Protein AF-A0AA35K7Q6-F1 (afdb_monomer_lite)

pLDDT: mean 77.28, std 17.1, range [33.84, 98.62]

Organism: NCBI:txid74358

Radius of gyration: 30.05 Å; chains: 1; bounding box: 65×126×71 Å

InterPro domains:
  IPR000742 EGF-like domain [PS01186] (392-403)
  IPR000742 EGF-like domain [PS50026] (371-404)
  IPR001590 Peptidase M12B, ADAM/reprolysin [PF01421] (203-366)
  IPR001590 Peptidase M12B, ADAM/reprolysin [PS50215] (201-361)
  IPR002870 Peptidase M12B, propeptide [PF01562] (48-110)
  IPR024079 Metallopeptidase, catalytic domain superfamily [G3DSA:3.40.390.10] (196-406)
  IPR034027 Reprolysin domain, adamalysin-type [cd04269] (201-361)

Foldseek 3Di:
DPPVVVVVVVVVVVVVVLLVVDDDDFAQKDQPDKDKWQWDWDDDDPDPPPAQKTWTFTQDPNDTWIKIKHQDPPQAPQFAWEWEADPVGDIDIDRPPRQDSSFWIWTAIPPQQPKIWTWGCRVPATFDWIDGFPWIWTKDFDPPDPRRMIMITTIDRDVPGLPQDALQDPVNLVVLVVVVVVVVVVDPPDDPPVQPDDAQAEFEEEEEEFQVRCVVVVVDSSSVVVLVSSLLSRLQVVCVLVSYRYHYQHYYYHNNHDPFDPDLRQVVVLQRVLVCQLPPVCVPTPGQAYEYEDQDDNPSHFKYAAACQGSPSRGRYMYGYPNDDDSVNCSVRVSVRNCRNNHDDDDDPLPDQAPGQWHQDPSDTHGVVVLVQPDGCPQLPVQFDADSVNATFGDAQADDRRRPHGDQTGTPVNDHDDPPDPPPPVVNVVVVVVVVVVVVVVVVVVVVVVVVVVVVVVVVVVVPDDD

Structure (mmCIF, N/CA/C/O backbone):
data_AF-A0AA35K7Q6-F1
#
_entry.id   AF-A0AA35K7Q6-F1
#
loop_
_atom_site.group_PDB
_atom_site.id
_atom_site.type_symbol
_atom_site.label_atom_id
_atom_site.label_alt_id
_atom_site.label_comp_id
_atom_site.label_asym_id
_atom_site.label_entity_id
_atom_site.label_seq_id
_atom_site.pdbx_PDB_ins_code
_atom_site.Cartn_x
_atom_site.Cartn_y
_atom_site.Cartn_z
_atom_site.occupancy
_atom_site.B_iso_or_equiv
_atom_site.auth_seq_id
_atom_site.auth_comp_id
_atom_site.auth_asym_id
_atom_site.auth_atom_id
_atom_site.pdbx_PDB_model_num
ATOM 1 N N . MET A 1 1 ? 33.946 16.137 41.721 1.00 45.59 1 MET A N 1
ATOM 2 C CA . MET A 1 1 ? 32.633 15.445 41.722 1.00 45.59 1 MET A CA 1
ATOM 3 C C . MET A 1 1 ? 31.564 16.170 40.876 1.00 45.59 1 MET A C 1
ATOM 5 O O . MET A 1 1 ? 30.392 16.082 41.207 1.00 45.59 1 MET A O 1
ATOM 9 N N . SER A 1 2 ? 31.905 16.847 39.766 1.00 54.72 2 SER A N 1
ATOM 10 C CA . SER A 1 2 ? 30.916 17.581 38.937 1.00 54.72 2 SER A CA 1
ATOM 11 C C . SER A 1 2 ? 30.714 17.024 37.517 1.00 54.72 2 SER A C 1
ATOM 13 O O . SER A 1 2 ? 29.686 17.296 36.906 1.00 54.72 2 SER A O 1
ATOM 15 N N . GLY A 1 3 ? 31.637 16.205 36.995 1.00 50.16 3 GLY A N 1
ATOM 16 C CA . GLY A 1 3 ? 31.555 15.678 35.622 1.00 50.16 3 GLY A CA 1
ATOM 17 C C . GLY A 1 3 ? 30.515 14.568 35.422 1.00 50.16 3 GLY A C 1
ATOM 18 O O . GLY A 1 3 ? 29.846 14.527 34.395 1.00 50.16 3 GLY A O 1
ATOM 19 N N . SER A 1 4 ? 30.326 13.698 36.419 1.00 54.81 4 SER A N 1
ATOM 20 C CA . SER A 1 4 ? 29.442 12.525 36.314 1.00 54.81 4 SER A CA 1
ATOM 21 C C . SER A 1 4 ? 27.955 12.892 36.341 1.00 54.81 4 SER A C 1
ATOM 23 O O . SER A 1 4 ? 27.153 12.276 35.646 1.00 54.81 4 SER A O 1
ATOM 25 N N . LEU A 1 5 ? 27.589 13.932 37.099 1.00 55.97 5 LEU A N 1
ATOM 26 C CA . LEU A 1 5 ? 26.220 14.456 37.161 1.00 55.97 5 LEU A CA 1
ATOM 27 C C . LEU A 1 5 ? 25.821 15.151 35.857 1.00 55.97 5 LEU A C 1
ATOM 29 O O . LEU A 1 5 ? 24.707 14.949 35.389 1.00 55.97 5 LEU A O 1
ATOM 33 N N . ALA A 1 6 ? 26.737 15.898 35.231 1.00 57.66 6 ALA A N 1
ATOM 34 C CA . ALA A 1 6 ? 26.501 16.512 33.926 1.00 57.66 6 ALA A CA 1
ATOM 35 C C . ALA A 1 6 ? 26.325 15.457 32.821 1.00 57.66 6 ALA A C 1
ATOM 37 O O . ALA A 1 6 ? 25.442 15.587 31.980 1.00 57.66 6 ALA A O 1
ATOM 38 N N . TRP A 1 7 ? 27.109 14.375 32.858 1.00 56.38 7 TRP A N 1
ATOM 39 C CA . TRP A 1 7 ? 26.985 13.263 31.910 1.00 56.38 7 TRP A CA 1
ATOM 40 C C . TRP A 1 7 ? 25.664 12.504 32.063 1.00 56.38 7 TRP A C 1
ATOM 42 O O . TRP A 1 7 ? 25.002 12.205 31.069 1.00 56.38 7 TRP A O 1
ATOM 52 N N . LEU A 1 8 ? 25.238 12.258 33.305 1.00 58.72 8 LEU A N 1
ATOM 53 C CA . LEU A 1 8 ? 23.931 11.672 33.595 1.00 58.72 8 LEU A CA 1
ATOM 54 C C . LEU A 1 8 ? 22.796 12.594 33.151 1.00 58.72 8 LEU A C 1
ATOM 56 O O . LEU A 1 8 ? 21.852 12.101 32.550 1.00 58.72 8 LEU A O 1
ATOM 60 N N . LEU A 1 9 ? 22.909 13.911 33.358 1.00 57.47 9 LEU A N 1
ATOM 61 C CA . LEU A 1 9 ? 21.920 14.882 32.884 1.00 57.47 9 LEU A CA 1
ATOM 62 C C . LEU A 1 9 ? 21.842 14.919 31.355 1.00 57.47 9 LEU A C 1
ATOM 64 O O . LEU A 1 9 ? 20.749 14.991 30.816 1.00 57.47 9 LEU A O 1
ATOM 68 N N . ILE A 1 10 ? 22.976 14.833 30.650 1.00 61.06 10 ILE A N 1
ATOM 69 C CA . ILE A 1 10 ? 23.027 14.789 29.180 1.00 61.06 10 ILE A CA 1
ATOM 70 C C . ILE A 1 10 ? 22.436 13.479 28.652 1.00 61.06 10 ILE A C 1
ATOM 72 O O . ILE A 1 10 ? 21.721 13.503 27.654 1.00 61.06 10 ILE A O 1
ATOM 76 N N . MET A 1 11 ? 22.678 12.344 29.314 1.00 51.56 11 MET A N 1
ATOM 77 C CA . MET A 1 11 ? 22.022 11.078 28.970 1.00 51.56 11 MET A CA 1
ATOM 78 C C . MET A 1 11 ? 20.523 11.108 29.279 1.00 51.56 11 MET A C 1
ATOM 80 O O . MET A 1 11 ? 19.734 10.620 28.475 1.00 51.56 11 MET A O 1
ATOM 84 N N . PHE A 1 12 ? 20.114 11.727 30.390 1.00 49.16 12 PHE A N 1
ATOM 85 C CA . PHE A 1 12 ? 18.705 11.915 30.735 1.00 49.16 12 PHE A CA 1
ATOM 86 C C . PHE A 1 12 ? 18.008 12.866 29.762 1.00 49.16 12 PHE A C 1
ATOM 88 O O . PHE A 1 12 ? 16.906 12.570 29.330 1.00 49.16 12 PHE A O 1
ATOM 95 N N . LEU A 1 13 ? 18.661 13.959 29.354 1.00 44.78 13 LEU A N 1
ATOM 96 C CA . LEU A 1 13 ? 18.177 14.900 28.342 1.00 44.78 13 LEU A CA 1
ATOM 97 C C . LEU A 1 13 ? 18.156 14.269 26.950 1.00 44.78 13 LEU A C 1
ATOM 99 O O . LEU A 1 13 ? 17.207 14.501 26.219 1.00 44.78 13 LEU A O 1
ATOM 103 N N . ARG A 1 14 ? 19.132 13.426 26.585 1.00 45.16 14 ARG A N 1
ATOM 104 C CA . ARG A 1 14 ? 19.088 12.626 25.347 1.00 45.16 14 ARG A CA 1
ATOM 105 C C . ARG A 1 14 ? 17.955 11.603 25.363 1.00 45.16 14 ARG A C 1
ATOM 107 O O . ARG A 1 14 ? 17.321 11.425 24.332 1.00 45.16 14 ARG A O 1
ATOM 114 N N . ASN A 1 15 ? 17.688 10.971 26.505 1.00 38.62 15 ASN A N 1
ATOM 115 C CA . ASN A 1 15 ? 16.552 10.062 26.671 1.00 38.62 15 ASN A CA 1
ATOM 116 C C . ASN A 1 15 ? 15.210 10.811 26.732 1.00 38.62 15 ASN A C 1
ATOM 118 O O . ASN A 1 15 ? 14.211 10.302 26.245 1.00 38.62 15 ASN A O 1
ATOM 122 N N . LEU A 1 16 ? 15.166 12.036 27.263 1.00 37.16 16 LEU A N 1
ATOM 123 C CA . LEU A 1 16 ? 13.978 12.888 27.179 1.00 37.16 16 LEU A CA 1
ATOM 124 C C . LEU A 1 16 ? 13.751 13.363 25.738 1.00 37.16 16 LEU A C 1
ATOM 126 O O . LEU A 1 16 ? 12.626 13.350 25.259 1.00 37.16 16 LEU A O 1
ATOM 130 N N . LEU A 1 17 ? 14.816 13.735 25.024 1.00 34.31 17 LEU A N 1
ATOM 131 C CA . LEU A 1 17 ? 14.766 14.156 23.622 1.00 34.31 17 LEU A CA 1
ATOM 132 C C . LEU A 1 17 ? 14.476 12.994 22.663 1.00 34.31 17 LEU A C 1
ATOM 134 O O . LEU A 1 17 ? 13.933 13.247 21.597 1.00 34.31 17 LEU A O 1
ATOM 138 N N . SER A 1 18 ? 14.783 11.739 23.015 1.00 37.91 18 SER A N 1
ATOM 139 C CA . SER A 1 18 ? 14.349 10.573 22.230 1.00 37.91 18 SER A CA 1
ATOM 140 C C . SER A 1 18 ? 12.869 10.251 22.445 1.00 37.91 18 SER A C 1
ATOM 142 O O . SER A 1 18 ? 12.207 9.819 21.507 1.00 37.91 18 SER A O 1
ATOM 144 N N . VAL A 1 19 ? 12.323 10.543 23.632 1.00 35.91 19 VAL A N 1
ATOM 145 C CA . VAL A 1 19 ? 10.876 10.489 23.917 1.00 35.91 19 VAL A CA 1
ATOM 146 C C . VAL A 1 19 ? 10.125 11.673 23.279 1.00 35.91 19 VAL A C 1
ATOM 148 O O . VAL A 1 19 ? 8.958 11.537 22.926 1.00 35.91 19 VAL A O 1
ATOM 151 N N . ILE A 1 20 ? 10.800 12.810 23.064 1.00 33.84 20 ILE A N 1
ATOM 152 C CA . ILE A 1 20 ? 10.291 14.011 22.366 1.00 33.84 20 ILE A CA 1
ATOM 153 C C . ILE A 1 20 ? 10.793 14.065 20.908 1.00 33.84 20 ILE A C 1
ATOM 155 O O . ILE A 1 20 ? 10.713 15.096 20.243 1.00 33.84 20 ILE A O 1
ATOM 159 N N . GLY A 1 21 ? 11.289 12.947 20.367 1.00 34.12 21 GLY A N 1
ATOM 160 C CA . GLY A 1 21 ? 11.513 12.789 18.934 1.00 34.12 21 GLY A CA 1
ATOM 161 C C . GLY A 1 21 ? 10.159 12.770 18.240 1.00 34.12 21 GLY A C 1
ATOM 162 O O . GLY A 1 21 ? 9.650 11.700 17.924 1.00 34.12 21 GLY A O 1
ATOM 163 N N . GLY A 1 22 ? 9.542 13.946 18.101 1.00 40.59 22 GLY A N 1
ATOM 164 C CA . GLY A 1 22 ? 8.230 14.125 17.511 1.00 40.59 22 GLY A CA 1
ATOM 165 C C . GLY A 1 22 ? 8.230 13.446 16.159 1.00 40.59 22 GLY A C 1
ATOM 166 O O . GLY A 1 22 ? 8.945 13.859 15.245 1.00 40.59 22 GLY A O 1
ATOM 167 N N . GLN A 1 23 ? 7.480 12.356 16.060 1.00 55.03 23 GLN A N 1
ATOM 168 C CA . GLN A 1 23 ? 7.250 11.729 14.779 1.00 55.03 23 GLN A CA 1
ATOM 169 C C . GLN A 1 23 ? 6.575 12.755 13.883 1.00 55.03 23 GLN A C 1
ATOM 171 O O . GLN A 1 23 ? 5.618 13.416 14.290 1.00 55.03 23 GLN A O 1
ATOM 176 N N . THR A 1 24 ? 7.104 12.922 12.678 1.00 57.09 24 THR A N 1
ATOM 177 C CA . THR A 1 24 ? 6.469 13.778 11.687 1.00 57.09 24 THR A CA 1
ATOM 178 C C . THR A 1 24 ? 5.142 13.138 11.295 1.00 57.09 24 THR A C 1
ATOM 180 O O . THR A 1 24 ? 5.133 11.928 11.036 1.00 57.09 24 THR A O 1
ATOM 183 N N . PRO A 1 25 ? 4.041 13.904 11.262 1.00 55.91 25 PRO A N 1
ATOM 184 C CA . PRO A 1 25 ? 2.769 13.373 10.814 1.00 55.91 25 PRO A CA 1
ATOM 185 C C . PRO A 1 25 ? 2.852 12.895 9.358 1.00 55.91 25 PRO A C 1
ATOM 187 O O . PRO A 1 25 ? 3.782 13.289 8.639 1.00 55.91 25 PRO A O 1
ATOM 190 N N . PRO A 1 26 ? 1.909 12.033 8.935 1.00 60.62 26 PRO A N 1
ATOM 191 C CA . PRO A 1 26 ? 1.816 11.602 7.551 1.00 60.62 26 PRO A CA 1
ATOM 192 C C . PRO A 1 26 ? 1.741 12.814 6.603 1.00 60.62 26 PRO A C 1
ATOM 194 O O . PRO A 1 26 ? 1.214 13.865 6.971 1.00 60.62 26 PRO A O 1
ATOM 197 N N . GLN A 1 27 ? 2.311 12.723 5.404 1.00 60.50 27 GLN A N 1
ATOM 198 C CA . GLN A 1 27 ? 2.410 13.865 4.494 1.00 60.50 27 GLN A CA 1
ATOM 199 C C . GLN A 1 27 ? 1.019 14.370 4.067 1.00 60.50 27 GLN A C 1
ATOM 201 O O . GLN A 1 27 ? 0.225 13.639 3.487 1.00 60.50 27 GLN A O 1
ATOM 206 N N . GLY A 1 28 ? 0.741 15.656 4.306 1.00 56.09 28 GLY A N 1
ATOM 207 C CA . GLY A 1 28 ? -0.583 16.250 4.063 1.00 56.09 28 GLY A CA 1
ATOM 208 C C . GLY A 1 28 ? -1.549 16.119 5.244 1.00 56.09 28 GLY A C 1
ATOM 209 O O . GLY A 1 28 ? -2.674 16.617 5.179 1.00 56.09 28 GLY A O 1
ATOM 210 N N . PHE A 1 29 ? -1.105 15.489 6.332 1.00 60.50 29 PHE A N 1
ATOM 211 C CA . PHE A 1 29 ? -1.842 15.358 7.576 1.00 60.50 29 PHE A CA 1
ATOM 212 C C . PHE A 1 29 ? -1.107 16.061 8.714 1.00 60.50 29 PHE A C 1
ATOM 214 O O . PHE A 1 29 ? 0.118 16.167 8.740 1.00 60.50 29 PHE A O 1
ATOM 221 N N . ARG A 1 30 ? -1.876 16.478 9.716 1.00 70.94 30 ARG A N 1
ATOM 222 C CA . ARG A 1 30 ? -1.370 16.859 11.032 1.00 70.94 30 ARG A CA 1
ATOM 223 C C . ARG A 1 30 ? -1.945 15.936 12.092 1.00 70.94 30 ARG A C 1
ATOM 225 O O . ARG A 1 30 ? -3.082 15.474 11.993 1.00 70.94 30 ARG A O 1
ATOM 232 N N . TYR A 1 31 ? -1.170 15.707 13.144 1.00 75.75 31 TYR A N 1
ATOM 233 C CA . TYR A 1 31 ? -1.699 15.096 14.355 1.00 75.75 31 TYR A CA 1
ATOM 234 C C . TYR A 1 31 ? -2.553 16.130 15.080 1.00 75.75 31 TYR A C 1
ATOM 236 O O . TYR A 1 31 ? -2.036 17.065 15.688 1.00 75.75 31 TYR A O 1
ATOM 244 N N . ALA A 1 32 ? -3.871 15.983 14.972 1.00 74.25 32 ALA A N 1
ATOM 245 C CA . ALA A 1 32 ? -4.822 16.860 15.644 1.00 74.25 32 ALA A CA 1
ATOM 246 C C . ALA A 1 32 ? -4.742 16.714 17.162 1.00 74.25 32 ALA A C 1
ATOM 248 O O . ALA A 1 32 ? -4.844 17.684 17.910 1.00 74.25 32 ALA A O 1
ATOM 249 N N . SER A 1 33 ? -4.519 15.482 17.600 1.00 82.31 33 SER A N 1
ATOM 250 C CA . SER A 1 33 ? -4.263 15.109 18.977 1.00 82.31 33 SER A CA 1
ATOM 251 C C . SER A 1 33 ? -3.481 13.798 19.001 1.00 82.31 33 SER A C 1
ATOM 253 O O . SER A 1 33 ? -3.435 13.057 18.013 1.00 82.31 33 SER A O 1
ATOM 255 N N . TYR A 1 34 ? -2.850 13.513 20.136 1.00 86.00 34 TYR A N 1
ATOM 256 C CA . TYR A 1 34 ? -2.271 12.207 20.408 1.00 86.00 34 TYR A CA 1
ATOM 257 C C . TYR A 1 34 ? -2.576 11.795 21.845 1.00 86.00 34 TYR A C 1
ATOM 259 O O . TYR A 1 34 ? -2.648 12.632 22.746 1.00 86.00 34 TYR A O 1
ATOM 267 N N . GLU A 1 35 ? -2.734 10.496 22.059 1.00 88.12 35 GLU A N 1
ATOM 268 C CA . GLU A 1 35 ? -2.938 9.909 23.377 1.00 88.12 35 GLU A CA 1
ATOM 269 C C . GLU A 1 35 ? -2.042 8.683 23.536 1.00 88.12 35 GLU A C 1
ATOM 271 O O . GLU A 1 35 ? -1.948 7.843 22.641 1.00 88.12 35 GLU A O 1
ATOM 276 N N . VAL A 1 36 ? -1.368 8.573 24.682 1.00 88.19 36 VAL A N 1
ATOM 277 C CA . VAL A 1 36 ? -0.607 7.368 25.023 1.00 88.19 36 VAL A CA 1
ATOM 278 C C . VAL A 1 36 ? -1.533 6.405 25.746 1.00 88.19 36 VAL A C 1
ATOM 280 O O . VAL A 1 36 ? -2.089 6.726 26.796 1.00 88.19 36 VAL A O 1
ATOM 283 N N . THR A 1 37 ? -1.660 5.198 25.214 1.00 90.00 37 THR A N 1
ATOM 284 C CA . THR A 1 37 ? -2.467 4.131 25.794 1.00 90.00 37 THR A CA 1
ATOM 285 C C . THR A 1 37 ? -1.615 2.901 26.087 1.00 90.00 37 THR A C 1
ATOM 287 O O . THR A 1 37 ? -0.574 2.682 25.474 1.00 90.00 37 THR A O 1
ATOM 290 N N . ILE A 1 38 ? -2.050 2.084 27.045 1.00 90.62 38 ILE A N 1
ATOM 291 C CA . ILE A 1 38 ? -1.489 0.750 27.284 1.00 90.62 38 ILE A CA 1
ATOM 292 C C . ILE A 1 38 ? -2.607 -0.237 26.952 1.00 90.62 38 ILE A C 1
ATOM 294 O O . ILE A 1 38 ? -3.511 -0.416 27.780 1.00 90.62 38 ILE A O 1
ATOM 298 N N . PRO A 1 39 ? -2.596 -0.846 25.752 1.00 91.69 39 PRO A N 1
ATOM 299 C CA . PRO A 1 39 ? -3.633 -1.771 25.330 1.00 91.69 39 PRO A CA 1
ATOM 300 C C . PRO A 1 39 ? -3.773 -2.935 26.305 1.00 91.69 39 PRO A C 1
ATOM 302 O O . PRO A 1 39 ? -2.836 -3.704 26.526 1.00 91.69 39 PRO A O 1
ATOM 305 N N . ARG A 1 40 ? -4.970 -3.108 26.869 1.00 90.25 40 ARG A N 1
ATOM 306 C CA . ARG A 1 40 ? -5.256 -4.241 27.757 1.00 90.25 40 ARG A CA 1
ATOM 307 C C . ARG A 1 40 ? -5.985 -5.319 26.981 1.00 90.25 40 ARG A C 1
ATOM 309 O O . ARG A 1 40 ? -7.145 -5.135 26.620 1.00 90.25 40 ARG A O 1
ATOM 316 N N . LYS A 1 41 ? -5.315 -6.447 26.740 1.00 88.44 41 LYS A N 1
ATOM 317 C CA . LYS A 1 41 ? -5.954 -7.630 26.154 1.00 88.44 41 LYS A CA 1
ATOM 318 C C . LYS A 1 41 ? -7.016 -8.152 27.126 1.00 88.44 41 LYS A C 1
ATOM 320 O O . LYS A 1 41 ? -6.711 -8.440 28.282 1.00 88.44 41 LYS A O 1
ATOM 325 N N . LEU A 1 42 ? -8.256 -8.248 26.666 1.00 84.94 42 LEU A N 1
ATOM 326 C CA . LEU A 1 42 ? -9.380 -8.759 27.443 1.00 84.94 42 LEU A CA 1
ATOM 327 C C . LEU A 1 42 ? -9.458 -10.281 27.267 1.00 84.94 42 LEU A C 1
ATOM 329 O O . LEU A 1 42 ? -9.377 -10.783 26.147 1.00 84.94 42 LEU A O 1
ATOM 333 N N . ILE A 1 43 ? -9.599 -11.012 28.375 1.00 73.00 43 ILE A N 1
ATOM 334 C CA . ILE A 1 43 ? -9.710 -12.478 28.399 1.00 73.00 43 ILE A CA 1
ATOM 335 C C . ILE A 1 43 ? -11.142 -12.836 28.814 1.00 73.00 43 ILE A C 1
ATOM 337 O O . ILE A 1 43 ? -11.634 -12.333 29.827 1.00 73.00 43 ILE A O 1
ATOM 341 N N . PHE A 1 44 ? -11.819 -13.692 28.044 1.00 61.06 44 PHE A N 1
ATOM 342 C CA . PHE A 1 44 ? -13.146 -14.202 28.402 1.00 61.06 44 PHE A CA 1
ATOM 343 C C . PHE A 1 44 ? -13.049 -15.232 29.541 1.00 61.06 44 PHE A C 1
ATOM 345 O O . PHE A 1 44 ? -12.081 -15.986 29.634 1.00 61.06 44 PHE A O 1
ATOM 352 N N . LYS A 1 45 ? -14.046 -15.258 30.439 1.00 47.41 45 LYS A N 1
ATOM 353 C CA . LYS A 1 45 ? -14.089 -16.216 31.558 1.00 47.41 45 LYS A CA 1
ATOM 354 C C . LYS A 1 45 ? -14.204 -17.662 31.047 1.00 47.41 45 LYS A C 1
ATOM 356 O O . LYS A 1 45 ? -14.891 -17.932 30.066 1.00 47.41 45 LYS A O 1
ATOM 361 N N . TYR A 1 46 ? -13.545 -18.570 31.769 1.00 37.41 46 TYR A N 1
ATOM 362 C CA . TYR A 1 46 ? -13.493 -20.021 31.547 1.00 37.41 46 TYR A CA 1
ATOM 363 C C . TYR A 1 46 ? -14.883 -20.610 31.222 1.00 37.41 46 TYR A C 1
ATOM 365 O O . TYR A 1 46 ? -15.811 -20.448 32.013 1.00 37.41 46 TYR A O 1
ATOM 373 N N . GLY A 1 47 ? -15.025 -21.292 30.077 1.00 48.91 47 GLY A N 1
ATOM 374 C CA . GLY A 1 47 ? -16.248 -22.021 29.692 1.00 48.91 47 GLY A CA 1
ATOM 375 C C . GLY A 1 47 ? -16.967 -21.531 28.427 1.00 48.91 47 GLY A C 1
ATOM 376 O O . GLY A 1 47 ? -17.845 -22.233 27.933 1.00 48.91 47 GLY A O 1
ATOM 377 N N . GLN A 1 48 ? -16.588 -20.382 27.859 1.00 47.47 48 GLN A N 1
ATOM 378 C CA . GLN A 1 48 ? -16.950 -20.021 26.483 1.00 47.47 48 GLN A CA 1
ATOM 379 C C . GLN A 1 48 ? -15.826 -20.460 25.540 1.00 47.47 48 GLN A C 1
ATOM 381 O O . GLN A 1 48 ? -14.655 -20.215 25.814 1.00 47.47 48 GLN A O 1
ATOM 386 N N . GLN A 1 49 ? -16.197 -21.158 24.465 1.00 40.88 49 GLN A N 1
ATOM 387 C CA . GLN A 1 49 ? -15.302 -21.672 23.428 1.00 40.88 49 GLN A CA 1
ATOM 388 C C . GLN A 1 49 ? -14.276 -20.606 23.017 1.00 40.88 49 GLN A C 1
ATOM 390 O O . GLN A 1 49 ? -14.647 -19.446 22.838 1.00 40.88 49 GLN A O 1
ATOM 395 N N . GLU A 1 50 ? -13.004 -20.995 22.899 1.00 43.28 50 GLU A N 1
ATOM 396 C CA . GLU A 1 50 ? -11.905 -20.122 22.479 1.00 43.28 50 GLU A CA 1
ATOM 397 C C . GLU A 1 50 ? -12.214 -19.597 21.068 1.00 43.28 50 GLU A C 1
ATOM 399 O O . GLU A 1 50 ? -11.991 -20.256 20.051 1.00 43.28 50 GLU A O 1
ATOM 404 N N . THR A 1 51 ? -12.870 -18.441 21.004 1.00 53.50 51 THR A N 1
ATOM 405 C CA . THR A 1 51 ? -13.154 -17.768 19.743 1.00 53.50 51 THR A CA 1
ATOM 406 C C . THR A 1 51 ? -11.829 -17.235 19.211 1.00 53.50 51 THR A C 1
ATOM 408 O O . THR A 1 51 ? -10.976 -16.785 19.971 1.00 53.50 51 THR A O 1
ATOM 411 N N . GLN A 1 52 ? -11.631 -17.270 17.893 1.00 58.56 52 GLN A N 1
ATOM 412 C CA . GLN A 1 52 ? -10.448 -16.690 17.227 1.00 58.56 52 GLN A CA 1
ATOM 413 C C . GLN A 1 52 ? -10.434 -15.148 17.282 1.00 58.56 52 GLN A C 1
ATOM 415 O O . GLN A 1 52 ? -9.721 -14.495 16.516 1.00 58.56 52 GLN A O 1
ATOM 420 N N . ASP A 1 53 ? -11.249 -14.582 18.167 1.00 73.56 53 ASP A N 1
ATOM 421 C CA . ASP A 1 53 ? -11.538 -13.175 18.298 1.00 73.56 53 ASP A CA 1
ATOM 422 C C . ASP A 1 53 ? -10.758 -12.647 19.506 1.00 73.56 53 ASP A C 1
ATOM 424 O O . ASP A 1 53 ? -10.847 -13.166 20.620 1.00 73.56 53 ASP A O 1
ATOM 428 N N . VAL A 1 54 ? -9.962 -11.607 19.286 1.00 84.62 54 VAL A N 1
ATOM 429 C CA . VAL A 1 54 ? -9.188 -10.942 20.336 1.00 84.62 54 VAL A CA 1
ATOM 430 C C . VAL A 1 54 ? -9.869 -9.624 20.659 1.00 84.62 54 VAL A C 1
ATOM 432 O O . VAL A 1 54 ? -10.355 -8.934 19.772 1.00 84.62 54 VAL A O 1
ATOM 435 N N . SER A 1 55 ? -9.924 -9.246 21.933 1.00 89.31 55 SER A N 1
ATOM 436 C CA . SER A 1 55 ? -10.451 -7.939 22.328 1.00 89.31 55 SER A CA 1
ATOM 437 C C . SER A 1 55 ? -9.407 -7.144 23.095 1.00 89.31 55 SER A C 1
ATOM 439 O O . SER A 1 55 ? -8.695 -7.697 23.934 1.00 89.31 55 SER A O 1
ATOM 441 N N . TYR A 1 56 ? -9.327 -5.846 22.819 1.00 91.25 56 TYR A N 1
ATOM 442 C CA . TYR A 1 56 ? -8.462 -4.910 23.532 1.00 91.25 56 TYR A CA 1
ATOM 443 C C . TYR A 1 56 ? -9.288 -3.762 24.100 1.00 91.25 56 TYR A C 1
ATOM 445 O O . TYR A 1 56 ? -10.166 -3.233 23.427 1.00 91.25 56 TYR A O 1
ATOM 453 N N . LEU A 1 57 ? -8.982 -3.352 25.327 1.00 92.38 57 LEU A N 1
ATOM 454 C CA . LEU A 1 57 ? -9.402 -2.059 25.851 1.00 92.38 57 LEU A CA 1
ATOM 455 C C . LEU A 1 57 ? -8.310 -1.036 25.531 1.00 92.38 57 LEU A C 1
ATOM 457 O O . LEU A 1 57 ? -7.182 -1.169 26.018 1.00 92.38 57 LEU A O 1
ATOM 461 N N . LEU A 1 58 ? -8.662 -0.036 24.728 1.00 92.81 58 LEU A N 1
ATOM 462 C CA . LEU A 1 58 ? -7.819 1.102 24.370 1.00 92.81 58 LEU A CA 1
ATOM 463 C C . LEU A 1 58 ? -8.376 2.373 25.010 1.00 92.81 58 LEU A C 1
ATOM 465 O O . LEU A 1 58 ? -9.584 2.497 25.185 1.00 92.81 58 LEU A O 1
ATOM 469 N N . GLN A 1 59 ? -7.506 3.315 25.353 1.00 90.62 59 GLN A N 1
ATOM 470 C CA . GLN A 1 59 ? -7.922 4.676 25.701 1.00 90.62 59 GLN A CA 1
ATOM 471 C C . GLN A 1 59 ? -7.831 5.532 24.443 1.00 90.62 59 GLN A C 1
ATOM 473 O O . GLN A 1 59 ? -6.767 5.594 23.830 1.00 90.62 59 GLN A O 1
ATOM 478 N N . ILE A 1 60 ? -8.969 6.086 24.030 1.00 88.62 60 ILE A N 1
ATOM 479 C CA . ILE A 1 60 ? -9.098 6.944 22.853 1.00 88.62 60 ILE A CA 1
ATOM 480 C C . ILE A 1 60 ? -9.987 8.122 23.247 1.00 88.62 60 ILE A C 1
ATOM 482 O O . ILE A 1 60 ? -11.136 7.928 23.657 1.00 88.62 60 ILE A O 1
ATOM 486 N N . GLU A 1 61 ? -9.437 9.328 23.146 1.00 85.25 61 GLU A N 1
ATOM 487 C CA . GLU A 1 61 ? -10.055 10.587 23.573 1.00 85.25 61 GLU A CA 1
ATOM 488 C C . GLU A 1 61 ? -10.475 10.562 25.050 1.00 85.25 61 GLU A C 1
ATOM 490 O O . GLU A 1 61 ? -11.571 10.989 25.427 1.00 85.25 61 GLU A O 1
ATOM 495 N N . GLY A 1 62 ? -9.612 9.993 25.898 1.00 84.00 62 GLY A N 1
ATOM 496 C CA . GLY A 1 62 ? -9.850 9.856 27.336 1.00 84.00 62 GLY A CA 1
ATOM 497 C C . GLY A 1 62 ? -10.992 8.900 27.704 1.00 84.00 62 GLY A C 1
ATOM 498 O O . GLY A 1 62 ? -11.438 8.884 28.854 1.00 84.00 62 GLY A O 1
ATOM 499 N N . LYS A 1 63 ? -11.495 8.110 26.745 1.00 89.19 63 LYS A N 1
ATOM 500 C CA . LYS A 1 63 ? -12.543 7.106 26.958 1.00 89.19 63 LYS A CA 1
ATOM 501 C C . LYS A 1 63 ? -12.008 5.708 26.678 1.00 89.19 63 LYS A C 1
ATOM 503 O O . LYS A 1 63 ? -11.360 5.459 25.664 1.00 89.19 63 LYS A O 1
ATOM 508 N N . GLY A 1 64 ? -12.369 4.767 27.549 1.00 90.94 64 GLY A N 1
ATOM 509 C CA . GLY A 1 64 ? -12.094 3.351 27.340 1.00 90.94 64 GLY A CA 1
ATOM 510 C C . GLY A 1 64 ? -12.961 2.785 26.217 1.00 90.94 64 GLY A C 1
ATOM 511 O O . GLY A 1 64 ? -14.160 2.600 26.404 1.00 90.94 64 GLY A O 1
ATOM 512 N N . GLN A 1 65 ? -12.351 2.490 25.074 1.00 91.69 65 GLN A N 1
ATOM 513 C CA . GLN A 1 65 ? -12.986 1.865 23.919 1.00 91.69 65 GLN A CA 1
ATOM 514 C C . GLN A 1 65 ? -12.623 0.381 23.862 1.00 91.69 65 GLN A C 1
ATOM 516 O O . GLN A 1 65 ? -11.446 0.011 23.896 1.00 91.69 65 GLN A O 1
ATOM 521 N N . VAL A 1 66 ? -13.633 -0.484 23.757 1.00 90.12 66 VAL A N 1
ATOM 522 C CA . VAL A 1 66 ? -13.423 -1.924 23.562 1.00 90.12 66 VAL A CA 1
ATOM 523 C C . VAL A 1 66 ? -13.354 -2.210 22.070 1.00 90.12 66 VAL A C 1
ATOM 525 O O . VAL A 1 66 ? -14.351 -2.109 21.361 1.00 90.12 66 VAL A O 1
ATOM 528 N N . VAL A 1 67 ? -12.178 -2.591 21.595 1.00 90.56 67 VAL A N 1
ATOM 529 C CA . VAL A 1 67 ? -11.930 -2.994 20.214 1.00 90.56 67 VAL A CA 1
ATOM 530 C C . VAL A 1 67 ? -12.085 -4.504 20.107 1.00 90.56 67 VAL A C 1
ATOM 532 O O . VAL A 1 67 ? -11.370 -5.242 20.787 1.00 90.56 67 VAL A O 1
ATOM 535 N N . ARG A 1 68 ? -12.998 -4.966 19.249 1.00 86.31 68 ARG A N 1
ATOM 536 C CA . ARG A 1 68 ? -13.191 -6.387 18.942 1.00 86.31 68 ARG A CA 1
ATOM 537 C C . ARG A 1 68 ? -12.542 -6.714 17.613 1.00 86.31 68 ARG A C 1
ATOM 539 O O . ARG A 1 68 ? -12.913 -6.152 16.589 1.00 86.31 68 ARG A O 1
ATOM 546 N N . LEU A 1 69 ? -11.584 -7.626 17.644 1.00 87.06 69 LEU A N 1
ATOM 547 C CA . LEU A 1 69 ? -10.752 -8.003 16.517 1.00 87.06 69 LEU A CA 1
ATOM 548 C C . LEU A 1 69 ? -11.019 -9.443 16.127 1.00 87.06 69 LEU A C 1
ATOM 550 O O . LEU A 1 69 ? -11.055 -10.333 16.971 1.00 87.06 69 LEU A O 1
ATOM 554 N N . ARG A 1 70 ? -11.100 -9.669 14.825 1.00 85.88 70 ARG A N 1
ATOM 555 C CA . ARG A 1 70 ? -11.148 -10.981 14.210 1.00 85.88 70 ARG A CA 1
ATOM 556 C C . ARG A 1 70 ? -9.939 -11.152 13.316 1.00 85.88 70 ARG A C 1
ATOM 558 O O . ARG A 1 70 ? -9.643 -10.293 12.486 1.00 85.88 70 ARG A O 1
ATOM 565 N N . ARG A 1 71 ? -9.250 -12.277 13.474 1.00 84.50 71 ARG A N 1
ATOM 566 C CA . ARG A 1 71 ? -8.104 -12.620 12.634 1.00 84.50 71 ARG A CA 1
ATOM 567 C C . ARG A 1 71 ? -8.531 -12.726 11.163 1.00 84.50 71 ARG A C 1
ATOM 569 O O . ARG A 1 71 ? -9.450 -13.484 10.842 1.00 84.50 71 ARG A O 1
ATOM 576 N N . LYS A 1 72 ? -7.851 -12.001 10.271 1.00 79.62 72 LYS A N 1
ATOM 577 C CA . LYS A 1 72 ? -7.967 -12.185 8.816 1.00 79.62 72 LYS A CA 1
ATOM 578 C C . LYS A 1 72 ? -7.085 -13.369 8.398 1.00 79.62 72 LYS A C 1
ATOM 580 O O . LYS A 1 72 ? -6.025 -13.601 8.972 1.00 79.62 72 LYS A O 1
ATOM 585 N N . ARG A 1 73 ? -7.559 -14.164 7.437 1.00 72.56 73 ARG A N 1
ATOM 586 C CA . ARG A 1 73 ? -6.852 -15.329 6.880 1.00 72.56 73 ARG A CA 1
ATOM 587 C C . ARG A 1 73 ? -6.737 -15.167 5.373 1.00 72.56 73 ARG A C 1
ATOM 589 O O . ARG A 1 73 ? -7.656 -14.629 4.764 1.00 72.56 73 ARG A O 1
ATOM 596 N N . GLY A 1 74 ? -5.668 -15.704 4.790 1.00 66.00 74 GLY A N 1
ATOM 597 C CA . GLY A 1 74 ? -5.484 -15.734 3.336 1.00 66.00 74 GLY A CA 1
ATOM 598 C C . GLY A 1 74 ? -5.048 -14.406 2.715 1.00 66.00 74 GLY A C 1
ATOM 599 O O . GLY A 1 74 ? -4.962 -14.327 1.500 1.00 66.00 74 GLY A O 1
ATOM 600 N N . THR A 1 75 ? -4.753 -13.386 3.526 1.00 61.31 75 THR A N 1
ATOM 601 C CA . THR A 1 75 ? -4.229 -12.093 3.060 1.00 61.31 75 THR A CA 1
ATOM 602 C C . THR A 1 75 ? -2.769 -12.176 2.609 1.00 61.31 75 THR A C 1
ATOM 604 O O . THR A 1 75 ? -2.318 -11.348 1.826 1.00 61.31 75 THR A O 1
ATOM 607 N N . ILE A 1 76 ? -2.024 -13.159 3.125 1.00 64.44 76 ILE A N 1
ATOM 608 C CA . ILE A 1 76 ? -0.601 -13.363 2.847 1.00 64.44 76 ILE A CA 1
ATOM 609 C C . ILE A 1 76 ? -0.423 -14.768 2.271 1.00 64.44 76 ILE A C 1
ATOM 611 O O . ILE A 1 76 ? -0.937 -15.723 2.870 1.00 64.44 76 ILE A O 1
ATOM 615 N N . PRO A 1 77 ? 0.273 -14.918 1.129 1.00 64.56 77 PRO A N 1
ATOM 616 C CA . PRO A 1 77 ? 0.630 -16.228 0.606 1.00 64.56 77 PRO A CA 1
ATOM 617 C C . PRO A 1 77 ? 1.424 -17.017 1.648 1.00 64.56 77 PRO A C 1
ATOM 619 O O . PRO A 1 77 ? 2.292 -16.464 2.319 1.00 64.56 77 PRO A O 1
ATOM 622 N N . ARG A 1 78 ? 1.148 -18.319 1.782 1.00 62.50 78 ARG A N 1
ATOM 623 C CA . ARG A 1 78 ? 1.921 -19.182 2.698 1.00 62.50 78 ARG A CA 1
ATOM 624 C C . ARG A 1 78 ? 3.406 -19.203 2.338 1.00 62.50 78 ARG A C 1
ATOM 626 O O . ARG A 1 78 ? 4.237 -19.245 3.236 1.00 62.50 78 ARG A O 1
ATOM 633 N N . ASP A 1 79 ? 3.683 -19.116 1.041 1.00 70.50 79 ASP A N 1
ATOM 634 C CA . ASP A 1 79 ? 5.016 -19.013 0.472 1.00 70.50 79 ASP A CA 1
ATOM 635 C C . ASP A 1 79 ? 5.143 -17.611 -0.130 1.00 70.50 79 ASP A C 1
ATOM 637 O O . ASP A 1 79 ? 4.605 -17.337 -1.201 1.00 70.50 79 ASP A O 1
ATOM 641 N N . PHE A 1 80 ? 5.781 -16.695 0.599 1.00 79.69 80 PHE A N 1
ATOM 642 C CA . PHE A 1 80 ? 6.021 -15.326 0.148 1.00 79.69 80 PHE A CA 1
ATOM 643 C C . PHE A 1 80 ? 7.422 -15.233 -0.472 1.00 79.69 80 PHE A C 1
ATOM 645 O O . PHE A 1 80 ? 8.405 -15.236 0.275 1.00 79.69 80 PHE A O 1
ATOM 652 N N . PRO A 1 81 ? 7.550 -15.182 -1.812 1.00 88.88 81 PRO A N 1
ATOM 653 C CA . PRO A 1 81 ? 8.857 -15.205 -2.448 1.00 88.88 81 PRO A CA 1
ATOM 654 C C . PRO A 1 81 ? 9.546 -13.846 -2.322 1.00 88.88 81 PRO A C 1
ATOM 656 O O . PRO A 1 81 ? 8.990 -12.812 -2.711 1.00 88.88 81 PRO A O 1
ATOM 659 N N . ILE A 1 82 ? 10.776 -13.866 -1.805 1.00 92.00 82 ILE A N 1
ATOM 660 C CA . ILE A 1 82 ? 11.658 -12.700 -1.757 1.00 92.00 82 ILE A CA 1
ATOM 661 C C . ILE A 1 82 ? 12.851 -12.949 -2.676 1.00 92.00 82 ILE A C 1
ATOM 663 O O . ILE A 1 82 ? 13.578 -13.933 -2.528 1.00 92.00 82 ILE A O 1
ATOM 667 N N . PHE A 1 83 ? 13.056 -12.034 -3.616 1.00 94.94 83 PHE A N 1
ATOM 668 C CA . PHE A 1 83 ? 14.153 -12.064 -4.570 1.00 94.94 83 PHE A CA 1
ATOM 669 C C . PHE A 1 83 ? 15.190 -10.992 -4.231 1.00 94.94 83 PHE A C 1
ATOM 671 O O . PHE A 1 83 ? 14.847 -9.825 -4.027 1.00 94.94 83 PHE A O 1
ATOM 678 N N . THR A 1 84 ? 16.459 -11.388 -4.177 1.00 95.31 84 THR A N 1
ATOM 679 C CA . THR A 1 84 ? 17.615 -10.520 -3.904 1.00 95.31 84 THR A CA 1
ATOM 680 C C . THR A 1 84 ? 18.738 -10.808 -4.899 1.00 95.31 84 THR A C 1
ATOM 682 O O 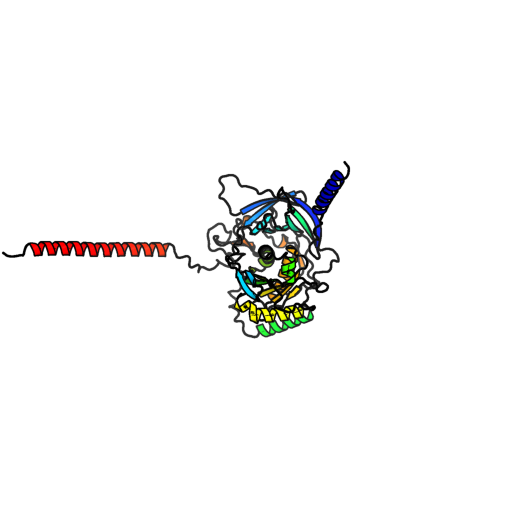. THR A 1 84 ? 18.614 -11.691 -5.743 1.00 95.31 84 THR A O 1
ATOM 685 N N . TYR A 1 85 ? 19.833 -10.053 -4.833 1.00 95.19 85 TYR A N 1
ATOM 686 C CA . TYR A 1 85 ? 20.965 -10.183 -5.749 1.00 95.19 85 TYR A CA 1
ATOM 687 C C . TYR A 1 85 ? 22.274 -10.392 -4.983 1.00 95.19 85 TYR A C 1
ATOM 689 O O . TYR A 1 85 ? 22.510 -9.735 -3.966 1.00 95.19 85 TYR A O 1
ATOM 697 N N . ASN A 1 86 ? 23.126 -11.298 -5.474 1.00 93.12 86 ASN A N 1
ATOM 698 C CA . ASN A 1 86 ? 24.508 -11.430 -5.001 1.00 93.12 86 ASN A CA 1
ATOM 699 C C . ASN A 1 86 ? 25.426 -10.396 -5.681 1.00 93.12 86 ASN A C 1
ATOM 701 O O . ASN A 1 86 ? 25.027 -9.717 -6.628 1.00 93.12 86 ASN A O 1
ATOM 705 N N . LYS A 1 87 ? 26.684 -10.309 -5.234 1.00 91.56 87 LYS A N 1
ATOM 706 C CA . LYS A 1 87 ? 27.676 -9.351 -5.756 1.00 91.56 87 LYS A CA 1
ATOM 707 C C . LYS A 1 87 ? 28.009 -9.561 -7.233 1.00 91.56 87 LYS A C 1
ATOM 709 O O . LYS A 1 87 ? 28.431 -8.623 -7.907 1.00 91.56 87 LYS A O 1
ATOM 714 N N . GLU A 1 88 ? 27.837 -10.781 -7.724 1.00 92.44 88 GLU A N 1
ATOM 715 C CA . GLU A 1 88 ? 28.020 -11.167 -9.119 1.00 92.44 88 GLU A CA 1
ATOM 716 C C . GLU A 1 88 ? 26.840 -10.707 -10.001 1.00 92.44 88 GLU A C 1
ATOM 718 O O . GLU A 1 88 ? 26.985 -10.588 -11.218 1.00 92.44 88 GLU A O 1
ATOM 723 N N . GLY A 1 89 ? 25.709 -10.345 -9.386 1.00 89.00 89 GLY A N 1
ATOM 724 C CA . GLY A 1 89 ? 24.483 -9.899 -10.043 1.00 89.00 89 GLY A CA 1
ATOM 725 C C . GLY A 1 89 ? 23.483 -11.020 -10.326 1.00 89.00 89 GLY A C 1
ATOM 726 O O . GLY A 1 89 ? 22.500 -10.778 -11.026 1.00 89.00 89 GLY A O 1
ATOM 727 N N . ASP A 1 90 ? 23.709 -12.219 -9.794 1.00 91.38 90 ASP A N 1
ATOM 728 C CA . ASP A 1 90 ? 22.783 -13.338 -9.910 1.00 91.38 90 ASP A CA 1
ATOM 729 C C . ASP A 1 90 ? 21.571 -13.136 -9.003 1.00 91.38 90 ASP A C 1
ATOM 731 O O . ASP A 1 90 ? 21.686 -12.704 -7.850 1.00 91.38 90 ASP A O 1
ATOM 735 N N . LEU A 1 91 ? 20.408 -13.508 -9.534 1.00 94.44 91 LEU A N 1
ATOM 736 C CA . LEU A 1 91 ? 19.149 -13.514 -8.807 1.00 94.44 91 LEU A CA 1
ATOM 737 C C . LEU A 1 91 ? 19.134 -14.669 -7.800 1.00 94.44 91 LEU A C 1
ATOM 739 O O . LEU A 1 91 ? 19.201 -15.842 -8.171 1.00 94.44 91 LEU A O 1
ATOM 743 N N . LEU A 1 92 ? 18.988 -14.330 -6.528 1.00 91.50 92 LEU A N 1
ATOM 744 C CA . LEU A 1 92 ? 18.757 -15.264 -5.439 1.00 91.50 92 LEU A CA 1
ATOM 745 C C . LEU A 1 92 ? 17.270 -15.261 -5.089 1.00 91.50 92 LEU A C 1
ATOM 747 O O . LEU A 1 92 ? 16.662 -14.203 -4.938 1.00 91.50 92 LEU A O 1
ATOM 751 N N . SER A 1 93 ? 16.688 -16.445 -4.928 1.00 84.44 93 SER A N 1
ATOM 752 C CA . SER A 1 93 ? 15.319 -16.608 -4.437 1.00 84.44 93 SER A CA 1
ATOM 753 C C . SER A 1 93 ? 15.340 -17.248 -3.056 1.00 84.44 93 SER A C 1
ATOM 755 O O . SER A 1 93 ? 15.835 -18.371 -2.916 1.00 84.44 93 SER A O 1
ATOM 757 N N . ASP A 1 94 ? 14.764 -16.579 -2.063 1.00 74.12 94 ASP A N 1
ATOM 758 C CA . ASP A 1 94 ? 14.493 -17.181 -0.763 1.00 74.12 94 ASP A CA 1
ATOM 759 C C . ASP A 1 94 ? 12.988 -17.437 -0.612 1.00 74.12 94 ASP A C 1
ATOM 761 O O . ASP A 1 94 ? 12.173 -16.512 -0.604 1.00 74.12 94 ASP A O 1
ATOM 765 N N . TYR A 1 95 ? 12.630 -18.717 -0.513 1.00 62.62 95 TYR A N 1
ATOM 766 C CA . TYR A 1 95 ? 11.260 -19.186 -0.289 1.00 62.62 95 TYR A CA 1
ATOM 767 C C . TYR A 1 95 ? 10.996 -19.555 1.183 1.00 62.62 95 TYR A C 1
ATOM 769 O O . TYR A 1 95 ? 9.941 -20.098 1.493 1.00 62.62 95 TYR A O 1
ATOM 777 N N . HIS A 1 96 ? 11.930 -19.290 2.105 1.00 54.59 96 HIS A N 1
ATOM 778 C CA . HIS A 1 96 ? 11.868 -19.792 3.485 1.00 54.59 96 HIS A CA 1
ATOM 779 C C . HIS A 1 96 ? 11.619 -18.712 4.543 1.00 54.59 96 HIS A C 1
ATOM 781 O O . HIS A 1 96 ? 11.796 -18.965 5.740 1.00 54.59 96 HIS A O 1
ATOM 787 N N . TYR A 1 97 ? 11.156 -17.525 4.152 1.00 61.53 97 TYR A N 1
ATOM 788 C CA . TYR A 1 97 ? 10.661 -16.554 5.123 1.00 61.53 97 TYR A CA 1
ATOM 789 C C . TYR A 1 97 ? 9.284 -16.984 5.630 1.00 61.53 97 TYR A C 1
ATOM 791 O O . TYR A 1 97 ? 8.251 -16.657 5.051 1.00 61.53 97 TYR A O 1
ATOM 799 N N . TYR A 1 98 ? 9.272 -17.717 6.747 1.00 61.16 98 TYR A N 1
ATOM 800 C CA . TYR A 1 98 ? 8.042 -18.017 7.476 1.00 61.16 98 TYR A CA 1
ATOM 801 C C . TYR A 1 98 ? 7.467 -16.722 8.060 1.00 61.16 98 TYR A C 1
ATOM 803 O O . TYR A 1 98 ? 7.814 -16.301 9.168 1.00 61.16 98 TYR A O 1
ATOM 811 N N . ILE A 1 99 ? 6.585 -16.074 7.304 1.00 65.00 99 ILE A N 1
ATOM 812 C CA . ILE A 1 99 ? 5.809 -14.947 7.800 1.00 65.00 99 ILE A CA 1
ATOM 813 C C . ILE A 1 99 ? 4.600 -15.490 8.548 1.00 65.00 99 ILE A C 1
ATOM 815 O O . ILE A 1 99 ? 3.813 -16.287 8.040 1.00 65.00 99 ILE A O 1
ATOM 819 N N . ARG A 1 100 ? 4.446 -15.031 9.787 1.00 68.00 100 ARG A N 1
ATOM 820 C CA . ARG A 1 100 ? 3.272 -15.330 10.599 1.00 68.00 100 ARG A CA 1
ATOM 821 C C . ARG A 1 100 ? 2.031 -14.701 9.960 1.00 68.00 100 ARG A C 1
ATOM 823 O O . ARG A 1 100 ? 1.936 -13.483 9.869 1.00 68.00 100 ARG A O 1
ATOM 830 N N . ASP A 1 101 ? 1.064 -15.523 9.560 1.00 69.94 101 ASP A N 1
ATOM 831 C CA . ASP A 1 101 ? -0.244 -15.078 9.050 1.00 69.94 101 ASP A CA 1
ATOM 832 C C . ASP A 1 101 ? -1.295 -14.910 10.169 1.00 69.94 101 ASP A C 1
ATOM 834 O O . ASP A 1 101 ? -2.457 -14.580 9.923 1.00 69.94 101 ASP A O 1
ATOM 838 N N . ASP A 1 102 ? -0.907 -15.158 11.422 1.00 78.75 102 ASP A N 1
ATOM 839 C CA . ASP A 1 102 ? -1.785 -15.180 12.592 1.00 78.75 102 ASP A CA 1
ATOM 840 C C . ASP A 1 102 ? -1.828 -13.853 13.362 1.00 78.75 102 ASP A C 1
ATOM 842 O O . ASP A 1 102 ? -2.385 -13.777 14.459 1.00 78.75 102 ASP A O 1
ATOM 846 N N . CYS A 1 103 ? -1.279 -12.794 12.769 1.00 86.88 103 CYS A N 1
ATOM 847 C CA . CYS A 1 103 ? -1.100 -11.495 13.407 1.00 86.88 103 CYS A CA 1
ATOM 848 C C . CYS A 1 103 ? -1.849 -10.336 12.727 1.00 86.88 103 CYS A C 1
ATOM 850 O O . CYS A 1 103 ? -1.726 -9.201 13.183 1.00 86.88 103 CYS A O 1
ATOM 852 N N . PHE A 1 104 ? -2.660 -10.605 11.697 1.00 88.56 104 PHE A N 1
ATOM 853 C CA . PHE A 1 104 ? -3.477 -9.604 11.001 1.00 88.56 104 PHE A CA 1
ATOM 854 C C . PHE A 1 104 ? -4.942 -9.684 11.416 1.00 88.56 104 PHE A C 1
ATOM 856 O O . PHE A 1 104 ? -5.551 -10.756 11.415 1.00 88.56 104 PHE A O 1
ATOM 863 N N . TYR A 1 105 ? -5.529 -8.537 11.741 1.00 89.62 105 TYR A N 1
ATOM 864 C CA . TYR A 1 105 ? -6.861 -8.448 12.322 1.00 89.62 105 TYR A CA 1
ATOM 865 C C . TYR A 1 105 ? -7.699 -7.345 11.682 1.00 89.62 105 TYR A C 1
ATOM 867 O O . TYR A 1 105 ? -7.220 -6.239 11.432 1.00 89.62 105 TYR A O 1
ATOM 875 N N . SER A 1 106 ? -8.979 -7.644 11.488 1.00 89.56 106 SER A N 1
ATOM 876 C CA . SER A 1 106 ? -10.031 -6.675 11.176 1.00 89.56 106 SER A CA 1
ATOM 877 C C . SER A 1 106 ? -11.057 -6.659 12.295 1.00 89.56 106 SER A C 1
ATOM 879 O O . SER A 1 106 ? -11.313 -7.700 12.900 1.00 89.56 106 SER A O 1
ATOM 881 N N . GLY A 1 107 ? -11.700 -5.534 12.547 1.00 87.06 107 GLY A N 1
ATOM 882 C CA . GLY A 1 107 ? -12.597 -5.425 13.679 1.00 87.06 107 GLY A CA 1
ATOM 883 C C . GLY A 1 107 ? -13.445 -4.173 13.684 1.00 87.06 107 GLY A C 1
ATOM 884 O O . GLY A 1 107 ? -13.538 -3.451 12.696 1.00 87.06 107 GLY A O 1
ATOM 885 N N . PHE A 1 108 ? -14.052 -3.937 14.837 1.00 86.06 108 PHE A N 1
ATOM 886 C CA . PHE A 1 108 ? -14.893 -2.781 15.109 1.00 86.06 108 PHE A CA 1
ATOM 887 C C . PHE A 1 108 ? -14.769 -2.382 16.582 1.00 86.06 108 PHE A C 1
ATOM 889 O O . PHE A 1 108 ? -14.339 -3.166 17.436 1.00 86.06 108 PHE A O 1
ATOM 896 N N . ILE A 1 109 ? -15.165 -1.153 16.890 1.00 85.38 109 ILE A N 1
ATOM 897 C CA . ILE A 1 109 ? -15.294 -0.649 18.255 1.00 85.38 109 ILE A CA 1
ATOM 898 C C . ILE A 1 109 ? -16.688 -1.021 18.772 1.00 85.38 109 ILE A C 1
ATOM 900 O O . ILE A 1 109 ? -17.705 -0.803 18.108 1.00 85.38 109 ILE A O 1
ATOM 904 N N . GLN A 1 110 ? -16.743 -1.620 19.962 1.00 80.06 110 GLN A N 1
ATOM 905 C CA . GLN A 1 110 ? -17.992 -2.040 20.586 1.00 80.06 110 GLN A CA 1
ATOM 906 C C . GLN A 1 110 ? -18.950 -0.849 20.726 1.00 80.06 110 GLN A C 1
ATOM 908 O O . GLN A 1 110 ? -18.535 0.262 21.044 1.00 80.06 110 GLN A O 1
ATOM 913 N N . ASP A 1 111 ? -20.236 -1.089 20.461 1.00 74.88 111 ASP A N 1
ATOM 914 C CA . ASP A 1 111 ? -21.303 -0.083 20.543 1.00 74.88 111 ASP A CA 1
ATOM 915 C C . ASP A 1 111 ? -21.158 1.078 19.526 1.00 74.88 111 ASP A C 1
ATOM 917 O O . ASP A 1 111 ? -21.845 2.099 19.622 1.00 74.88 111 ASP A O 1
ATOM 921 N N . LYS A 1 112 ? -20.300 0.910 18.503 1.00 74.75 112 LYS A N 1
ATOM 922 C CA . LYS A 1 112 ? -20.071 1.855 17.394 1.00 74.75 112 LYS A CA 1
ATOM 923 C C . LYS A 1 112 ? -20.243 1.153 16.033 1.00 74.75 112 LYS A C 1
ATOM 925 O O . LYS A 1 112 ? -19.261 0.703 15.446 1.00 74.75 112 LYS A O 1
ATOM 930 N N . PRO A 1 113 ? -21.474 1.051 15.499 1.00 58.19 113 PRO A N 1
ATOM 931 C CA . PRO A 1 113 ? -21.792 0.176 14.361 1.00 58.19 113 PRO A CA 1
ATOM 932 C C . PRO A 1 113 ? -21.139 0.564 13.023 1.00 58.19 113 PRO A C 1
ATOM 934 O O . PRO A 1 113 ? -21.022 -0.294 12.159 1.00 58.19 113 PRO A O 1
ATOM 937 N N . LEU A 1 114 ? -20.709 1.819 12.853 1.00 70.06 114 LEU A N 1
ATOM 938 C CA . LEU A 1 114 ? -20.010 2.302 11.650 1.00 70.06 114 LEU A CA 1
ATOM 939 C C . LEU A 1 114 ? -18.489 2.399 11.836 1.00 70.06 114 LEU A C 1
ATOM 941 O O . LEU A 1 114 ? -17.801 2.953 10.986 1.00 70.06 114 LEU A O 1
ATOM 945 N N . SER A 1 115 ? -17.964 1.917 12.964 1.00 79.94 115 SER A N 1
ATOM 946 C CA . SER A 1 115 ? -16.520 1.900 13.184 1.00 79.94 115 SER A CA 1
ATOM 947 C C . SER A 1 115 ? -15.871 0.723 12.468 1.00 79.94 115 SER A C 1
ATOM 949 O O . SER A 1 115 ? -16.435 -0.372 12.407 1.00 79.94 115 SER A O 1
ATOM 951 N N . SER A 1 116 ? -14.659 0.940 11.979 1.00 85.38 116 SER A N 1
ATOM 952 C CA . SER A 1 116 ? -13.822 -0.097 11.385 1.00 85.38 116 SER A CA 1
ATOM 953 C C . SER A 1 116 ? -12.443 -0.057 12.031 1.00 85.38 116 SER A C 1
ATOM 955 O O . SER A 1 116 ? -11.968 0.986 12.483 1.00 85.38 116 SER A O 1
ATOM 957 N N . VAL A 1 117 ? -11.813 -1.218 12.160 1.00 90.88 117 VAL A N 1
ATOM 958 C CA . VAL A 1 117 ? -10.491 -1.345 12.771 1.00 90.88 117 VAL A CA 1
ATOM 959 C C . VAL A 1 117 ? -9.655 -2.323 11.958 1.00 90.88 117 VAL A C 1
ATOM 961 O O . VAL A 1 117 ? -10.082 -3.452 11.728 1.00 90.88 117 VAL A O 1
ATOM 964 N N . THR A 1 118 ? -8.445 -1.916 11.588 1.00 92.56 118 THR A N 1
ATOM 965 C CA . THR A 1 118 ? -7.484 -2.721 10.825 1.00 92.56 118 THR A CA 1
ATOM 966 C C . THR A 1 118 ? -6.159 -2.709 11.571 1.00 92.56 118 THR A C 1
ATOM 968 O O . THR A 1 118 ? -5.454 -1.704 11.552 1.00 92.56 118 T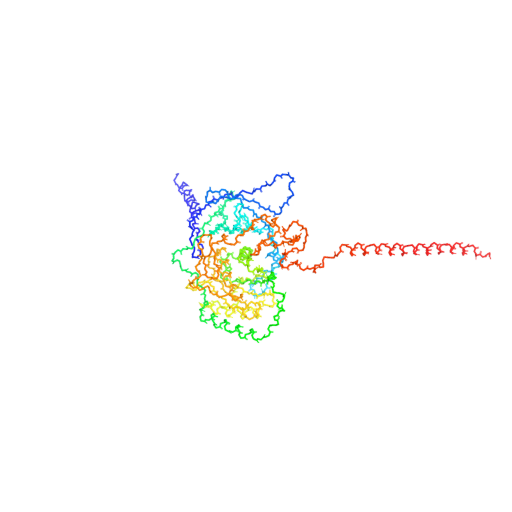HR A O 1
ATOM 971 N N . LEU A 1 119 ? -5.824 -3.805 12.262 1.00 93.00 119 LEU A N 1
ATOM 972 C CA . LEU A 1 119 ? -4.638 -3.889 13.123 1.00 93.00 119 LEU A CA 1
ATOM 973 C C . LEU A 1 119 ? -3.740 -5.083 12.786 1.00 93.00 119 LEU A C 1
ATOM 975 O O . LEU A 1 119 ? -4.213 -6.162 12.437 1.00 93.00 119 LEU A O 1
ATOM 979 N N . SER A 1 120 ? -2.440 -4.882 12.973 1.00 90.88 120 SER A N 1
ATOM 980 C CA . SER A 1 120 ? -1.373 -5.880 12.966 1.00 90.88 120 SER A CA 1
ATOM 981 C C . SER A 1 120 ? -0.780 -6.007 14.372 1.00 90.88 120 SER A C 1
ATOM 983 O O . SER A 1 120 ? -0.604 -5.008 15.072 1.00 90.88 120 SER A O 1
ATOM 985 N N . THR A 1 121 ? -0.442 -7.234 14.774 1.00 90.00 121 THR A N 1
ATOM 986 C CA . THR A 1 121 ? 0.411 -7.535 15.939 1.00 90.00 121 THR A CA 1
ATOM 987 C C . THR A 1 121 ? 1.771 -8.111 15.538 1.00 90.00 121 THR A C 1
ATOM 989 O O . THR A 1 121 ? 2.503 -8.607 16.396 1.00 90.00 121 THR A O 1
ATOM 992 N N . CYS A 1 122 ? 2.104 -8.119 14.245 1.00 85.12 122 CYS A N 1
ATOM 993 C CA . CYS A 1 122 ? 3.217 -8.901 13.707 1.00 85.12 122 CYS A CA 1
ATOM 994 C C . CYS A 1 122 ? 4.587 -8.405 14.184 1.00 85.12 122 CYS A C 1
ATOM 996 O O . CYS A 1 122 ? 5.509 -9.193 14.375 1.00 85.12 122 CYS A O 1
ATOM 998 N N . SER A 1 123 ? 4.685 -7.106 14.459 1.00 82.38 123 SER A N 1
ATOM 999 C CA . SER A 1 123 ? 5.922 -6.423 14.842 1.00 82.38 123 SER A CA 1
ATOM 1000 C C . SER A 1 123 ? 6.032 -6.182 16.359 1.00 82.38 123 SER A C 1
ATOM 1002 O O . SER A 1 123 ? 6.591 -5.177 16.796 1.00 82.38 123 SER A O 1
ATOM 1004 N N . GLY A 1 124 ? 5.450 -7.066 17.182 1.00 81.31 124 GLY A N 1
ATOM 1005 C CA . GLY A 1 124 ? 5.582 -7.027 18.648 1.00 81.31 124 GLY A CA 1
ATOM 1006 C C . GLY A 1 124 ? 4.718 -5.981 19.368 1.00 81.31 124 GLY A C 1
ATOM 1007 O O . GLY A 1 124 ? 4.945 -5.704 20.542 1.00 81.31 124 GLY A O 1
ATOM 1008 N N . GLY A 1 125 ? 3.720 -5.406 18.695 1.00 87.50 125 GLY A N 1
ATOM 1009 C CA . GLY A 1 125 ? 2.756 -4.460 19.261 1.00 87.50 125 GLY A CA 1
ATOM 1010 C C . GLY A 1 125 ? 1.620 -4.167 18.281 1.00 87.50 125 GLY A C 1
ATOM 1011 O O . GLY A 1 125 ? 1.686 -4.611 17.140 1.00 87.50 125 GLY A O 1
ATOM 1012 N N . LEU A 1 126 ? 0.585 -3.440 18.715 1.00 91.25 126 LEU A N 1
ATOM 1013 C CA . LEU A 1 126 ? -0.515 -3.022 17.841 1.00 91.25 126 LEU A CA 1
ATOM 1014 C C . LEU A 1 126 ? -0.067 -1.911 16.884 1.00 91.25 126 LEU A C 1
ATOM 1016 O O . LEU A 1 126 ? 0.402 -0.864 17.328 1.00 91.25 126 LEU A O 1
ATOM 1020 N N . ARG A 1 127 ? -0.237 -2.143 15.583 1.00 91.69 127 ARG A N 1
ATOM 1021 C CA . ARG A 1 127 ? -0.034 -1.163 14.507 1.00 91.69 127 ARG A CA 1
ATOM 1022 C C . ARG A 1 127 ? -1.241 -1.156 13.584 1.00 91.69 127 ARG A C 1
ATOM 1024 O O . ARG A 1 127 ? -1.734 -2.228 13.252 1.00 91.69 127 ARG A O 1
ATOM 1031 N N . GLY A 1 128 ? -1.694 0.011 13.142 1.00 91.88 128 GLY A N 1
ATOM 1032 C CA . GLY A 1 128 ? -2.717 0.104 12.099 1.00 91.88 128 GLY A CA 1
ATOM 1033 C C . GLY A 1 128 ? -3.680 1.265 12.299 1.00 91.88 128 GLY A C 1
ATOM 1034 O O . GLY A 1 128 ? -3.314 2.278 12.896 1.00 91.88 128 GLY A O 1
ATOM 1035 N N . LEU A 1 129 ? -4.899 1.111 11.784 1.00 91.75 129 LEU A N 1
ATOM 1036 C CA . LEU A 1 129 ? -5.892 2.178 11.687 1.00 91.75 129 LEU A CA 1
ATOM 1037 C C . LEU A 1 129 ? -7.177 1.838 12.435 1.00 91.75 129 LEU A C 1
ATOM 1039 O O . LEU A 1 129 ? -7.623 0.689 12.465 1.00 91.75 129 LEU A O 1
ATOM 1043 N N . LEU A 1 130 ? -7.786 2.871 13.005 1.00 91.50 130 LEU A N 1
ATOM 1044 C CA . LEU A 1 130 ? -9.124 2.833 13.567 1.00 91.50 130 LEU A CA 1
ATOM 1045 C C . LEU A 1 130 ? -9.927 3.967 12.943 1.00 91.50 130 LEU A C 1
ATOM 1047 O O . LEU A 1 130 ? -9.508 5.121 12.981 1.00 91.50 130 LEU A O 1
ATOM 1051 N N . GLN A 1 131 ? -11.091 3.643 12.404 1.00 85.25 131 GLN A N 1
ATOM 1052 C CA . GLN A 1 131 ? -12.046 4.622 11.922 1.00 85.25 131 GLN A CA 1
ATOM 1053 C C . GLN A 1 131 ? -13.215 4.671 12.893 1.00 85.25 131 GLN A C 1
ATOM 1055 O O . GLN A 1 131 ? -13.877 3.662 13.158 1.00 85.25 131 GLN A O 1
ATOM 1060 N N . LEU A 1 132 ? -13.457 5.850 13.450 1.00 82.69 132 LEU A N 1
ATOM 1061 C CA . LEU A 1 132 ? -14.542 6.092 14.384 1.00 82.69 132 LEU A CA 1
ATOM 1062 C C . LEU A 1 132 ? -15.331 7.299 13.884 1.00 82.69 132 LEU A C 1
ATOM 1064 O O . LEU A 1 132 ? -14.854 8.428 13.920 1.00 82.69 132 LEU A O 1
ATOM 1068 N N . ASN A 1 133 ? -16.560 7.059 13.427 1.00 74.25 133 ASN A N 1
ATOM 1069 C CA . ASN A 1 133 ? -17.374 8.070 12.745 1.00 74.25 133 ASN A CA 1
ATOM 1070 C C . ASN A 1 133 ? -16.641 8.600 11.489 1.00 74.25 133 ASN A C 1
ATOM 1072 O O . ASN A 1 133 ? -16.294 7.801 10.626 1.00 74.25 133 ASN A O 1
ATOM 1076 N N . ASN A 1 134 ? -16.386 9.911 11.397 1.00 71.12 134 ASN A N 1
ATOM 1077 C CA . ASN A 1 134 ? -15.622 10.538 10.308 1.00 71.12 134 ASN A CA 1
ATOM 1078 C C . ASN A 1 134 ? -14.146 10.789 10.676 1.00 71.12 134 ASN A C 1
ATOM 1080 O O . ASN A 1 134 ? -13.435 11.459 9.933 1.00 71.12 134 ASN A O 1
ATOM 1084 N N . GLU A 1 135 ? -13.681 10.282 11.818 1.00 81.19 135 GLU A N 1
ATOM 1085 C CA . GLU A 1 135 ? -12.319 10.501 12.300 1.00 81.19 135 GLU A CA 1
ATOM 1086 C C . GLU A 1 135 ? -11.467 9.249 12.079 1.00 81.19 135 GLU A C 1
ATOM 1088 O O . GLU A 1 135 ? -11.907 8.115 12.298 1.00 81.19 135 GLU A O 1
ATOM 1093 N N . THR A 1 136 ? -10.231 9.472 11.632 1.00 85.56 136 THR A N 1
ATOM 1094 C CA . THR A 1 136 ? -9.247 8.412 11.406 1.00 85.56 136 THR A CA 1
ATOM 1095 C C . THR A 1 136 ? -8.163 8.510 12.464 1.00 85.56 136 THR A C 1
ATOM 1097 O O . THR A 1 136 ? -7.589 9.575 12.690 1.00 85.56 136 THR A O 1
ATOM 1100 N N . TYR A 1 137 ? -7.867 7.383 13.097 1.00 89.50 137 TYR A N 1
ATOM 1101 C CA . TYR A 1 137 ? -6.830 7.267 14.104 1.00 89.50 137 TYR A CA 1
ATOM 1102 C C . TYR A 1 137 ? -5.784 6.256 13.654 1.00 89.50 137 TYR A C 1
ATOM 1104 O O . TYR A 1 137 ? -6.118 5.186 13.145 1.00 89.50 137 TYR A O 1
ATOM 1112 N N . GLN A 1 138 ? -4.518 6.575 13.892 1.00 90.50 138 GLN A N 1
ATOM 1113 C CA . GLN A 1 138 ? -3.397 5.664 13.702 1.00 90.50 138 GLN A CA 1
ATOM 1114 C C . GLN A 1 138 ? -2.868 5.238 15.065 1.00 90.50 138 GLN A C 1
ATOM 1116 O O . GLN A 1 138 ? -2.616 6.084 15.920 1.00 90.50 138 GLN A O 1
ATOM 1121 N N . ILE A 1 139 ? -2.678 3.936 15.266 1.00 91.44 139 ILE A N 1
ATOM 1122 C CA . ILE A 1 139 ? -2.031 3.397 16.464 1.00 91.44 139 ILE A CA 1
ATOM 1123 C C . ILE A 1 139 ? -0.680 2.794 16.111 1.00 91.44 139 ILE A C 1
ATOM 1125 O O . ILE A 1 139 ? -0.547 2.077 15.116 1.00 91.44 139 ILE A O 1
ATOM 1129 N N . GLU A 1 140 ? 0.312 3.037 16.960 1.00 90.00 140 GLU A N 1
ATOM 1130 C CA . GLU A 1 140 ? 1.607 2.380 16.861 1.00 90.00 140 GLU A CA 1
ATOM 1131 C C . GLU A 1 140 ? 2.336 2.256 18.210 1.00 90.00 140 GLU A C 1
ATOM 1133 O O . GLU A 1 140 ? 2.037 2.993 19.152 1.00 90.00 140 GLU A O 1
ATOM 1138 N N . PRO A 1 141 ? 3.279 1.304 18.352 1.00 89.12 141 PRO A N 1
ATOM 1139 C CA . PRO A 1 141 ? 4.029 1.107 19.586 1.00 89.12 141 PRO A CA 1
ATOM 1140 C C . PRO A 1 141 ? 5.012 2.250 19.847 1.00 89.12 141 PRO A C 1
ATOM 1142 O O . PRO A 1 141 ? 5.783 2.620 18.963 1.00 89.12 141 PRO A O 1
ATOM 1145 N N . VAL A 1 142 ? 5.085 2.711 21.097 1.00 83.56 142 VAL A N 1
ATOM 1146 C CA . VAL A 1 142 ? 6.176 3.578 21.563 1.00 83.56 142 VAL A CA 1
ATOM 1147 C C . VAL A 1 142 ? 7.453 2.740 21.615 1.00 83.56 142 VAL A C 1
ATOM 1149 O O . VAL A 1 142 ? 7.512 1.750 22.346 1.00 83.56 142 VAL A O 1
ATOM 1152 N N . GLN A 1 143 ? 8.479 3.111 20.849 1.00 75.06 143 GLN A N 1
ATOM 1153 C CA . GLN A 1 143 ? 9.754 2.388 20.821 1.00 75.06 143 GLN A CA 1
ATOM 1154 C C . GLN A 1 143 ? 10.897 3.227 21.411 1.00 75.06 143 GLN A C 1
ATOM 1156 O O . GLN A 1 143 ? 11.088 4.357 20.963 1.00 75.06 143 GLN A O 1
ATOM 1161 N N . PRO A 1 144 ? 11.707 2.684 22.344 1.00 65.25 144 PRO A N 1
ATOM 1162 C CA . PRO A 1 144 ? 11.528 1.426 23.082 1.00 65.25 144 PRO A CA 1
ATOM 1163 C C . PRO A 1 144 ? 10.613 1.614 24.312 1.00 65.25 144 PRO A C 1
ATOM 1165 O O . PRO A 1 144 ? 10.897 2.450 25.167 1.00 65.25 144 PRO A O 1
ATOM 1168 N N . SER A 1 145 ? 9.541 0.820 24.452 1.00 64.75 145 SER A N 1
ATOM 1169 C CA . SER A 1 145 ? 8.678 0.821 25.652 1.00 64.75 145 SER A CA 1
ATOM 1170 C C . SER A 1 145 ? 8.770 -0.499 26.417 1.00 64.75 145 SER A C 1
ATOM 1172 O O . SER A 1 145 ? 8.566 -1.574 25.858 1.00 64.75 145 SER A O 1
ATOM 1174 N N . ALA A 1 146 ? 9.020 -0.413 27.726 1.00 67.38 146 ALA A N 1
ATOM 1175 C CA . ALA A 1 146 ? 9.041 -1.565 28.632 1.00 67.38 146 ALA A CA 1
ATOM 1176 C C . ALA A 1 146 ? 7.637 -2.024 29.080 1.00 67.38 146 ALA A C 1
ATOM 1178 O O . ALA A 1 146 ? 7.501 -3.091 29.673 1.00 67.38 146 ALA A O 1
ATOM 1179 N N . THR A 1 147 ? 6.594 -1.227 28.828 1.00 78.06 147 THR A N 1
ATOM 1180 C CA . THR A 1 147 ? 5.240 -1.422 29.380 1.00 78.06 147 THR A CA 1
ATOM 1181 C C . THR A 1 147 ? 4.171 -1.631 28.308 1.00 78.06 147 THR A C 1
ATOM 1183 O O . THR A 1 147 ? 2.985 -1.529 28.611 1.00 78.06 147 THR A O 1
ATOM 1186 N N . PHE A 1 148 ? 4.575 -1.952 27.070 1.00 83.31 148 PHE A N 1
ATOM 1187 C CA . PHE A 1 148 ? 3.662 -2.135 25.933 1.00 83.31 148 PHE A CA 1
ATOM 1188 C C . PHE A 1 148 ? 2.806 -0.879 25.686 1.00 83.31 148 PHE A C 1
ATOM 1190 O O . PHE A 1 148 ? 1.596 -0.967 25.504 1.00 83.31 148 PHE A O 1
ATOM 1197 N N . GLN A 1 149 ? 3.430 0.303 25.756 1.00 88.19 149 GLN A N 1
ATOM 1198 C CA . GLN A 1 149 ? 2.765 1.568 25.447 1.00 88.19 149 GLN A CA 1
ATOM 1199 C C . GLN A 1 149 ? 2.616 1.759 23.943 1.00 88.19 149 GLN A C 1
ATOM 1201 O O . GLN A 1 149 ? 3.514 1.442 23.158 1.00 88.19 149 GLN A O 1
ATOM 1206 N N . HIS A 1 150 ? 1.503 2.374 23.572 1.00 91.25 150 HIS A N 1
ATOM 1207 C CA . HIS A 1 150 ? 1.156 2.742 22.210 1.00 91.25 150 HIS A CA 1
ATOM 1208 C C . HIS A 1 150 ? 0.762 4.207 22.176 1.00 91.25 150 HIS A C 1
ATOM 1210 O O . HIS A 1 150 ? 0.200 4.720 23.143 1.00 91.25 150 HIS A O 1
ATOM 1216 N N . VAL A 1 151 ? 1.037 4.871 21.062 1.00 89.62 151 VAL A N 1
ATOM 1217 C CA . VAL A 1 151 ? 0.477 6.190 20.774 1.00 89.62 151 VAL A CA 1
ATOM 1218 C C . VAL A 1 151 ? -0.669 6.010 19.796 1.00 89.62 151 VAL A C 1
ATOM 1220 O O . VAL A 1 151 ? -0.541 5.277 18.816 1.00 89.62 151 VAL A O 1
ATOM 1223 N N . VAL A 1 152 ? -1.789 6.662 20.085 1.00 91.12 152 VAL A N 1
ATOM 1224 C CA . VAL A 1 152 ? -2.924 6.807 19.181 1.00 91.12 152 VAL A CA 1
ATOM 1225 C C . VAL A 1 152 ? -2.934 8.251 18.701 1.00 91.12 152 VAL A C 1
ATOM 1227 O O . VAL A 1 152 ? -3.122 9.168 19.497 1.00 91.12 152 VAL A O 1
ATOM 1230 N N . TYR A 1 153 ? -2.713 8.450 17.409 1.00 87.06 153 TYR A N 1
ATOM 1231 C CA . TYR A 1 153 ? -2.755 9.747 16.748 1.00 87.06 153 TYR A CA 1
ATOM 1232 C C . TYR A 1 153 ? -4.114 9.943 16.092 1.00 87.06 153 TYR A C 1
ATOM 1234 O O . TYR A 1 153 ? -4.550 9.068 15.345 1.00 87.06 153 TYR A O 1
ATOM 1242 N N . ARG A 1 154 ? -4.761 11.092 16.308 1.00 87.75 154 ARG A N 1
ATOM 1243 C CA . ARG A 1 154 ? -5.886 11.515 15.468 1.00 87.75 154 ARG A CA 1
ATOM 1244 C C . ARG A 1 154 ? -5.341 12.215 14.232 1.00 87.75 154 ARG A C 1
ATOM 1246 O O . ARG A 1 154 ? -4.659 13.235 14.350 1.00 87.75 154 ARG A O 1
ATOM 1253 N N . LEU A 1 155 ? -5.632 11.653 13.065 1.00 81.19 155 LEU A N 1
ATOM 1254 C CA . LEU A 1 155 ? -5.203 12.188 11.782 1.00 81.19 155 LEU A CA 1
ATOM 1255 C C . LEU A 1 155 ? -6.232 13.204 11.286 1.00 81.19 155 LEU A C 1
ATOM 1257 O O . LEU A 1 155 ? -7.411 12.884 11.145 1.00 81.19 155 LEU A O 1
ATOM 1261 N N . GLU A 1 156 ? -5.775 14.416 10.992 1.00 75.69 156 GLU A N 1
ATOM 1262 C CA . GLU A 1 156 ? -6.555 15.426 10.278 1.00 75.69 156 GLU A CA 1
ATOM 1263 C C . GLU A 1 156 ? -5.796 15.877 9.043 1.00 75.69 156 GLU A C 1
ATOM 1265 O O . GLU A 1 156 ? -4.574 16.010 9.080 1.00 75.69 156 GLU A O 1
ATOM 1270 N N . ILE A 1 157 ? -6.525 16.134 7.961 1.00 66.38 157 ILE A N 1
ATOM 1271 C CA . ILE A 1 157 ? -5.958 16.774 6.776 1.00 66.38 157 ILE A CA 1
ATOM 1272 C C . ILE A 1 157 ? -5.503 18.177 7.193 1.00 66.38 157 ILE A C 1
ATOM 1274 O O . ILE A 1 157 ? -6.253 18.925 7.822 1.00 66.38 157 ILE A O 1
ATOM 1278 N N . GLU A 1 158 ? -4.256 18.522 6.895 1.00 61.28 158 GLU A N 1
ATOM 1279 C CA . GLU A 1 158 ? -3.712 19.835 7.230 1.00 61.28 158 GLU A CA 1
ATOM 1280 C C . GLU A 1 158 ? -4.260 20.897 6.254 1.00 61.28 158 GLU A C 1
ATOM 1282 O O . GLU A 1 158 ? -4.156 20.759 5.033 1.00 61.28 158 GLU A O 1
ATOM 1287 N N . GLU A 1 159 ? -4.879 21.959 6.787 1.00 46.97 159 GLU A N 1
ATOM 1288 C CA . GLU A 1 159 ? -5.416 23.063 5.980 1.00 46.97 159 GLU A CA 1
ATOM 1289 C C . GLU A 1 159 ? -4.292 23.745 5.188 1.00 46.97 159 GLU A C 1
ATOM 1291 O O . GLU A 1 159 ? -3.326 24.250 5.757 1.00 46.97 159 GLU A O 1
ATOM 1296 N N . GLY A 1 160 ? -4.420 23.765 3.858 1.00 42.66 160 GLY A N 1
ATOM 1297 C CA . GLY A 1 160 ? -3.418 24.355 2.967 1.00 42.66 160 GLY A CA 1
ATOM 1298 C C . GLY A 1 160 ? -2.169 23.496 2.746 1.00 42.66 160 GLY A C 1
ATOM 1299 O O . GLY A 1 160 ? -1.240 23.955 2.074 1.00 42.66 160 GLY A O 1
ATOM 1300 N N . ALA A 1 161 ? -2.126 22.261 3.259 1.00 46.88 161 ALA A N 1
ATOM 1301 C CA . ALA A 1 161 ? -1.046 21.346 2.927 1.00 46.88 161 ALA A CA 1
ATOM 1302 C C . ALA A 1 161 ? -1.001 21.078 1.419 1.00 46.88 161 ALA A C 1
ATOM 1304 O O . ALA A 1 161 ? -2.027 20.991 0.742 1.00 46.88 161 ALA A O 1
ATOM 1305 N N . MET A 1 162 ? 0.213 20.931 0.877 1.00 43.03 162 MET A N 1
ATOM 1306 C CA . MET A 1 162 ? 0.384 20.443 -0.489 1.00 43.03 162 MET A CA 1
ATOM 1307 C C . MET A 1 162 ? -0.285 19.074 -0.583 1.00 43.03 162 MET A C 1
ATOM 1309 O O . MET A 1 162 ? 0.255 18.093 -0.069 1.00 43.03 162 MET A O 1
ATOM 1313 N N . HIS A 1 163 ? -1.439 19.017 -1.251 1.00 53.84 163 HIS A N 1
ATOM 1314 C CA . HIS A 1 163 ? -2.060 17.759 -1.638 1.00 53.84 163 HIS A CA 1
ATOM 1315 C C . HIS A 1 163 ? -0.991 16.878 -2.276 1.00 53.84 163 HIS A C 1
ATOM 1317 O O . HIS A 1 163 ? -0.230 17.351 -3.128 1.00 53.84 163 HIS A O 1
ATOM 1323 N N . MET A 1 164 ? -0.906 15.628 -1.826 1.00 58.34 164 MET A N 1
ATOM 1324 C CA . MET A 1 164 ? -0.139 14.591 -2.504 1.00 58.34 164 MET A CA 1
ATOM 1325 C C . MET A 1 164 ? -0.441 14.686 -4.001 1.00 58.34 164 MET A C 1
ATOM 1327 O O . MET A 1 164 ? -1.598 14.566 -4.397 1.00 58.34 164 MET A O 1
ATOM 1331 N N . ARG A 1 165 ? 0.565 15.008 -4.823 1.00 61.16 165 ARG A N 1
ATOM 1332 C CA . ARG A 1 165 ? 0.349 15.152 -6.264 1.00 61.16 165 ARG A CA 1
ATOM 1333 C C . ARG A 1 165 ? 0.705 13.844 -6.944 1.00 61.16 165 ARG A C 1
ATOM 1335 O O . ARG A 1 165 ? 1.829 13.354 -6.806 1.00 61.16 165 ARG A O 1
ATOM 1342 N N . CYS A 1 166 ? -0.252 13.314 -7.689 1.00 68.81 166 CYS A N 1
ATOM 1343 C CA . CYS A 1 166 ? 0.012 12.288 -8.679 1.00 68.81 166 CYS A CA 1
ATOM 1344 C C . CYS A 1 166 ? 0.814 12.909 -9.836 1.00 68.81 166 CYS A C 1
ATOM 1346 O O . CYS A 1 166 ? 0.654 14.082 -10.183 1.00 68.81 166 CYS A O 1
ATOM 1348 N N . GLY A 1 167 ? 1.744 12.138 -10.391 1.00 75.56 167 GLY A N 1
ATOM 1349 C CA . GLY A 1 167 ? 2.588 12.525 -11.519 1.00 75.56 167 GLY A CA 1
ATOM 1350 C C . GLY A 1 167 ? 1.879 12.410 -12.861 1.00 75.56 167 GLY A C 1
ATOM 1351 O O . GLY A 1 167 ? 2.414 12.872 -13.870 1.00 75.56 167 GLY A O 1
ATOM 1352 N N . LEU A 1 168 ? 0.697 11.794 -12.870 1.00 79.19 168 LEU A N 1
ATOM 1353 C CA . LEU A 1 168 ? -0.165 11.686 -14.030 1.00 79.19 168 LEU A CA 1
ATOM 1354 C C . LEU A 1 168 ? -0.885 13.021 -14.260 1.00 79.19 168 LEU A C 1
ATOM 1356 O O . LEU A 1 168 ? -1.591 13.525 -13.388 1.00 79.19 168 LEU A O 1
ATOM 1360 N N . THR A 1 169 ? -0.695 13.615 -15.437 1.00 80.94 169 THR A N 1
ATOM 1361 C CA . THR A 1 169 ? -1.417 14.836 -15.815 1.00 80.94 169 THR A CA 1
ATOM 1362 C C . THR A 1 169 ? -2.830 14.489 -16.278 1.00 80.94 169 THR A C 1
ATOM 1364 O O . THR A 1 169 ? -3.044 13.435 -16.869 1.00 80.94 169 THR A O 1
ATOM 1367 N N . GLU A 1 170 ? -3.793 15.396 -16.094 1.00 78.44 170 GLU A N 1
ATOM 1368 C CA . GLU A 1 170 ? -5.170 15.192 -16.582 1.00 78.44 170 GLU A CA 1
ATOM 1369 C C . GLU A 1 170 ? -5.250 14.966 -18.100 1.00 78.44 170 GLU A C 1
ATOM 1371 O O . GLU A 1 170 ? -6.155 14.294 -18.590 1.00 78.44 170 GLU A O 1
ATOM 1376 N N . GLU A 1 171 ? -4.338 15.566 -18.872 1.00 82.06 171 GLU A N 1
ATOM 1377 C CA . GLU A 1 171 ? -4.259 15.347 -20.319 1.00 82.06 171 GLU A CA 1
ATOM 1378 C C . GLU A 1 171 ? -3.811 13.917 -20.630 1.00 82.06 171 GLU A C 1
ATOM 1380 O O . GLU A 1 171 ? -4.418 13.247 -21.462 1.00 82.06 171 GLU A O 1
ATOM 1385 N N . GLU A 1 172 ? -2.768 13.437 -19.950 1.00 80.94 172 GLU A N 1
ATOM 1386 C CA . GLU A 1 172 ? -2.250 12.086 -20.148 1.00 80.94 172 GLU A CA 1
ATOM 1387 C C . GLU A 1 172 ? -3.237 11.028 -19.646 1.00 80.94 172 GLU A C 1
ATOM 1389 O O . GLU A 1 172 ? -3.452 10.025 -20.319 1.00 80.94 172 GLU A O 1
ATOM 1394 N N . GLN A 1 173 ? -3.909 11.287 -18.525 1.00 79.69 173 GLN A N 1
ATOM 1395 C CA . GLN A 1 173 ? -4.986 10.444 -18.016 1.00 79.69 173 GLN A CA 1
ATOM 1396 C C . GLN A 1 173 ? -6.108 10.299 -19.055 1.00 79.69 173 GLN A C 1
ATOM 1398 O O . GLN A 1 173 ? -6.456 9.181 -19.423 1.00 79.69 173 GLN A O 1
ATOM 1403 N N . ARG A 1 174 ? -6.606 11.415 -19.612 1.00 83.00 174 ARG A N 1
ATOM 1404 C CA . ARG A 1 174 ? -7.636 11.401 -20.667 1.00 83.00 174 ARG A CA 1
ATOM 1405 C C . ARG A 1 174 ? -7.183 10.663 -21.925 1.00 83.00 174 ARG A C 1
ATOM 1407 O O . ARG A 1 174 ? -7.980 9.967 -22.550 1.00 83.00 174 ARG A O 1
ATOM 1414 N N . ARG A 1 175 ? -5.909 10.798 -22.309 1.00 83.44 175 ARG A N 1
ATOM 1415 C CA . ARG A 1 175 ? -5.333 10.039 -23.432 1.00 83.44 175 ARG A CA 1
ATOM 1416 C C . ARG A 1 175 ? -5.353 8.537 -23.157 1.00 83.44 175 ARG A C 1
ATOM 1418 O O . ARG A 1 175 ? -5.757 7.778 -24.032 1.00 83.44 175 ARG A O 1
ATOM 1425 N N . GLN A 1 176 ? -4.951 8.117 -21.959 1.00 82.31 176 GLN A N 1
ATOM 1426 C CA . GLN A 1 176 ? -4.967 6.707 -21.563 1.00 82.31 176 GLN A CA 1
ATOM 1427 C C . GLN A 1 176 ? -6.398 6.157 -21.498 1.00 82.31 176 GLN A C 1
ATOM 1429 O O . GLN A 1 176 ? -6.652 5.082 -22.032 1.00 82.31 176 GLN A O 1
ATOM 1434 N N . GLU A 1 177 ? -7.345 6.915 -20.943 1.00 78.75 177 GLU A N 1
ATOM 1435 C CA . GLU A 1 177 ? -8.771 6.563 -20.906 1.00 78.75 177 GLU A CA 1
ATOM 1436 C C . GLU A 1 177 ? -9.364 6.374 -22.314 1.00 78.75 177 GLU A C 1
ATOM 1438 O O . GLU A 1 177 ? -10.056 5.386 -22.564 1.00 78.75 177 GLU A O 1
ATOM 1443 N N . ALA A 1 178 ? -9.038 7.255 -23.266 1.00 78.88 178 ALA A N 1
ATOM 1444 C CA . ALA A 1 178 ? -9.490 7.130 -24.654 1.00 78.88 178 ALA A CA 1
ATOM 1445 C C . ALA A 1 178 ? -8.955 5.858 -25.340 1.00 78.88 178 ALA A C 1
ATOM 1447 O O . ALA A 1 178 ? -9.685 5.192 -26.071 1.00 78.88 178 ALA A O 1
ATOM 1448 N N . MET A 1 179 ? -7.704 5.471 -25.062 1.00 73.94 179 MET A N 1
ATOM 1449 C CA . MET A 1 179 ? -7.124 4.227 -25.588 1.00 73.94 179 MET A CA 1
ATOM 1450 C C . MET A 1 179 ? -7.809 2.966 -25.034 1.00 73.94 179 MET A C 1
ATOM 1452 O O . MET A 1 179 ? -7.826 1.937 -25.707 1.00 73.94 179 MET A O 1
ATOM 1456 N N . ILE A 1 180 ? -8.371 3.028 -23.821 1.00 67.31 180 ILE A N 1
ATOM 1457 C CA . ILE A 1 180 ? -9.119 1.915 -23.211 1.00 67.31 180 ILE A CA 1
ATOM 1458 C C . ILE A 1 180 ? -10.492 1.759 -23.871 1.00 67.31 180 ILE A C 1
ATOM 1460 O O . ILE A 1 180 ? -10.895 0.636 -24.171 1.00 67.31 180 ILE A O 1
ATOM 1464 N N . GLN A 1 181 ? -11.193 2.866 -24.137 1.00 61.44 181 GLN A N 1
ATOM 1465 C CA . GLN A 1 181 ? -12.513 2.836 -24.784 1.00 61.44 181 GLN A CA 1
ATOM 1466 C C . GLN A 1 181 ? -12.455 2.197 -26.180 1.00 61.44 181 GLN A C 1
ATOM 1468 O O . GLN A 1 181 ? -13.314 1.383 -26.523 1.00 61.44 181 GLN A O 1
ATOM 1473 N N . ASP A 1 182 ? -11.394 2.472 -26.944 1.00 59.25 182 ASP A N 1
ATOM 1474 C CA . ASP A 1 182 ? -11.150 1.820 -28.237 1.00 59.25 182 ASP A CA 1
ATOM 1475 C C . ASP A 1 182 ? -10.883 0.306 -28.097 1.00 59.25 182 ASP A C 1
ATOM 1477 O O . ASP A 1 182 ? -11.263 -0.481 -28.968 1.00 59.25 182 ASP A O 1
ATOM 1481 N N . ALA A 1 183 ? -10.269 -0.135 -26.992 1.00 56.31 183 ALA A N 1
ATOM 1482 C CA . ALA A 1 183 ? -10.008 -1.550 -26.721 1.00 56.31 183 ALA A CA 1
ATOM 1483 C C . ALA A 1 183 ? -11.273 -2.324 -26.300 1.00 56.31 183 ALA A C 1
ATOM 1485 O O . ALA A 1 183 ? -11.412 -3.495 -26.655 1.00 56.31 183 ALA A O 1
ATOM 1486 N N . GLU A 1 184 ? -12.234 -1.690 -25.617 1.00 52.56 184 GLU A N 1
ATOM 1487 C CA . GLU A 1 184 ? -13.534 -2.306 -25.291 1.00 52.56 184 GLU A CA 1
ATOM 1488 C C . GLU A 1 184 ? -14.367 -2.635 -26.542 1.00 52.56 184 GLU A C 1
ATOM 1490 O O . GLU A 1 184 ? -15.185 -3.558 -26.525 1.00 52.56 184 GLU A O 1
ATOM 1495 N N . HIS A 1 185 ? -14.133 -1.938 -27.660 1.00 50.00 185 HIS A N 1
ATOM 1496 C CA . HIS A 1 185 ? -14.755 -2.251 -28.952 1.00 50.00 185 HIS A CA 1
ATOM 1497 C C . HIS A 1 185 ? -14.189 -3.535 -29.595 1.00 50.00 185 HIS A C 1
ATOM 1499 O O . HIS A 1 185 ? -14.776 -4.073 -30.538 1.00 50.00 185 HIS A O 1
ATOM 1505 N N . VAL A 1 186 ? -13.108 -4.099 -29.040 1.00 43.91 186 VAL A N 1
ATOM 1506 C CA . VAL A 1 186 ? -12.533 -5.397 -29.416 1.00 43.91 186 VAL A CA 1
ATOM 1507 C C . VAL A 1 186 ? -13.062 -6.489 -28.476 1.00 43.91 186 VAL A C 1
ATOM 1509 O O . VAL A 1 186 ? -12.368 -7.001 -27.608 1.00 43.91 186 VAL A O 1
ATOM 1512 N N . ALA A 1 187 ? -14.338 -6.838 -28.658 1.00 40.19 187 ALA A N 1
ATOM 1513 C CA . ALA A 1 187 ? -14.997 -8.075 -28.217 1.00 40.19 187 ALA A CA 1
ATOM 1514 C C . ALA A 1 187 ? -14.475 -8.742 -26.918 1.00 40.19 187 ALA A C 1
ATOM 1516 O O . ALA A 1 187 ? -14.074 -9.910 -26.926 1.00 40.19 187 ALA A O 1
ATOM 1517 N N . VAL A 1 188 ? -14.607 -8.075 -25.768 1.00 38.00 188 VAL A N 1
ATOM 1518 C CA . VAL A 1 188 ? -14.763 -8.816 -24.509 1.00 38.00 188 VAL A CA 1
ATOM 1519 C C . VAL A 1 188 ? -16.149 -9.452 -24.569 1.00 38.00 188 VAL A C 1
ATOM 1521 O O . VAL A 1 188 ? -17.156 -8.748 -24.589 1.00 38.00 188 VAL A O 1
ATOM 1524 N N . LYS A 1 189 ? -16.226 -10.787 -24.649 1.00 39.69 189 LYS A N 1
ATOM 1525 C CA . LYS A 1 189 ? -17.486 -11.520 -24.454 1.00 39.69 189 LYS A CA 1
ATOM 1526 C C . LYS A 1 189 ? -17.964 -11.248 -23.027 1.00 39.69 189 LYS A C 1
ATOM 1528 O O . LYS A 1 189 ? -17.641 -11.996 -22.108 1.00 39.69 189 LYS A O 1
ATOM 1533 N N . SER A 1 190 ? -18.696 -10.159 -22.838 1.00 41.47 190 SER A N 1
ATOM 1534 C CA . SER A 1 190 ? -19.399 -9.860 -21.605 1.00 41.47 190 SER A CA 1
ATOM 1535 C C . SER A 1 190 ? -20.324 -11.037 -21.308 1.00 41.47 190 SER A C 1
ATOM 1537 O O . SER A 1 190 ? -21.116 -11.472 -22.148 1.00 41.47 190 SER A O 1
ATOM 1539 N N . ALA A 1 191 ? -20.148 -11.630 -20.126 1.00 38.91 191 ALA A N 1
ATOM 1540 C CA . ALA A 1 191 ? -21.014 -12.700 -19.662 1.00 38.91 191 ALA A CA 1
ATOM 1541 C C . ALA A 1 191 ? -22.487 -12.230 -19.720 1.00 38.91 191 ALA A C 1
ATOM 1543 O O . ALA A 1 191 ? -22.755 -11.041 -19.504 1.00 38.91 191 ALA A O 1
ATOM 1544 N N . PRO A 1 192 ? -23.448 -13.131 -20.010 1.00 38.47 192 PRO A N 1
ATOM 1545 C CA . PRO A 1 192 ? -24.850 -12.760 -20.175 1.00 38.47 192 PRO A CA 1
ATOM 1546 C C . PRO A 1 192 ? -25.366 -11.957 -18.976 1.00 38.47 192 PRO A C 1
ATOM 1548 O O . PRO A 1 192 ? -25.014 -12.254 -17.833 1.00 38.47 192 PRO A O 1
ATOM 1551 N N . ALA A 1 193 ? -26.250 -10.993 -19.243 1.00 41.16 193 ALA A N 1
ATOM 1552 C CA . ALA A 1 193 ? -26.859 -10.035 -18.307 1.00 41.16 193 ALA A CA 1
ATOM 1553 C C . ALA A 1 193 ? -27.457 -10.612 -16.995 1.00 41.16 193 ALA A C 1
ATOM 1555 O O . ALA A 1 193 ? -27.832 -9.852 -16.112 1.00 41.16 193 ALA A O 1
ATOM 1556 N N . GLY A 1 194 ? -27.528 -11.940 -16.834 1.00 39.78 194 GLY A N 1
ATOM 1557 C CA . GLY A 1 194 ? -27.965 -12.628 -15.611 1.00 39.78 194 GLY A CA 1
ATOM 1558 C C . GLY A 1 194 ? -26.854 -13.044 -14.629 1.00 39.78 194 GLY A C 1
ATOM 1559 O O 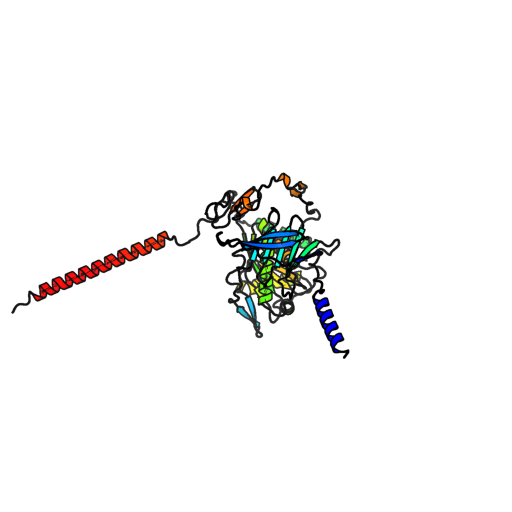. GLY A 1 194 ? -27.173 -13.582 -13.574 1.00 39.78 194 GLY A O 1
ATOM 1560 N N . LEU A 1 195 ? -25.571 -12.821 -14.948 1.00 41.22 195 LEU A N 1
ATOM 1561 C CA . LEU A 1 195 ? -24.396 -13.161 -14.113 1.00 41.22 195 LEU A CA 1
ATOM 1562 C C . LEU A 1 195 ? -23.693 -11.924 -13.511 1.00 41.22 195 LEU A C 1
ATOM 1564 O O . LEU A 1 195 ? -22.520 -11.972 -13.151 1.00 41.22 195 LEU A O 1
ATOM 1568 N N . TRP A 1 196 ? -24.401 -10.799 -13.416 1.00 38.12 196 TRP A N 1
ATOM 1569 C CA . TRP A 1 196 ? -23.862 -9.515 -12.964 1.00 38.12 196 TRP A CA 1
ATOM 1570 C C . TRP A 1 196 ? -23.952 -9.386 -11.444 1.00 38.12 196 TRP A C 1
ATOM 1572 O O . TRP A 1 196 ? -24.732 -8.597 -10.923 1.00 38.12 196 TRP A O 1
ATOM 1582 N N . TRP A 1 197 ? -23.151 -10.161 -10.718 1.00 44.94 197 TRP A N 1
ATOM 1583 C CA . TRP A 1 197 ? -22.946 -9.931 -9.287 1.00 44.94 197 TRP A CA 1
ATOM 1584 C C . TRP A 1 197 ? -21.445 -9.941 -9.010 1.00 44.94 197 TRP A C 1
ATOM 1586 O O . TRP A 1 197 ? -20.754 -10.820 -9.531 1.00 44.94 197 TRP A O 1
ATOM 1596 N N . PRO A 1 198 ? -20.897 -8.964 -8.260 1.00 47.88 198 PRO A N 1
ATOM 1597 C CA . PRO A 1 198 ? -19.461 -8.855 -8.073 1.00 47.88 198 PRO A CA 1
ATOM 1598 C C . PRO A 1 198 ? -19.005 -10.022 -7.200 1.00 47.88 198 PRO A C 1
ATOM 1600 O O . PRO A 1 198 ? -19.051 -9.975 -5.972 1.00 47.88 198 PRO A O 1
ATOM 1603 N N . HIS A 1 199 ? -18.582 -11.109 -7.840 1.00 61.38 199 HIS A N 1
ATOM 1604 C CA . HIS A 1 199 ? -17.699 -12.064 -7.197 1.00 61.38 199 HIS A CA 1
ATOM 1605 C C . HIS A 1 199 ? -16.526 -11.271 -6.627 1.00 61.38 199 HIS A C 1
ATOM 1607 O O . HIS A 1 199 ? -15.999 -10.395 -7.319 1.00 61.38 199 HIS A O 1
ATOM 1613 N N . LYS A 1 200 ? -16.144 -11.563 -5.376 1.00 71.38 200 LYS A N 1
ATOM 1614 C CA . LYS A 1 200 ? -14.932 -10.992 -4.790 1.00 71.38 200 LYS A CA 1
ATOM 1615 C C . LYS A 1 200 ? -13.792 -11.213 -5.788 1.00 71.38 200 LYS A C 1
ATOM 1617 O O . LYS A 1 200 ? -13.522 -12.354 -6.166 1.00 71.38 200 LYS A O 1
ATOM 1622 N N . ARG A 1 201 ? -13.212 -10.126 -6.285 1.00 83.31 201 ARG A N 1
ATOM 1623 C CA . ARG A 1 201 ? -12.101 -10.153 -7.236 1.00 83.31 201 ARG A CA 1
ATOM 1624 C C . ARG A 1 201 ? -10.802 -10.251 -6.458 1.00 83.31 201 ARG A C 1
ATOM 1626 O O . ARG A 1 201 ? -10.735 -9.809 -5.314 1.00 83.31 201 ARG A O 1
ATOM 1633 N N . HIS A 1 202 ? -9.789 -10.822 -7.084 1.00 86.81 202 HIS A N 1
ATOM 1634 C CA . HIS A 1 202 ? -8.461 -10.969 -6.510 1.00 86.81 202 HIS A CA 1
ATOM 1635 C C . HIS A 1 202 ? -7.454 -10.337 -7.467 1.00 86.81 202 HIS A C 1
ATOM 1637 O O . HIS A 1 202 ? -7.597 -10.507 -8.677 1.00 86.81 202 HIS A O 1
ATOM 1643 N N . ALA A 1 203 ? -6.490 -9.598 -6.927 1.00 91.81 203 ALA A N 1
ATOM 1644 C CA . ALA A 1 203 ? -5.366 -9.061 -7.681 1.00 91.81 203 ALA A CA 1
ATOM 1645 C C . ALA A 1 203 ? -4.055 -9.326 -6.933 1.00 91.81 203 ALA A C 1
ATOM 1647 O O . ALA A 1 203 ? -3.932 -9.016 -5.743 1.00 91.81 203 ALA A O 1
ATOM 1648 N N . GLU A 1 204 ? -3.081 -9.900 -7.630 1.00 92.94 204 GLU A N 1
ATOM 1649 C CA . GLU A 1 204 ? -1.758 -10.235 -7.107 1.00 92.94 204 GLU A CA 1
ATOM 1650 C C . GLU A 1 204 ? -0.734 -9.180 -7.540 1.00 92.94 204 GLU A C 1
ATOM 1652 O O . GLU A 1 204 ? -0.417 -9.033 -8.722 1.00 92.94 204 GLU A O 1
ATOM 1657 N N . VAL A 1 205 ? -0.193 -8.428 -6.581 1.00 95.75 205 VAL A N 1
ATOM 1658 C CA . VAL A 1 205 ? 0.744 -7.331 -6.851 1.00 95.75 205 VAL A CA 1
ATOM 1659 C C . VAL A 1 205 ? 2.167 -7.734 -6.487 1.00 95.75 205 VAL A C 1
ATOM 1661 O O . VAL A 1 205 ? 2.422 -8.195 -5.376 1.00 95.75 205 VAL A O 1
ATOM 1664 N N . ALA A 1 206 ? 3.116 -7.524 -7.395 1.00 97.00 206 ALA A N 1
ATOM 1665 C CA . ALA A 1 206 ? 4.541 -7.612 -7.091 1.00 97.00 206 ALA A CA 1
ATOM 1666 C C . ALA A 1 206 ? 5.080 -6.263 -6.594 1.00 97.00 206 ALA A C 1
ATOM 1668 O O . ALA A 1 206 ? 4.877 -5.227 -7.229 1.00 97.00 206 ALA A O 1
ATOM 1669 N N . PHE A 1 207 ? 5.822 -6.274 -5.489 1.00 97.50 207 PHE A N 1
ATOM 1670 C CA . PHE A 1 207 ? 6.567 -5.101 -5.038 1.00 97.50 207 PHE A CA 1
ATOM 1671 C C . PHE A 1 207 ? 8.019 -5.184 -5.480 1.00 97.50 207 PHE A C 1
ATOM 1673 O O . PHE A 1 207 ? 8.654 -6.229 -5.351 1.00 97.50 207 PHE A O 1
ATOM 1680 N N . VAL A 1 208 ? 8.557 -4.063 -5.951 1.00 98.25 208 VAL A N 1
ATOM 1681 C CA . VAL A 1 208 ? 9.971 -3.943 -6.310 1.00 98.25 208 VAL A CA 1
ATOM 1682 C C . VAL A 1 208 ? 10.580 -2.780 -5.540 1.00 98.25 208 VAL A C 1
ATOM 1684 O O . VAL A 1 208 ? 10.014 -1.690 -5.519 1.00 98.25 208 VAL A O 1
ATOM 1687 N N . VAL A 1 209 ? 11.717 -2.993 -4.881 1.00 97.94 209 VAL A N 1
ATOM 1688 C CA . VAL A 1 209 ? 12.383 -1.977 -4.052 1.00 97.94 209 VAL A CA 1
ATOM 1689 C C . VAL A 1 209 ? 13.708 -1.569 -4.687 1.00 97.94 209 VAL A C 1
ATOM 1691 O O . VAL A 1 209 ? 14.604 -2.396 -4.851 1.00 97.94 209 VAL A O 1
ATOM 1694 N N . GLU A 1 210 ? 13.830 -0.276 -4.999 1.00 96.69 210 GLU A N 1
ATOM 1695 C CA . GLU A 1 210 ? 15.061 0.347 -5.502 1.00 96.69 210 GLU A CA 1
ATOM 1696 C C . GLU A 1 210 ? 16.227 0.175 -4.509 1.00 96.69 210 GLU A C 1
ATOM 1698 O O . GLU A 1 210 ? 16.025 0.166 -3.291 1.00 96.69 210 GLU A O 1
ATOM 1703 N N . HIS A 1 211 ? 17.462 0.116 -5.010 1.00 96.62 211 HIS A N 1
ATOM 1704 C CA . HIS A 1 211 ? 18.671 -0.031 -4.205 1.00 96.62 211 HIS A CA 1
ATOM 1705 C C . HIS A 1 211 ? 18.816 1.063 -3.139 1.00 96.62 211 HIS A C 1
ATOM 1707 O O . HIS A 1 211 ? 19.001 0.776 -1.956 1.00 96.62 211 HIS A O 1
ATOM 1713 N N . GLU A 1 212 ? 18.674 2.334 -3.510 1.00 95.19 212 GLU A N 1
ATOM 1714 C CA . GLU A 1 212 ? 18.748 3.459 -2.578 1.00 95.19 212 GLU A CA 1
ATOM 1715 C C . GLU A 1 212 ? 17.667 3.344 -1.502 1.00 95.19 212 GLU A C 1
ATOM 1717 O O . GLU A 1 212 ? 17.909 3.651 -0.327 1.00 95.19 212 GLU A O 1
ATOM 1722 N N . ARG A 1 213 ? 16.480 2.850 -1.874 1.00 94.38 213 ARG A N 1
ATOM 1723 C CA . ARG A 1 213 ? 15.400 2.604 -0.922 1.00 94.38 213 ARG A CA 1
ATOM 1724 C C . ARG A 1 213 ? 15.730 1.455 0.018 1.00 94.38 213 ARG A C 1
ATOM 1726 O O . ARG A 1 213 ? 15.510 1.618 1.219 1.00 94.38 213 ARG A O 1
ATOM 1733 N N . TYR A 1 214 ? 16.293 0.360 -0.478 1.00 95.62 214 TYR A N 1
ATOM 1734 C CA . TYR A 1 214 ? 16.781 -0.758 0.329 1.00 95.62 214 TYR A CA 1
ATOM 1735 C C . TYR A 1 214 ? 17.847 -0.308 1.342 1.00 95.62 214 TYR A C 1
ATOM 1737 O O . TYR A 1 214 ? 17.733 -0.585 2.539 1.00 95.62 214 TYR A O 1
ATOM 1745 N N . VAL A 1 215 ? 18.818 0.505 0.912 1.00 95.44 215 VAL A N 1
ATOM 1746 C CA . VAL A 1 215 ? 19.826 1.106 1.803 1.00 95.44 215 VAL A CA 1
ATOM 1747 C C . VAL A 1 215 ? 19.162 1.938 2.904 1.00 95.44 215 VAL A C 1
ATOM 1749 O O . VAL A 1 215 ? 19.553 1.863 4.069 1.00 95.44 215 VAL A O 1
ATOM 1752 N N . LYS A 1 216 ? 18.117 2.701 2.568 1.00 94.00 216 LYS A N 1
ATOM 1753 C CA . LYS A 1 216 ? 17.347 3.514 3.527 1.00 94.00 216 LYS A CA 1
ATOM 1754 C C . LYS A 1 216 ? 16.378 2.712 4.390 1.00 94.00 216 LYS A C 1
ATOM 1756 O O . LYS A 1 216 ? 15.802 3.261 5.324 1.00 94.00 216 LYS A O 1
ATOM 1761 N N . PHE A 1 217 ? 16.184 1.435 4.097 1.00 92.62 217 PHE A N 1
ATOM 1762 C CA . PHE A 1 217 ? 15.551 0.469 4.990 1.00 92.62 217 PHE A CA 1
ATOM 1763 C C . PHE A 1 217 ? 16.578 -0.262 5.864 1.00 92.62 217 PHE A C 1
ATOM 1765 O O . PHE A 1 217 ? 16.297 -1.327 6.400 1.00 92.62 217 PHE A O 1
ATOM 1772 N N . ASN A 1 218 ? 17.775 0.310 6.026 1.00 93.88 218 ASN A N 1
ATOM 1773 C CA . ASN A 1 218 ? 18.867 -0.275 6.801 1.00 93.88 218 ASN A CA 1
ATOM 1774 C C . ASN A 1 218 ? 19.277 -1.669 6.310 1.00 93.88 218 ASN A C 1
ATOM 1776 O O . ASN A 1 218 ? 19.798 -2.453 7.100 1.00 93.88 218 ASN A O 1
ATOM 1780 N N . LYS A 1 219 ? 19.063 -1.963 5.018 1.00 94.56 219 LYS A N 1
ATOM 1781 C CA . LYS A 1 219 ? 19.440 -3.236 4.395 1.00 94.56 219 LYS A CA 1
ATOM 1782 C C . LYS A 1 219 ? 18.870 -4.458 5.130 1.00 94.56 219 LYS A C 1
ATOM 1784 O O . LYS A 1 219 ? 19.590 -5.409 5.404 1.00 94.56 219 LYS A O 1
ATOM 1789 N N . ASN A 1 220 ? 17.600 -4.384 5.526 1.00 92.06 220 ASN A N 1
ATOM 1790 C CA . ASN A 1 220 ? 16.920 -5.456 6.246 1.00 92.06 220 ASN A CA 1
ATOM 1791 C C . ASN A 1 220 ? 15.709 -5.936 5.441 1.00 92.06 220 ASN A C 1
ATOM 1793 O O . ASN A 1 220 ? 14.642 -5.327 5.476 1.00 92.06 220 ASN A O 1
ATOM 1797 N N . GLU A 1 221 ? 15.884 -7.035 4.714 1.00 91.31 221 GLU A N 1
ATOM 1798 C CA . GLU A 1 221 ? 14.873 -7.629 3.835 1.00 91.31 221 GLU A CA 1
ATOM 1799 C C . GLU A 1 221 ? 13.621 -8.040 4.616 1.00 91.31 221 GLU A C 1
ATOM 1801 O O . GLU A 1 221 ? 12.500 -7.842 4.152 1.00 91.31 221 GLU A O 1
ATOM 1806 N N . THR A 1 222 ? 13.812 -8.547 5.838 1.00 87.81 222 THR A N 1
ATOM 1807 C CA . THR A 1 222 ? 12.714 -9.008 6.700 1.00 87.81 222 THR A CA 1
ATOM 1808 C C . THR A 1 222 ? 11.836 -7.837 7.134 1.00 87.81 222 THR A C 1
ATOM 1810 O O . THR A 1 222 ? 10.611 -7.922 7.089 1.00 87.81 222 THR A O 1
ATOM 1813 N N . ASP A 1 223 ? 12.452 -6.723 7.533 1.00 88.50 223 ASP A N 1
ATOM 1814 C CA . ASP A 1 223 ? 11.733 -5.504 7.918 1.00 88.50 223 ASP A CA 1
ATOM 1815 C C . ASP A 1 223 ? 10.953 -4.910 6.734 1.00 88.50 223 ASP A C 1
ATOM 1817 O O . ASP A 1 223 ? 9.806 -4.495 6.896 1.00 88.50 223 ASP A O 1
ATOM 1821 N N . ILE A 1 224 ? 11.534 -4.926 5.529 1.00 92.00 224 ILE A N 1
ATOM 1822 C CA . ILE A 1 224 ? 10.863 -4.473 4.300 1.00 92.00 224 ILE A CA 1
ATOM 1823 C C . ILE A 1 224 ? 9.648 -5.346 3.996 1.00 92.00 224 ILE A C 1
ATOM 1825 O O . ILE A 1 224 ? 8.554 -4.817 3.794 1.00 92.00 224 ILE A O 1
ATOM 1829 N N . ALA A 1 225 ? 9.823 -6.670 3.998 1.00 90.62 225 ALA A N 1
ATOM 1830 C CA . ALA A 1 225 ? 8.740 -7.620 3.779 1.00 90.62 225 ALA A CA 1
ATOM 1831 C C . ALA A 1 225 ? 7.590 -7.384 4.765 1.00 90.62 225 ALA A C 1
ATOM 1833 O O . ALA A 1 225 ? 6.448 -7.190 4.352 1.00 90.62 225 ALA A O 1
ATOM 1834 N N . MET A 1 226 ? 7.891 -7.302 6.064 1.00 88.00 226 MET A N 1
ATOM 1835 C CA . MET A 1 226 ? 6.872 -7.077 7.090 1.00 88.00 226 MET A CA 1
ATOM 1836 C C . MET A 1 226 ? 6.133 -5.748 6.912 1.00 88.00 226 MET A C 1
ATOM 1838 O O . MET A 1 226 ? 4.908 -5.719 7.021 1.00 88.00 226 MET A O 1
ATOM 1842 N N . LYS A 1 227 ? 6.839 -4.664 6.572 1.00 89.50 227 LYS A N 1
ATOM 1843 C CA . LYS A 1 227 ? 6.225 -3.356 6.295 1.00 89.50 227 LYS A CA 1
ATOM 1844 C C . LYS A 1 227 ? 5.255 -3.390 5.117 1.00 89.50 227 LYS A C 1
ATOM 1846 O O . LYS A 1 227 ? 4.192 -2.778 5.193 1.00 89.50 227 LYS A O 1
ATOM 1851 N N . LEU A 1 228 ? 5.603 -4.095 4.041 1.00 90.94 228 LEU A N 1
ATOM 1852 C CA . LEU A 1 228 ? 4.742 -4.217 2.860 1.00 90.94 228 LEU A CA 1
ATOM 1853 C C . LEU A 1 228 ? 3.513 -5.086 3.130 1.00 90.94 228 LEU A C 1
ATOM 1855 O O . LEU A 1 228 ? 2.425 -4.776 2.653 1.00 90.94 228 LEU A O 1
ATOM 1859 N N . LEU A 1 229 ? 3.656 -6.130 3.942 1.00 89.75 229 LEU A N 1
ATOM 1860 C CA . LEU A 1 229 ? 2.535 -6.982 4.341 1.00 89.75 229 LEU A CA 1
ATOM 1861 C C . LEU A 1 229 ? 1.574 -6.253 5.288 1.00 89.75 229 LEU A C 1
ATOM 1863 O O . LEU A 1 229 ? 0.358 -6.358 5.134 1.00 89.75 229 LEU A O 1
ATOM 1867 N N . GLU A 1 230 ? 2.101 -5.448 6.216 1.00 89.69 230 GLU A N 1
ATOM 1868 C CA . GLU A 1 230 ? 1.295 -4.528 7.026 1.00 89.69 230 GLU A CA 1
ATOM 1869 C C . GLU A 1 230 ? 0.567 -3.495 6.156 1.00 89.69 230 GLU A C 1
ATOM 1871 O O . GLU A 1 230 ? -0.620 -3.252 6.379 1.00 89.69 230 GLU A O 1
ATOM 1876 N N . ALA A 1 231 ? 1.231 -2.941 5.137 1.00 91.75 231 ALA A N 1
ATOM 1877 C CA . ALA A 1 231 ? 0.599 -2.019 4.197 1.00 91.75 231 ALA A CA 1
ATOM 1878 C C . ALA A 1 231 ? -0.535 -2.692 3.423 1.00 91.75 231 ALA A C 1
ATOM 1880 O O . ALA A 1 231 ? -1.631 -2.149 3.359 1.00 91.75 231 ALA A O 1
ATOM 1881 N N . ILE A 1 232 ? -0.321 -3.894 2.885 1.00 91.31 232 ILE A N 1
ATOM 1882 C CA . ILE A 1 232 ? -1.345 -4.629 2.125 1.00 91.31 232 ILE A CA 1
ATOM 1883 C C . ILE A 1 232 ? -2.567 -4.948 2.980 1.00 91.31 232 ILE A C 1
ATOM 1885 O O . ILE A 1 232 ? -3.696 -4.841 2.505 1.00 91.31 232 ILE A O 1
ATOM 1889 N N . HIS A 1 233 ? -2.371 -5.262 4.261 1.00 91.00 233 HIS A N 1
ATOM 1890 C CA . HIS A 1 233 ? -3.487 -5.436 5.189 1.00 91.00 233 HIS A CA 1
ATOM 1891 C C . HIS A 1 233 ? -4.319 -4.155 5.354 1.00 91.00 233 HIS A C 1
ATOM 1893 O O . HIS A 1 233 ? -5.548 -4.217 5.359 1.00 91.00 233 HIS A O 1
ATOM 1899 N N . VAL A 1 234 ? -3.667 -2.990 5.431 1.00 90.56 234 VAL A N 1
ATOM 1900 C CA . VAL A 1 234 ? -4.346 -1.684 5.449 1.00 90.56 234 VAL A CA 1
ATOM 1901 C C . VAL A 1 234 ? -5.037 -1.402 4.113 1.00 90.56 234 VAL A C 1
ATOM 1903 O O . VAL A 1 234 ? -6.219 -1.065 4.096 1.00 90.56 234 VAL A O 1
ATOM 1906 N N . ILE A 1 235 ? -4.343 -1.608 2.997 1.00 92.00 235 ILE A N 1
ATOM 1907 C CA . ILE A 1 235 ? -4.848 -1.395 1.636 1.00 92.00 235 ILE A CA 1
ATOM 1908 C C . ILE A 1 235 ? -6.098 -2.243 1.372 1.00 92.00 235 ILE A C 1
ATOM 1910 O O . ILE A 1 235 ? -7.080 -1.740 0.830 1.00 92.00 235 ILE A O 1
ATOM 1914 N N . ASN A 1 236 ? -6.127 -3.497 1.826 1.00 89.56 236 ASN A N 1
ATOM 1915 C CA . ASN A 1 236 ? -7.313 -4.344 1.699 1.00 89.56 236 ASN A CA 1
ATOM 1916 C C . ASN A 1 236 ? -8.532 -3.791 2.424 1.00 89.56 236 ASN A C 1
ATOM 1918 O O . ASN A 1 236 ? -9.648 -3.999 1.959 1.00 89.56 236 ASN A O 1
ATOM 1922 N N . SER A 1 237 ? -8.348 -3.053 3.521 1.00 87.00 237 SER A N 1
ATOM 1923 C CA . SER A 1 237 ? -9.477 -2.386 4.172 1.00 87.00 237 SER A CA 1
ATOM 1924 C C . SER A 1 237 ? -10.053 -1.239 3.329 1.00 87.00 237 SER A C 1
ATOM 1926 O O . SER A 1 237 ? -11.243 -0.956 3.433 1.00 87.00 237 SER A O 1
ATOM 1928 N N . PHE A 1 238 ? -9.258 -0.633 2.436 1.00 87.12 238 PHE A N 1
ATOM 1929 C CA . PHE A 1 238 ? -9.727 0.389 1.490 1.00 87.12 238 PHE A CA 1
ATOM 1930 C C . PHE A 1 238 ? -10.474 -0.214 0.295 1.00 87.12 238 PHE A C 1
ATOM 1932 O O . PHE A 1 238 ? -11.436 0.377 -0.188 1.00 87.12 238 PHE A O 1
ATOM 1939 N N . PHE A 1 239 ? -10.057 -1.396 -0.167 1.00 86.56 239 PHE A N 1
ATOM 1940 C CA . PHE A 1 239 ? -10.657 -2.083 -1.317 1.00 86.56 239 PHE A CA 1
ATOM 1941 C C . PHE A 1 239 ? -11.798 -3.050 -0.951 1.00 86.56 239 PHE A C 1
ATOM 1943 O O . PHE A 1 239 ? -12.527 -3.503 -1.837 1.00 86.56 239 PHE A O 1
ATOM 1950 N N . GLU A 1 240 ? -12.025 -3.320 0.341 1.00 81.75 240 GLU A N 1
ATOM 1951 C CA . GLU A 1 240 ? -13.125 -4.167 0.828 1.00 81.75 240 GLU A CA 1
ATOM 1952 C C . GLU A 1 240 ? -14.514 -3.708 0.320 1.00 81.75 240 GLU A C 1
ATOM 1954 O O . GLU A 1 240 ? -15.258 -4.566 -0.168 1.00 81.75 240 GLU A O 1
ATOM 1959 N N . PRO A 1 241 ? -14.865 -2.400 0.302 1.00 77.00 241 PRO A N 1
ATOM 1960 C CA . PRO A 1 241 ? -16.128 -1.916 -0.273 1.00 77.00 241 PRO A CA 1
ATOM 1961 C C . PRO A 1 241 ? -16.274 -2.152 -1.784 1.00 77.00 241 PRO A C 1
ATOM 1963 O O . PRO A 1 241 ? -17.390 -2.192 -2.297 1.00 77.00 241 PRO A O 1
ATOM 1966 N N . LEU A 1 242 ? -15.156 -2.316 -2.497 1.00 76.44 242 LEU A N 1
ATOM 1967 C CA . LEU A 1 242 ? -15.111 -2.579 -3.937 1.00 76.44 242 LEU A CA 1
ATOM 1968 C C . LEU A 1 242 ? -15.100 -4.080 -4.259 1.00 76.44 242 LEU A C 1
ATOM 1970 O O . LEU A 1 242 ? -14.949 -4.461 -5.420 1.00 76.44 242 LEU A O 1
ATOM 1974 N N . PHE A 1 243 ? -15.271 -4.938 -3.245 1.00 78.94 243 PHE A N 1
ATOM 1975 C CA . PHE A 1 243 ? -15.199 -6.395 -3.366 1.00 78.94 243 PHE A CA 1
ATOM 1976 C C . PHE A 1 243 ? -13.897 -6.869 -4.032 1.00 78.94 243 PHE A C 1
ATOM 1978 O O . PHE A 1 243 ? -13.904 -7.841 -4.789 1.00 78.94 243 PHE A O 1
ATOM 1985 N N . LEU A 1 244 ? -12.778 -6.201 -3.743 1.00 85.25 244 LEU A N 1
ATOM 1986 C CA . LEU A 1 244 ? -11.455 -6.547 -4.254 1.00 85.25 244 LEU A CA 1
ATOM 1987 C C . LEU A 1 244 ? -10.531 -6.958 -3.102 1.00 85.25 244 LEU A C 1
ATOM 1989 O O . LEU A 1 244 ? -10.396 -6.245 -2.112 1.00 85.25 244 LEU A O 1
ATOM 1993 N N . ASP A 1 245 ? -9.904 -8.123 -3.245 1.00 86.81 245 ASP A N 1
ATOM 1994 C CA . ASP A 1 245 ? -8.804 -8.594 -2.409 1.00 86.81 245 ASP A CA 1
ATOM 1995 C C . ASP A 1 245 ? -7.487 -8.319 -3.130 1.00 86.81 245 ASP A C 1
ATOM 1997 O O . ASP A 1 245 ? -7.232 -8.873 -4.202 1.00 86.81 245 ASP A O 1
ATOM 2001 N N . VAL A 1 246 ? -6.639 -7.490 -2.540 1.00 90.44 246 VAL A N 1
ATOM 2002 C CA . VAL A 1 246 ? -5.264 -7.309 -2.992 1.00 90.44 246 VAL A CA 1
ATOM 2003 C C . VAL A 1 246 ? -4.378 -8.260 -2.198 1.00 90.44 246 VAL A C 1
ATOM 2005 O O . VAL A 1 246 ? -4.446 -8.352 -0.972 1.00 90.44 246 VAL A O 1
ATOM 2008 N N . SER A 1 247 ? -3.540 -9.001 -2.901 1.00 89.19 247 SER A N 1
ATOM 2009 C CA . SER A 1 247 ? -2.568 -9.914 -2.307 1.00 89.19 247 SER A CA 1
ATOM 2010 C C . SER A 1 247 ? -1.198 -9.658 -2.912 1.00 89.19 247 SER A C 1
ATOM 2012 O O . SER A 1 247 ? -1.081 -9.011 -3.954 1.00 89.19 247 SER A O 1
ATOM 2014 N N . VAL A 1 248 ? -0.146 -10.113 -2.239 1.00 90.12 248 VAL A N 1
ATOM 2015 C CA . VAL A 1 248 ? 1.221 -9.892 -2.716 1.00 90.12 248 VAL A CA 1
ATOM 2016 C C . VAL A 1 248 ? 1.684 -11.104 -3.497 1.00 90.12 248 VAL A C 1
ATOM 2018 O O . VAL A 1 248 ? 1.755 -12.189 -2.936 1.00 90.12 248 VAL A O 1
ATOM 2021 N N . ALA A 1 249 ? 2.037 -10.914 -4.765 1.00 92.25 249 ALA A N 1
ATOM 2022 C CA . ALA A 1 249 ? 2.646 -11.957 -5.583 1.00 92.25 249 ALA A CA 1
ATOM 2023 C C . ALA A 1 249 ? 4.055 -12.308 -5.075 1.00 92.25 249 ALA A C 1
ATOM 2025 O O . ALA A 1 249 ? 4.441 -13.471 -5.008 1.00 92.25 249 ALA A O 1
ATOM 2026 N N . GLY A 1 250 ? 4.830 -11.283 -4.715 1.00 92.44 250 GLY A N 1
ATOM 2027 C CA . GLY A 1 250 ? 6.200 -11.411 -4.233 1.00 92.44 250 GLY A CA 1
ATOM 2028 C C . GLY A 1 250 ? 6.883 -10.062 -4.057 1.00 92.44 250 GLY A C 1
ATOM 2029 O O . GLY A 1 250 ? 6.317 -9.011 -4.377 1.00 92.44 250 GLY A O 1
ATOM 2030 N N . LEU A 1 251 ? 8.112 -10.107 -3.551 1.00 95.19 251 LEU A N 1
ATOM 2031 C CA . LEU A 1 251 ? 8.960 -8.943 -3.327 1.00 95.19 251 LEU A CA 1
ATOM 2032 C C . LEU A 1 251 ? 10.310 -9.140 -4.009 1.00 95.19 251 LEU A C 1
ATOM 2034 O O . LEU A 1 251 ? 11.016 -10.097 -3.716 1.00 95.19 251 LEU A O 1
ATOM 2038 N N . GLU A 1 252 ? 10.702 -8.203 -4.862 1.00 97.31 252 GLU A N 1
ATOM 2039 C CA . GLU A 1 252 ? 12.052 -8.152 -5.414 1.00 97.31 252 GLU A CA 1
ATOM 2040 C C . GLU A 1 252 ? 12.803 -6.916 -4.918 1.00 97.31 252 GLU A C 1
ATOM 2042 O O . GLU A 1 252 ? 12.317 -5.789 -4.999 1.00 97.31 252 GLU A O 1
ATOM 2047 N N . ILE A 1 253 ? 14.005 -7.126 -4.390 1.00 97.56 253 ILE A N 1
ATOM 2048 C CA . ILE A 1 253 ? 14.835 -6.081 -3.799 1.00 97.56 253 ILE A CA 1
ATOM 2049 C C . ILE A 1 253 ? 16.132 -5.992 -4.591 1.00 97.56 253 ILE A C 1
ATOM 2051 O O . ILE A 1 253 ? 16.900 -6.950 -4.665 1.00 97.56 253 ILE A O 1
ATOM 2055 N N . TRP A 1 254 ? 16.420 -4.816 -5.138 1.00 97.81 254 TRP A N 1
ATOM 2056 C CA . TRP A 1 254 ? 17.669 -4.547 -5.848 1.00 97.81 254 TRP A CA 1
ATOM 2057 C C . TRP A 1 254 ? 18.818 -4.302 -4.855 1.00 97.81 254 TRP A C 1
ATOM 2059 O O . TRP A 1 254 ? 19.259 -3.176 -4.630 1.00 97.81 254 TRP A O 1
ATOM 2069 N N . THR A 1 255 ? 19.287 -5.371 -4.205 1.00 96.94 255 THR A N 1
ATOM 2070 C CA . THR A 1 255 ? 20.224 -5.315 -3.064 1.00 96.94 255 THR A CA 1
ATOM 2071 C C . THR A 1 255 ? 21.606 -4.767 -3.407 1.00 96.94 255 THR A C 1
ATOM 2073 O O . THR A 1 255 ? 22.218 -4.128 -2.554 1.00 96.94 255 THR A O 1
ATOM 2076 N N . GLU A 1 256 ? 22.066 -4.930 -4.650 1.00 96.00 256 GLU A N 1
ATOM 2077 C CA . GLU A 1 256 ? 23.407 -4.502 -5.084 1.00 96.00 256 GLU A CA 1
ATOM 2078 C C . GLU A 1 256 ? 23.410 -3.221 -5.926 1.00 96.00 256 GLU A C 1
ATOM 2080 O O . GLU A 1 256 ? 24.257 -2.351 -5.724 1.00 96.00 256 GLU A O 1
ATOM 2085 N N . LYS A 1 257 ? 22.481 -3.091 -6.880 1.00 95.88 257 LYS A N 1
ATOM 2086 C CA . LYS A 1 257 ? 22.343 -1.917 -7.756 1.00 95.88 257 LYS A CA 1
ATOM 2087 C C . LYS A 1 257 ? 20.971 -1.887 -8.417 1.00 95.88 257 LYS A C 1
ATOM 2089 O O . LYS A 1 257 ? 20.349 -2.933 -8.583 1.00 95.88 257 LYS A O 1
ATOM 2094 N N . ASN A 1 258 ? 20.556 -0.716 -8.890 1.00 97.31 258 ASN A N 1
ATOM 2095 C CA . ASN A 1 258 ? 19.340 -0.594 -9.689 1.00 97.31 258 ASN A CA 1
ATOM 2096 C C . ASN A 1 258 ? 19.470 -1.309 -11.037 1.00 97.31 258 ASN A C 1
ATOM 2098 O O . ASN A 1 258 ? 20.509 -1.236 -11.698 1.00 97.31 258 ASN A O 1
ATOM 2102 N N . LEU A 1 259 ? 18.392 -1.979 -11.449 1.00 97.12 259 LEU A N 1
ATOM 2103 C CA . LEU A 1 259 ? 18.317 -2.700 -12.726 1.00 97.12 259 LEU A CA 1
ATOM 2104 C C . LEU A 1 259 ? 17.682 -1.876 -13.849 1.00 97.12 259 LEU A C 1
ATOM 2106 O O . LEU A 1 259 ? 17.651 -2.312 -14.999 1.00 97.12 259 LEU A O 1
ATOM 2110 N N . ILE A 1 260 ? 17.205 -0.679 -13.515 1.00 97.50 260 ILE A N 1
ATOM 2111 C CA . ILE A 1 260 ? 16.761 0.351 -14.451 1.00 97.50 260 ILE A CA 1
ATOM 2112 C C . ILE A 1 260 ? 17.396 1.688 -14.067 1.00 97.50 260 ILE A C 1
ATOM 2114 O O . ILE A 1 260 ? 17.850 1.867 -12.936 1.00 97.50 260 ILE A O 1
ATOM 2118 N N . ASP A 1 261 ? 17.364 2.646 -14.989 1.00 94.75 261 ASP A N 1
ATOM 2119 C CA . ASP A 1 261 ? 17.674 4.036 -14.664 1.00 94.75 261 ASP A CA 1
ATOM 2120 C C . ASP A 1 261 ? 16.477 4.696 -13.962 1.00 94.75 261 ASP A C 1
ATOM 2122 O O . ASP A 1 261 ? 15.379 4.783 -14.521 1.00 94.75 261 ASP A O 1
ATOM 2126 N N . VAL A 1 262 ? 16.682 5.140 -12.721 1.00 93.94 262 VAL A N 1
ATOM 2127 C CA . VAL A 1 262 ? 15.684 5.897 -11.958 1.00 93.94 262 VAL A CA 1
ATOM 2128 C C . VAL A 1 262 ? 15.896 7.379 -12.256 1.00 93.94 262 VAL A C 1
ATOM 2130 O O . VAL A 1 262 ? 16.715 8.068 -11.635 1.00 93.94 262 VAL A O 1
ATOM 2133 N N . ASP A 1 263 ? 15.158 7.868 -13.249 1.00 92.56 263 ASP A N 1
ATOM 2134 C CA . ASP A 1 263 ? 15.333 9.195 -13.832 1.00 92.56 263 ASP A CA 1
ATOM 2135 C C . ASP A 1 263 ? 14.787 10.331 -12.931 1.00 92.56 263 ASP A C 1
ATOM 2137 O O . ASP A 1 263 ? 14.144 10.127 -11.898 1.00 92.56 263 ASP A O 1
ATOM 2141 N N . LYS A 1 264 ? 15.063 11.589 -13.301 1.00 89.62 264 LYS A N 1
ATOM 2142 C CA . LYS A 1 264 ? 14.427 12.774 -12.693 1.00 89.62 264 LYS A CA 1
ATOM 2143 C C . LYS A 1 264 ? 12.942 12.900 -13.050 1.00 89.62 264 LYS A C 1
ATOM 2145 O O . LYS A 1 264 ? 12.213 13.545 -12.300 1.00 89.62 264 LYS A O 1
ATOM 2150 N N . SER A 1 265 ? 12.511 12.335 -14.172 1.00 91.25 265 SER A N 1
ATOM 2151 C CA . SER A 1 265 ? 11.121 12.254 -14.603 1.00 91.25 265 SER A CA 1
ATOM 2152 C C . SER A 1 265 ? 10.506 10.939 -14.141 1.00 91.25 265 SER A C 1
ATOM 2154 O O . SER A 1 265 ? 10.917 9.863 -14.571 1.00 91.25 265 SER A O 1
ATOM 2156 N N . MET A 1 266 ? 9.469 11.016 -13.303 1.00 90.75 266 MET A N 1
ATOM 2157 C CA . MET A 1 266 ? 8.783 9.817 -12.818 1.00 90.75 266 MET A CA 1
ATOM 2158 C C . MET A 1 266 ? 8.127 9.027 -13.964 1.00 90.75 266 MET A C 1
ATOM 2160 O O . MET A 1 266 ? 8.116 7.802 -13.927 1.00 90.75 266 MET A O 1
ATOM 2164 N N . GLY A 1 267 ? 7.670 9.705 -15.025 1.00 92.44 267 GLY A N 1
ATOM 2165 C CA . GLY A 1 267 ? 7.147 9.048 -16.227 1.00 92.44 267 GLY A CA 1
ATOM 2166 C C . GLY A 1 267 ? 8.216 8.281 -17.015 1.00 92.44 267 GLY A C 1
ATOM 2167 O O . GLY A 1 267 ? 7.939 7.201 -17.537 1.00 92.44 267 GLY A O 1
ATOM 2168 N N . ALA A 1 268 ? 9.456 8.785 -17.063 1.00 94.62 268 ALA A N 1
ATOM 2169 C CA . ALA A 1 268 ? 10.568 8.048 -17.667 1.00 94.62 268 ALA A CA 1
ATOM 2170 C C . ALA A 1 268 ? 10.921 6.802 -16.836 1.00 94.62 268 ALA A C 1
ATOM 2172 O O . ALA A 1 268 ? 11.070 5.719 -17.404 1.00 94.62 268 ALA A O 1
ATOM 2173 N N . THR A 1 269 ? 10.947 6.933 -15.504 1.00 96.19 269 THR A N 1
ATOM 2174 C CA . THR A 1 269 ? 11.117 5.805 -14.574 1.00 96.19 269 THR A CA 1
ATOM 2175 C C . THR A 1 269 ? 10.005 4.764 -14.734 1.00 96.19 269 THR A C 1
ATOM 2177 O O . THR A 1 269 ? 10.307 3.581 -14.863 1.00 96.19 269 THR A O 1
ATOM 2180 N N . LEU A 1 270 ? 8.732 5.178 -14.797 1.00 96.81 270 LEU A N 1
ATOM 2181 C CA . LEU A 1 270 ? 7.587 4.283 -15.009 1.00 96.81 270 LEU A CA 1
ATOM 2182 C C . LEU A 1 270 ? 7.736 3.492 -16.314 1.00 96.81 270 LEU A C 1
ATOM 2184 O O . LEU A 1 270 ? 7.580 2.271 -16.321 1.00 96.81 270 LEU A O 1
ATOM 2188 N N . LYS A 1 271 ? 8.100 4.164 -17.412 1.00 97.25 271 LYS A N 1
ATOM 2189 C CA . LYS A 1 271 ? 8.318 3.514 -18.711 1.00 97.25 271 LYS A CA 1
ATOM 2190 C C . LYS A 1 271 ? 9.463 2.499 -18.658 1.00 97.25 271 LYS A C 1
ATOM 2192 O O . LYS A 1 271 ? 9.305 1.381 -19.146 1.00 97.25 271 LYS A O 1
ATOM 2197 N N . ALA A 1 272 ? 10.602 2.868 -18.069 1.00 98.31 272 ALA A N 1
ATOM 2198 C CA . ALA A 1 272 ? 11.743 1.966 -17.915 1.00 98.31 272 ALA A CA 1
ATOM 2199 C C . ALA A 1 272 ? 11.385 0.745 -17.050 1.00 98.31 272 ALA A C 1
ATOM 2201 O O . ALA A 1 272 ? 11.685 -0.389 -17.424 1.00 98.31 272 ALA A O 1
ATOM 2202 N N . PHE A 1 273 ? 10.669 0.969 -15.946 1.00 98.62 273 PHE A N 1
ATOM 2203 C CA . PHE A 1 273 ? 10.191 -0.083 -15.055 1.00 98.62 273 PHE A CA 1
ATOM 2204 C C . PHE A 1 273 ? 9.210 -1.036 -15.746 1.00 98.62 273 PHE A C 1
ATOM 2206 O O . PHE A 1 273 ? 9.326 -2.247 -15.595 1.00 98.62 273 PHE A O 1
ATOM 2213 N N . SER A 1 274 ? 8.301 -0.514 -16.570 1.00 98.44 274 SER A N 1
ATOM 2214 C CA . SER A 1 274 ? 7.333 -1.313 -17.337 1.00 98.44 274 SER A CA 1
ATOM 2215 C C . SER A 1 274 ? 8.013 -2.262 -18.320 1.00 98.44 274 SER A C 1
ATOM 2217 O O . SER A 1 274 ? 7.680 -3.445 -18.401 1.00 98.44 274 SER A O 1
ATOM 2219 N N . ILE A 1 275 ? 9.023 -1.757 -19.035 1.00 98.38 275 ILE A N 1
ATOM 2220 C CA . ILE A 1 275 ? 9.835 -2.556 -19.959 1.00 98.38 275 ILE A CA 1
ATOM 2221 C C . ILE A 1 275 ? 10.594 -3.643 -19.190 1.00 98.38 275 ILE A C 1
ATOM 2223 O O . ILE A 1 275 ? 10.611 -4.798 -19.614 1.00 98.38 275 ILE A O 1
ATOM 2227 N N . TRP A 1 276 ? 11.193 -3.290 -18.051 1.00 98.50 276 TRP A N 1
ATOM 2228 C CA . TRP A 1 276 ? 11.912 -4.242 -17.210 1.00 98.50 276 TRP A CA 1
ATOM 2229 C C . TRP A 1 276 ? 10.987 -5.309 -16.606 1.00 98.50 276 TRP A C 1
ATOM 2231 O O . TRP A 1 276 ? 11.327 -6.489 -16.652 1.00 98.50 276 TRP A O 1
ATOM 2241 N N . ARG A 1 277 ? 9.788 -4.945 -16.125 1.00 98.38 277 ARG A N 1
ATOM 2242 C CA . ARG A 1 277 ? 8.793 -5.909 -15.627 1.00 98.38 277 ARG A CA 1
ATOM 2243 C C . ARG A 1 277 ? 8.484 -6.953 -16.691 1.00 98.38 277 ARG A C 1
ATOM 2245 O O . ARG A 1 277 ? 8.533 -8.148 -16.412 1.00 98.38 277 ARG A O 1
ATOM 2252 N N . ARG A 1 278 ? 8.178 -6.488 -17.905 1.00 97.88 278 ARG A N 1
ATOM 2253 C CA . ARG A 1 278 ? 7.822 -7.352 -19.031 1.00 97.88 278 ARG A CA 1
ATOM 2254 C C . ARG A 1 278 ? 8.951 -8.310 -19.400 1.00 97.88 278 ARG A C 1
ATOM 2256 O O . ARG A 1 278 ? 8.705 -9.491 -19.607 1.00 97.88 278 ARG A O 1
ATOM 2263 N N . ASN A 1 279 ? 10.170 -7.790 -19.514 1.00 97.75 279 ASN A N 1
ATOM 2264 C CA . ASN A 1 279 ? 11.296 -8.547 -20.058 1.00 97.75 279 ASN A CA 1
ATOM 2265 C C . ASN A 1 279 ? 12.018 -9.403 -19.012 1.00 97.75 279 ASN A C 1
ATOM 2267 O O . ASN A 1 279 ? 12.688 -10.362 -19.390 1.00 97.75 279 ASN A O 1
ATOM 2271 N N . THR A 1 280 ? 11.898 -9.052 -17.730 1.00 97.44 280 THR A N 1
ATOM 2272 C CA . THR A 1 280 ? 12.667 -9.658 -16.638 1.00 97.44 280 THR A CA 1
ATOM 2273 C C . THR A 1 280 ? 11.748 -10.206 -15.552 1.00 97.44 280 THR A C 1
ATOM 2275 O O . THR A 1 280 ? 11.676 -11.421 -15.402 1.00 97.44 280 THR A O 1
ATOM 2278 N N . LEU A 1 281 ? 11.011 -9.349 -14.830 1.00 97.88 281 LEU A N 1
ATOM 2279 C CA . LEU A 1 281 ? 10.243 -9.755 -13.639 1.00 97.88 281 LEU A CA 1
ATOM 2280 C C . LEU A 1 281 ? 9.251 -10.887 -13.926 1.00 97.88 281 LEU A C 1
ATOM 2282 O O . LEU A 1 281 ? 9.196 -11.870 -13.193 1.00 97.88 281 LEU A O 1
ATOM 2286 N N . LEU A 1 282 ? 8.484 -10.777 -15.016 1.00 97.31 282 LEU A N 1
ATOM 2287 C CA . LEU A 1 282 ? 7.451 -11.756 -15.371 1.00 97.31 282 LEU A CA 1
ATOM 2288 C C . LEU A 1 282 ? 8.004 -13.147 -15.736 1.00 97.31 282 LEU A C 1
ATOM 2290 O O . LEU A 1 282 ? 7.209 -14.083 -15.890 1.00 97.31 282 LEU A O 1
ATOM 2294 N N . ASN A 1 283 ? 9.326 -13.308 -15.868 1.00 96.12 283 ASN A N 1
ATOM 2295 C CA . ASN A 1 283 ? 9.957 -14.604 -16.119 1.00 96.12 283 ASN A CA 1
ATOM 2296 C C . ASN A 1 283 ? 10.068 -15.458 -14.850 1.00 96.12 283 ASN A C 1
ATOM 2298 O O . ASN A 1 283 ? 9.990 -16.680 -14.947 1.00 96.12 283 ASN A O 1
ATOM 2302 N N . HIS A 1 284 ? 10.222 -14.837 -13.676 1.00 95.00 284 HIS A N 1
ATOM 2303 C CA . HIS A 1 284 ? 10.400 -15.540 -12.397 1.00 95.00 284 HIS A CA 1
ATOM 2304 C C . HIS A 1 284 ? 9.362 -15.179 -11.331 1.00 95.00 284 HIS A C 1
ATOM 2306 O O . HIS A 1 284 ? 9.207 -15.932 -10.375 1.00 95.00 284 HIS A O 1
ATOM 2312 N N . LEU A 1 285 ? 8.612 -14.086 -11.504 1.00 94.06 285 LEU A N 1
ATOM 2313 C CA . LEU A 1 285 ? 7.532 -13.680 -10.609 1.00 94.06 285 LEU A CA 1
ATOM 2314 C C . LEU A 1 285 ? 6.290 -13.261 -11.406 1.00 94.06 285 LEU A C 1
ATOM 2316 O O . LEU A 1 285 ? 6.191 -12.137 -11.902 1.00 94.06 285 LEU A O 1
ATOM 2320 N N . LYS A 1 286 ? 5.311 -14.164 -11.520 1.00 95.00 286 LYS A N 1
ATOM 2321 C CA . LYS A 1 286 ? 3.999 -13.845 -12.107 1.00 95.00 286 LYS A CA 1
ATOM 2322 C C . LYS A 1 286 ? 3.226 -12.898 -11.188 1.00 95.00 286 LYS A C 1
ATOM 2324 O O . LYS A 1 286 ? 3.297 -13.039 -9.976 1.00 95.00 286 LYS A O 1
ATOM 2329 N N . ASN A 1 287 ? 2.554 -11.908 -11.771 1.00 95.81 287 ASN A N 1
ATOM 2330 C CA . ASN A 1 287 ? 1.781 -10.893 -11.054 1.00 95.81 287 ASN A CA 1
ATOM 2331 C C . ASN A 1 287 ? 0.784 -10.201 -11.995 1.00 95.81 287 ASN A C 1
ATOM 2333 O O . ASN A 1 287 ? 1.068 -10.041 -13.186 1.00 95.81 287 ASN A O 1
ATOM 2337 N N . ASP A 1 288 ? -0.328 -9.721 -11.441 1.00 97.00 288 ASP A N 1
ATOM 2338 C CA . ASP A 1 288 ? -1.341 -8.936 -12.155 1.00 97.00 288 ASP A CA 1
ATOM 2339 C C . ASP A 1 288 ? -0.915 -7.478 -12.339 1.00 97.00 288 ASP A C 1
ATOM 2341 O O . ASP A 1 288 ? -1.228 -6.861 -13.357 1.00 97.00 288 ASP A O 1
ATOM 2345 N N . ALA A 1 289 ? -0.172 -6.935 -11.373 1.00 98.19 289 ALA A N 1
ATOM 2346 C CA . ALA A 1 289 ? 0.461 -5.622 -11.441 1.00 98.19 289 ALA A CA 1
ATOM 2347 C C . ALA A 1 289 ? 1.793 -5.615 -10.679 1.00 98.19 289 ALA A C 1
ATOM 2349 O O . ALA A 1 289 ? 2.001 -6.432 -9.783 1.00 98.19 289 ALA A O 1
ATOM 2350 N N . ALA A 1 290 ? 2.685 -4.671 -10.985 1.00 98.44 290 ALA A N 1
ATOM 2351 C CA . ALA A 1 290 ? 3.889 -4.453 -10.181 1.00 98.44 290 ALA A CA 1
ATOM 2352 C C . ALA A 1 290 ? 4.111 -2.980 -9.842 1.00 98.44 290 ALA A C 1
ATOM 2354 O O . ALA A 1 290 ? 3.896 -2.104 -10.676 1.00 98.44 290 ALA A O 1
ATOM 2355 N N . HIS A 1 291 ? 4.573 -2.697 -8.629 1.00 98.50 291 HIS A N 1
ATOM 2356 C CA . HIS A 1 291 ? 4.818 -1.332 -8.163 1.00 98.50 291 HIS A CA 1
ATOM 2357 C C . HIS A 1 291 ? 6.258 -1.172 -7.682 1.00 98.50 291 HIS A C 1
ATOM 2359 O O . HIS A 1 291 ? 6.727 -1.934 -6.834 1.00 98.50 291 HIS A O 1
ATOM 2365 N N . LEU A 1 292 ? 6.955 -0.173 -8.227 1.00 98.38 292 LEU A N 1
ATOM 2366 C CA . LEU A 1 292 ? 8.330 0.166 -7.861 1.00 98.38 292 LEU A CA 1
ATOM 2367 C C . LEU A 1 292 ? 8.350 1.209 -6.741 1.00 98.38 292 LEU A C 1
ATOM 2369 O O . LEU A 1 292 ? 7.761 2.280 -6.872 1.00 98.38 292 LEU A O 1
ATOM 2373 N N . ILE A 1 293 ? 9.094 0.932 -5.675 1.00 97.25 293 ILE A N 1
ATOM 2374 C CA . ILE A 1 293 ? 9.259 1.814 -4.521 1.00 97.25 293 ILE A CA 1
ATOM 2375 C C . ILE A 1 293 ? 10.631 2.480 -4.590 1.00 97.25 293 ILE A C 1
ATOM 2377 O O . ILE A 1 293 ? 11.659 1.813 -4.449 1.00 97.25 293 ILE A O 1
ATOM 2381 N N . VAL A 1 294 ? 10.642 3.805 -4.756 1.00 95.38 294 VAL A N 1
ATOM 2382 C CA . VAL A 1 294 ? 11.869 4.594 -4.963 1.00 95.38 294 VAL A CA 1
ATOM 2383 C C . VAL A 1 294 ? 12.171 5.545 -3.804 1.00 95.38 294 VAL A C 1
ATOM 2385 O O . VAL A 1 294 ? 11.268 6.113 -3.180 1.00 95.38 294 VAL A O 1
ATOM 2388 N N . TYR A 1 295 ? 13.458 5.772 -3.531 1.00 92.19 295 TYR A N 1
ATOM 2389 C CA . TYR A 1 295 ? 13.938 6.761 -2.559 1.00 92.19 295 TYR A CA 1
ATOM 2390 C C . TYR A 1 295 ? 14.356 8.051 -3.270 1.00 92.19 295 TYR A C 1
ATOM 2392 O O . TYR A 1 295 ? 15.527 8.424 -3.352 1.00 92.19 295 TYR A O 1
ATOM 2400 N N . ARG A 1 296 ? 13.371 8.784 -3.793 1.00 85.19 296 ARG A N 1
ATOM 2401 C CA . ARG A 1 296 ? 13.607 10.042 -4.513 1.00 85.19 296 ARG A CA 1
ATOM 2402 C C . ARG A 1 296 ? 12.512 11.061 -4.224 1.00 85.19 296 ARG A C 1
ATOM 2404 O O . ARG A 1 296 ? 11.465 10.729 -3.689 1.00 85.19 296 ARG A O 1
ATOM 2411 N N . SER A 1 297 ? 12.768 12.334 -4.524 1.00 81.12 297 SER A N 1
ATOM 2412 C CA . SER A 1 297 ? 11.738 13.381 -4.500 1.00 81.12 297 SER A CA 1
ATOM 2413 C C . SER A 1 297 ? 11.552 13.960 -5.888 1.00 81.12 297 SER A C 1
ATOM 2415 O O . SER A 1 297 ? 12.528 14.328 -6.541 1.00 81.12 297 SER A O 1
ATOM 2417 N N . TYR A 1 298 ? 10.290 14.083 -6.289 1.00 80.44 298 TYR A N 1
ATOM 2418 C CA . TYR A 1 298 ? 9.884 14.592 -7.591 1.00 80.44 298 TYR A CA 1
ATOM 2419 C C . TYR A 1 298 ? 9.093 15.898 -7.443 1.00 80.44 298 TYR A C 1
ATOM 2421 O O . TYR A 1 298 ? 7.995 16.042 -7.963 1.00 80.44 298 TYR A O 1
ATOM 2429 N N . ARG A 1 299 ? 9.644 16.869 -6.696 1.00 75.88 299 ARG A N 1
ATOM 2430 C CA . ARG A 1 299 ? 9.078 18.232 -6.553 1.00 75.88 299 ARG A CA 1
ATOM 2431 C C . ARG A 1 299 ? 7.577 18.258 -6.191 1.00 75.88 299 ARG A C 1
ATOM 2433 O O . ARG A 1 299 ? 6.828 19.078 -6.710 1.00 75.88 299 ARG A O 1
ATOM 2440 N N . GLY A 1 300 ? 7.150 17.363 -5.300 1.00 69.38 300 GLY A N 1
ATOM 2441 C CA . GLY A 1 300 ? 5.757 17.248 -4.849 1.00 69.38 300 GLY A CA 1
ATOM 2442 C C . GLY A 1 300 ? 4.968 16.108 -5.488 1.00 69.38 300 GLY A C 1
ATOM 2443 O O . GLY A 1 300 ? 3.941 15.731 -4.937 1.00 69.38 300 GLY A O 1
ATOM 2444 N N . ILE A 1 301 ? 5.468 15.535 -6.587 1.00 75.12 301 ILE A N 1
ATOM 2445 C CA . ILE A 1 301 ? 4.947 14.289 -7.147 1.00 75.12 301 ILE A CA 1
ATOM 2446 C C . ILE A 1 301 ? 5.447 13.124 -6.293 1.00 75.12 301 ILE A C 1
ATOM 2448 O O . ILE A 1 301 ? 6.651 13.028 -6.020 1.00 75.12 301 ILE A O 1
ATOM 2452 N N . ILE A 1 302 ? 4.535 12.257 -5.865 1.00 83.12 302 ILE A N 1
ATOM 2453 C CA . ILE A 1 302 ? 4.874 11.121 -5.000 1.00 83.12 302 ILE A CA 1
ATOM 2454 C C . ILE A 1 302 ? 4.468 9.763 -5.570 1.00 83.12 302 ILE A C 1
ATOM 2456 O O . ILE A 1 302 ? 4.972 8.756 -5.088 1.00 83.12 302 ILE A O 1
ATOM 2460 N N . GLY A 1 303 ? 3.676 9.718 -6.638 1.00 89.62 303 GLY A N 1
ATOM 2461 C CA . GLY A 1 303 ? 3.382 8.484 -7.357 1.00 89.62 303 GLY A CA 1
ATOM 2462 C C . GLY A 1 303 ? 2.961 8.732 -8.802 1.00 89.62 303 GLY A C 1
ATOM 2463 O O . GLY A 1 303 ? 2.714 9.876 -9.187 1.00 89.62 303 GLY A O 1
ATOM 2464 N N . ILE A 1 304 ? 2.997 7.680 -9.618 1.00 93.06 304 ILE A N 1
ATOM 2465 C CA . ILE A 1 304 ? 2.425 7.641 -10.967 1.00 93.06 304 ILE A CA 1
ATOM 2466 C C . ILE A 1 304 ? 2.119 6.190 -11.354 1.00 93.06 304 ILE A C 1
ATOM 2468 O O . ILE A 1 304 ? 2.912 5.286 -11.073 1.00 93.06 304 ILE A O 1
ATOM 2472 N N . ALA A 1 305 ? 1.035 5.971 -12.088 1.00 95.31 305 ALA A N 1
ATOM 2473 C CA . ALA A 1 305 ? 0.669 4.674 -12.638 1.00 95.31 305 ALA A CA 1
ATOM 2474 C C . ALA A 1 305 ? -0.055 4.816 -13.982 1.00 95.31 305 ALA A C 1
ATOM 2476 O O . ALA A 1 305 ? -0.573 5.881 -14.317 1.00 95.31 305 ALA A O 1
ATOM 2477 N N . TYR A 1 306 ? -0.079 3.734 -14.764 1.00 94.31 306 TYR A N 1
ATOM 2478 C CA . TYR A 1 306 ? -0.920 3.662 -15.962 1.00 94.31 306 TYR A CA 1
ATOM 2479 C C . TYR A 1 306 ? -2.371 3.348 -15.603 1.00 94.31 306 TYR A C 1
ATOM 2481 O O . TYR A 1 306 ? -2.636 2.494 -14.752 1.00 94.31 306 TYR A O 1
ATOM 2489 N N . VAL A 1 307 ? -3.305 3.986 -16.306 1.00 90.00 307 VAL A N 1
ATOM 2490 C CA . VAL A 1 307 ? -4.739 3.876 -16.025 1.00 90.00 307 VAL A CA 1
ATOM 2491 C C . VAL A 1 307 ? -5.372 2.683 -16.738 1.00 90.00 307 VAL A C 1
ATOM 2493 O O . VAL A 1 307 ? -5.148 2.482 -17.929 1.00 90.00 307 VAL A O 1
ATOM 2496 N N . GLY A 1 308 ? -6.169 1.893 -16.014 1.00 87.69 308 GLY A N 1
ATOM 2497 C CA . GLY A 1 308 ? -6.991 0.795 -16.540 1.00 87.69 308 GLY A CA 1
ATOM 2498 C C . GLY A 1 308 ? -6.200 -0.316 -17.225 1.00 87.69 308 GLY A C 1
ATOM 2499 O O . GLY A 1 308 ? -6.661 -0.909 -18.195 1.00 87.69 308 GLY A O 1
ATOM 2500 N N . GLN A 1 309 ? -4.988 -0.576 -16.736 1.00 92.38 309 GLN A N 1
ATOM 2501 C CA . GLN A 1 309 ? -4.067 -1.565 -17.295 1.00 92.38 309 GLN A CA 1
ATOM 2502 C C . GLN A 1 309 ? -3.905 -2.807 -16.417 1.00 92.38 309 GLN A C 1
ATOM 2504 O O . GLN A 1 309 ? -2.971 -3.568 -16.642 1.00 92.38 309 GLN A O 1
ATOM 2509 N N . ILE A 1 310 ? -4.754 -3.034 -15.410 1.00 93.12 310 ILE A N 1
ATOM 2510 C CA . ILE A 1 310 ? -4.669 -4.227 -14.552 1.00 93.12 310 ILE A CA 1
ATOM 2511 C C . ILE A 1 310 ? -4.589 -5.520 -15.393 1.00 93.12 310 ILE A C 1
ATOM 2513 O O . ILE A 1 310 ? -5.275 -5.655 -16.405 1.00 93.12 310 ILE A O 1
ATOM 2517 N N . CYS A 1 311 ? -3.698 -6.443 -15.008 1.00 93.19 311 CYS A N 1
ATOM 2518 C CA . CYS A 1 311 ? -3.350 -7.681 -15.728 1.00 93.19 311 CYS A CA 1
ATOM 2519 C C . CYS A 1 311 ? -2.621 -7.509 -17.082 1.00 93.19 311 CYS A C 1
ATOM 2521 O O . CYS A 1 311 ? -2.189 -8.500 -17.667 1.00 93.19 311 CYS A O 1
ATOM 2523 N N . SER A 1 312 ? -2.417 -6.287 -17.587 1.00 94.50 312 SER A N 1
ATOM 2524 C CA . SER A 1 312 ? -1.606 -6.043 -18.789 1.00 94.50 312 SER A CA 1
ATOM 2525 C C . SER A 1 312 ? -0.136 -6.371 -18.533 1.00 94.50 312 SER A C 1
ATOM 2527 O O . SER A 1 312 ? 0.489 -5.789 -17.647 1.00 94.50 312 SER A O 1
ATOM 2529 N N . GLU A 1 313 ? 0.478 -7.231 -19.349 1.00 92.88 313 GLU A N 1
ATOM 2530 C CA . GLU A 1 313 ? 1.921 -7.520 -19.261 1.00 92.88 313 GLU A CA 1
ATOM 2531 C C . GLU A 1 313 ? 2.791 -6.284 -19.539 1.00 92.88 313 GLU A C 1
ATOM 2533 O O . GLU A 1 313 ? 3.930 -6.198 -19.081 1.00 92.88 313 GLU A O 1
ATOM 2538 N N . HIS A 1 314 ? 2.249 -5.309 -20.271 1.00 92.00 314 HIS A N 1
ATOM 2539 C CA . HIS A 1 314 ? 2.982 -4.131 -20.718 1.00 92.00 314 HIS A CA 1
ATOM 2540 C C . HIS A 1 314 ? 2.892 -2.961 -19.750 1.00 92.00 314 HIS A C 1
ATOM 2542 O O . HIS A 1 314 ? 3.885 -2.265 -19.564 1.00 92.00 314 HIS A O 1
ATOM 2548 N N . PHE A 1 315 ? 1.710 -2.726 -19.181 1.00 94.38 315 PHE A N 1
ATOM 2549 C CA . PHE A 1 315 ? 1.405 -1.444 -18.548 1.00 94.38 315 PHE A CA 1
ATOM 2550 C C . PHE A 1 315 ? 0.779 -1.565 -17.155 1.00 94.38 315 PHE A C 1
ATOM 2552 O O . PHE A 1 315 ? 0.495 -0.539 -16.553 1.00 94.38 315 PHE A O 1
ATOM 2559 N N . ALA A 1 316 ? 0.580 -2.768 -16.597 1.00 97.00 316 ALA A N 1
ATOM 2560 C CA . ALA A 1 316 ? 0.078 -2.934 -15.224 1.00 97.00 316 ALA A CA 1
ATOM 2561 C C . ALA A 1 316 ? 1.147 -2.568 -14.175 1.00 97.00 316 ALA A C 1
ATOM 2563 O O . ALA A 1 316 ? 1.655 -3.423 -13.445 1.00 97.00 316 ALA A O 1
ATOM 2564 N N . THR A 1 317 ? 1.561 -1.304 -14.148 1.00 98.44 317 THR A N 1
ATOM 2565 C CA . THR A 1 317 ? 2.660 -0.832 -13.310 1.00 98.44 317 THR A CA 1
ATOM 2566 C C . THR A 1 317 ? 2.398 0.526 -12.687 1.00 98.44 317 THR A C 1
ATOM 2568 O O . THR A 1 317 ? 1.727 1.373 -13.284 1.00 98.44 317 THR A O 1
ATOM 2571 N N . GLY A 1 318 ? 3.017 0.742 -11.529 1.00 97.62 318 GLY A N 1
ATOM 2572 C CA . GLY A 1 318 ? 3.109 2.033 -10.857 1.00 97.62 318 GLY A CA 1
ATOM 2573 C C . GLY A 1 318 ? 4.498 2.280 -10.268 1.00 97.62 318 GLY A C 1
ATOM 2574 O O . GLY A 1 318 ? 5.301 1.358 -10.099 1.00 97.62 318 GLY A O 1
ATOM 2575 N N . VAL A 1 319 ? 4.793 3.539 -9.963 1.00 97.31 319 VAL A N 1
ATOM 2576 C CA . VAL A 1 319 ? 5.980 3.968 -9.219 1.00 97.31 319 VAL A CA 1
ATOM 2577 C C . VAL A 1 319 ? 5.510 4.802 -8.039 1.00 97.31 319 VAL A C 1
ATOM 2579 O O . VAL A 1 319 ? 4.788 5.774 -8.226 1.00 97.31 319 VAL A O 1
ATOM 2582 N N . VAL A 1 320 ? 5.960 4.457 -6.836 1.00 94.12 320 VAL A N 1
ATOM 2583 C CA . VAL A 1 320 ? 5.672 5.186 -5.598 1.00 94.12 320 VAL A CA 1
ATOM 2584 C C . VAL A 1 320 ? 6.974 5.676 -4.969 1.00 94.12 320 VAL A C 1
ATOM 2586 O O . VAL A 1 320 ? 7.924 4.923 -4.750 1.00 94.12 320 VAL A O 1
ATOM 2589 N N . ALA A 1 321 ? 7.044 6.969 -4.677 1.00 90.50 321 ALA A N 1
ATOM 2590 C CA . ALA A 1 321 ? 8.195 7.609 -4.063 1.00 90.50 321 ALA A CA 1
ATOM 2591 C C . ALA A 1 321 ? 7.954 7.795 -2.562 1.00 90.50 321 ALA A C 1
ATOM 2593 O O . ALA A 1 321 ? 7.146 8.618 -2.141 1.00 90.50 321 ALA A O 1
ATOM 2594 N N . SER A 1 322 ? 8.706 7.061 -1.740 1.00 80.25 322 SER A N 1
ATOM 2595 C CA . SER A 1 322 ? 8.591 7.115 -0.279 1.00 80.25 322 SER A CA 1
ATOM 2596 C C . SER A 1 322 ? 9.952 7.401 0.352 1.00 80.25 322 SER A C 1
ATOM 2598 O O . SER A 1 322 ? 10.780 6.506 0.541 1.00 80.25 322 SER A O 1
ATOM 2600 N N . LYS A 1 323 ? 10.197 8.676 0.684 1.00 79.38 323 LYS A N 1
ATOM 2601 C CA . LYS A 1 323 ? 11.419 9.096 1.394 1.00 79.38 323 LYS A CA 1
ATOM 2602 C C . LYS A 1 323 ? 11.426 8.618 2.841 1.00 79.38 323 LYS A C 1
ATOM 2604 O O . LYS A 1 323 ? 12.385 7.992 3.281 1.00 79.38 323 LYS A O 1
ATOM 2609 N N . ASN A 1 324 ? 10.344 8.902 3.555 1.00 79.38 324 ASN A N 1
ATOM 2610 C CA . ASN A 1 324 ? 10.128 8.455 4.921 1.00 79.38 324 ASN A CA 1
ATOM 2611 C C . ASN A 1 324 ? 8.965 7.473 4.875 1.00 79.38 324 ASN A C 1
ATOM 2613 O O . ASN A 1 324 ? 7.850 7.859 4.537 1.00 79.38 324 ASN A O 1
ATOM 2617 N N . PHE A 1 325 ? 9.231 6.199 5.154 1.00 83.25 325 PHE A N 1
ATOM 2618 C CA . PHE A 1 325 ? 8.163 5.207 5.151 1.00 83.25 325 PHE A CA 1
ATOM 2619 C C . PHE A 1 325 ? 7.297 5.402 6.393 1.00 83.25 325 PHE A C 1
ATOM 2621 O O . PHE A 1 325 ? 7.732 5.101 7.504 1.00 83.25 325 PHE A O 1
ATOM 2628 N N . ASN A 1 326 ? 6.084 5.893 6.181 1.00 84.62 326 ASN A N 1
ATOM 2629 C CA . ASN A 1 326 ? 4.988 5.843 7.132 1.00 84.62 326 ASN A CA 1
ATOM 2630 C C . ASN A 1 326 ? 3.947 4.864 6.572 1.00 84.62 326 ASN A C 1
ATOM 2632 O O . ASN A 1 326 ? 3.640 4.900 5.380 1.00 84.62 326 ASN A O 1
ATOM 2636 N N . LEU A 1 327 ? 3.445 3.965 7.422 1.00 84.94 327 LEU A N 1
ATOM 2637 C CA . LEU A 1 327 ? 2.516 2.913 7.010 1.00 84.94 327 LEU A CA 1
ATOM 2638 C C . LEU A 1 327 ? 1.241 3.490 6.380 1.00 84.94 327 LEU A C 1
ATOM 2640 O O . LEU A 1 327 ? 0.789 2.982 5.357 1.00 84.94 327 LEU A O 1
ATOM 2644 N N . PHE A 1 328 ? 0.678 4.545 6.970 1.00 82.81 328 PHE A N 1
ATOM 2645 C CA . PHE A 1 328 ? -0.547 5.172 6.487 1.00 82.81 328 PHE A CA 1
ATOM 2646 C C . PHE A 1 328 ? -0.324 5.877 5.147 1.00 82.81 328 PHE A C 1
ATOM 2648 O O . PHE A 1 328 ? -1.016 5.553 4.184 1.00 82.81 328 PHE A O 1
ATOM 2655 N N . ASP A 1 329 ? 0.693 6.743 5.053 1.00 81.19 329 ASP A N 1
ATOM 2656 C CA . ASP A 1 329 ? 1.030 7.454 3.807 1.00 81.19 329 ASP A CA 1
ATOM 2657 C C . ASP A 1 329 ? 1.259 6.493 2.651 1.00 81.19 329 ASP A C 1
ATOM 2659 O O . ASP A 1 329 ? 0.710 6.660 1.565 1.00 81.19 329 ASP A O 1
ATOM 2663 N N . PHE A 1 330 ? 2.075 5.465 2.892 1.00 88.56 330 PHE A N 1
ATOM 2664 C CA . PHE A 1 330 ? 2.384 4.483 1.870 1.00 88.56 330 PHE A CA 1
ATOM 2665 C C . PHE A 1 330 ? 1.131 3.717 1.439 1.00 88.56 330 PHE A C 1
ATOM 2667 O O . PHE A 1 330 ? 0.943 3.504 0.247 1.00 88.56 330 PHE A O 1
ATOM 2674 N N . SER A 1 331 ? 0.264 3.336 2.383 1.00 90.50 331 SER A N 1
ATOM 2675 C CA . SER A 1 331 ? -0.967 2.598 2.074 1.00 90.50 331 SER A CA 1
ATOM 2676 C C . SER A 1 331 ? -1.937 3.432 1.236 1.00 90.50 331 SER A C 1
ATOM 2678 O O . SER A 1 331 ? -2.501 2.917 0.275 1.00 90.50 331 SER A O 1
ATOM 2680 N N . VAL A 1 332 ? -2.111 4.716 1.566 1.00 84.56 332 VAL A N 1
ATOM 2681 C CA . VAL A 1 332 ? -2.970 5.639 0.804 1.00 84.56 332 VAL A CA 1
ATOM 2682 C C . VAL A 1 332 ? -2.389 5.897 -0.583 1.00 84.56 332 VAL A C 1
ATOM 2684 O O . VAL A 1 332 ? -3.100 5.764 -1.577 1.00 84.56 332 VAL A O 1
ATOM 2687 N N . LEU A 1 333 ? -1.093 6.209 -0.663 1.00 87.25 333 LEU A N 1
ATOM 2688 C CA . LEU A 1 333 ? -0.405 6.459 -1.927 1.00 87.25 333 LEU A CA 1
ATOM 2689 C C . LEU A 1 333 ? -0.456 5.238 -2.846 1.00 87.25 333 LEU A C 1
ATOM 2691 O O . LEU A 1 333 ? -0.829 5.348 -4.007 1.00 87.25 333 LEU A O 1
ATOM 2695 N N . PHE A 1 334 ? -0.111 4.061 -2.328 1.00 93.75 334 PHE A N 1
ATOM 2696 C CA . PHE A 1 334 ? -0.183 2.836 -3.110 1.00 93.75 334 PHE A CA 1
ATOM 2697 C C . PHE A 1 334 ? -1.614 2.564 -3.581 1.00 93.75 334 PHE A C 1
ATOM 2699 O O . PHE A 1 334 ? -1.808 2.246 -4.748 1.00 93.75 334 PHE A O 1
ATOM 2706 N N . ALA A 1 335 ? -2.618 2.699 -2.706 1.00 92.62 335 ALA A N 1
ATOM 2707 C CA . ALA A 1 335 ? -4.010 2.470 -3.086 1.00 92.62 335 ALA A CA 1
ATOM 2708 C C . ALA A 1 335 ? -4.479 3.444 -4.177 1.00 92.62 335 ALA A C 1
ATOM 2710 O O . ALA A 1 335 ? -5.219 3.032 -5.066 1.00 92.62 335 ALA A O 1
ATOM 2711 N N . HIS A 1 336 ? -4.010 4.694 -4.154 1.00 88.62 336 HIS A N 1
ATOM 2712 C CA . HIS A 1 336 ? -4.261 5.675 -5.208 1.00 88.62 336 HIS A CA 1
ATOM 2713 C C . HIS A 1 336 ? -3.664 5.231 -6.553 1.00 88.62 336 HIS A C 1
ATOM 2715 O O . HIS A 1 336 ? -4.389 5.082 -7.536 1.00 88.62 336 HIS A O 1
ATOM 2721 N N . GLU A 1 337 ? -2.363 4.927 -6.588 1.00 94.25 337 GLU A N 1
ATOM 2722 C CA . GLU A 1 337 ? -1.688 4.506 -7.824 1.00 94.25 337 GLU A CA 1
ATOM 2723 C C . GLU A 1 337 ? -2.206 3.155 -8.343 1.00 94.25 337 GLU A C 1
ATOM 2725 O O . GLU A 1 337 ? -2.346 2.930 -9.545 1.00 94.25 337 GLU A O 1
ATOM 2730 N N . PHE A 1 338 ? -2.533 2.229 -7.443 1.00 95.94 338 PHE A N 1
ATOM 2731 C CA . PHE A 1 338 ? -3.152 0.961 -7.809 1.00 95.94 338 PHE A CA 1
ATOM 2732 C C . PHE A 1 338 ? -4.595 1.158 -8.299 1.00 95.94 338 PHE A C 1
ATOM 2734 O O . PHE A 1 338 ? -5.017 0.489 -9.241 1.00 95.94 338 PHE A O 1
ATOM 2741 N N . GLY A 1 339 ? -5.326 2.127 -7.740 1.00 91.62 339 GLY A N 1
ATOM 2742 C CA . GLY A 1 339 ? -6.628 2.578 -8.229 1.00 91.62 339 GLY A CA 1
ATOM 2743 C C . GLY A 1 339 ? -6.578 3.007 -9.695 1.00 91.62 339 GLY A C 1
ATOM 2744 O O . GLY A 1 339 ? -7.428 2.584 -10.480 1.00 91.62 339 GLY A O 1
ATOM 2745 N N . HIS A 1 340 ? -5.535 3.734 -10.108 1.00 89.00 340 HIS A N 1
ATOM 2746 C CA . HIS A 1 340 ? -5.305 4.016 -11.526 1.00 89.00 340 HIS A CA 1
ATOM 2747 C C . HIS A 1 340 ? -5.150 2.732 -12.340 1.00 89.00 340 HIS A C 1
ATOM 2749 O O . HIS A 1 340 ? -5.860 2.581 -13.329 1.00 89.00 340 HIS A O 1
ATOM 2755 N N . ASN A 1 341 ? -4.331 1.757 -11.921 1.00 95.00 341 ASN A N 1
ATOM 2756 C CA . ASN A 1 341 ? -4.234 0.480 -12.647 1.00 95.00 341 ASN A CA 1
ATOM 2757 C C . ASN A 1 341 ? -5.598 -0.221 -12.800 1.00 95.00 341 ASN A C 1
ATOM 2759 O O . ASN A 1 341 ? -5.846 -0.832 -13.839 1.00 95.00 341 ASN A O 1
ATOM 2763 N N . LEU A 1 342 ? -6.492 -0.090 -11.814 1.00 90.62 342 LEU A N 1
ATOM 2764 C CA . LEU A 1 342 ? -7.870 -0.600 -11.851 1.00 90.62 342 LEU A CA 1
ATOM 2765 C C . LEU A 1 342 ? -8.828 0.224 -12.733 1.00 90.62 342 LEU A C 1
ATOM 2767 O O . LEU A 1 342 ? -9.957 -0.207 -12.957 1.00 90.62 342 LEU A O 1
ATOM 2771 N N . GLY A 1 343 ? -8.394 1.380 -13.239 1.00 86.56 343 GLY A N 1
ATOM 2772 C CA . GLY A 1 343 ? -9.169 2.256 -14.121 1.00 86.56 343 GLY A CA 1
ATOM 2773 C C . GLY A 1 343 ? -9.849 3.430 -13.420 1.00 86.56 343 GLY A C 1
ATOM 2774 O O . GLY A 1 343 ? -10.739 4.037 -14.004 1.00 86.56 343 GLY A O 1
ATOM 2775 N N . MET A 1 344 ? -9.474 3.748 -12.179 1.00 83.44 344 MET A N 1
ATOM 2776 C CA . MET A 1 344 ? -10.031 4.897 -11.464 1.00 83.44 344 MET A CA 1
ATOM 2777 C C . MET A 1 344 ? -9.394 6.203 -11.937 1.00 83.44 344 MET A C 1
ATOM 2779 O O . MET A 1 344 ? -8.170 6.316 -12.060 1.00 83.44 344 MET A O 1
ATOM 2783 N N . SER A 1 345 ? -10.249 7.195 -12.148 1.00 78.38 345 SER A N 1
ATOM 2784 C CA . SER A 1 345 ? -9.881 8.575 -12.444 1.00 78.38 345 SER A CA 1
ATOM 2785 C C . SER A 1 345 ? -9.715 9.377 -11.149 1.00 78.38 345 SER A C 1
ATOM 2787 O O . SER A 1 345 ? -10.206 8.970 -10.095 1.00 78.38 345 SER A O 1
ATOM 2789 N N . HIS A 1 346 ? -9.038 10.526 -11.215 1.00 79.44 346 HIS A N 1
ATOM 2790 C CA . HIS A 1 346 ? -9.080 11.488 -10.113 1.00 79.44 346 HIS A CA 1
ATOM 2791 C C . HIS A 1 346 ? -10.520 11.931 -9.816 1.00 79.44 346 HIS A C 1
ATOM 2793 O O . HIS A 1 346 ? -11.327 12.095 -10.734 1.00 79.44 346 HIS A O 1
ATOM 2799 N N . ASP A 1 347 ? -10.810 12.169 -8.539 1.00 68.81 347 ASP A N 1
ATOM 2800 C CA . ASP A 1 347 ? -12.045 12.825 -8.124 1.00 68.81 347 ASP A CA 1
ATOM 2801 C C . ASP A 1 347 ? -12.121 14.247 -8.712 1.00 68.81 347 ASP A C 1
ATOM 2803 O O . ASP A 1 347 ? -11.124 14.973 -8.755 1.00 68.81 347 ASP A O 1
ATOM 2807 N N . GLU A 1 348 ? -13.309 14.665 -9.154 1.00 62.44 348 GLU A N 1
ATOM 2808 C CA . GLU A 1 348 ? -13.558 16.049 -9.574 1.00 62.44 348 GLU A CA 1
ATOM 2809 C C . GLU A 1 348 ? -13.491 17.000 -8.358 1.00 62.44 348 GLU A C 1
ATOM 2811 O O . GLU A 1 348 ? -13.690 16.579 -7.215 1.00 62.44 348 GLU A O 1
ATOM 2816 N N . SER A 1 349 ? -13.274 18.305 -8.583 1.00 52.88 349 SER A N 1
ATOM 2817 C CA . SER A 1 349 ? -13.219 19.339 -7.523 1.00 52.88 349 SER A CA 1
ATOM 2818 C C . SER A 1 349 ? -14.444 19.380 -6.601 1.00 52.88 349 SER A C 1
ATOM 2820 O O . SER A 1 349 ? -14.396 19.964 -5.519 1.00 52.88 349 SER A O 1
ATOM 2822 N N . ASP A 1 350 ? -15.536 18.755 -7.031 1.00 46.22 350 ASP A N 1
ATOM 2823 C CA . ASP A 1 350 ? -16.854 18.811 -6.418 1.00 46.22 350 ASP A CA 1
ATOM 2824 C C . ASP A 1 350 ? -17.102 17.606 -5.491 1.00 46.22 350 ASP A C 1
ATOM 2826 O O . ASP A 1 350 ? -18.120 17.548 -4.795 1.00 46.22 350 ASP A O 1
ATOM 2830 N N . CYS A 1 351 ? -16.161 16.654 -5.426 1.00 49.97 351 CYS A N 1
ATOM 2831 C CA . CYS A 1 351 ? -16.162 15.544 -4.473 1.00 49.97 351 CYS A CA 1
ATOM 2832 C C . CYS A 1 351 ? -15.809 16.040 -3.062 1.00 49.97 351 CYS A C 1
ATOM 2834 O O . CYS A 1 351 ? -14.775 15.710 -2.484 1.00 49.97 351 CYS A O 1
ATOM 2836 N N . THR A 1 352 ? -16.692 16.852 -2.479 1.00 53.78 352 THR A N 1
ATOM 2837 C CA . THR A 1 352 ? -16.586 17.238 -1.070 1.00 53.78 352 THR A CA 1
ATOM 2838 C C . THR A 1 352 ? -17.113 16.086 -0.210 1.00 53.78 352 THR A C 1
ATOM 2840 O O . THR A 1 352 ? -18.244 15.638 -0.432 1.00 53.78 352 THR A O 1
ATOM 2843 N N . PRO A 1 353 ? -16.352 15.599 0.790 1.00 54.69 353 PRO A N 1
ATOM 2844 C CA . PRO A 1 353 ? -16.875 14.645 1.755 1.00 54.69 353 PRO A CA 1
ATOM 2845 C C . PRO A 1 353 ? -18.146 15.205 2.388 1.00 54.69 353 PRO A C 1
ATOM 2847 O O . PRO A 1 353 ? -18.177 16.345 2.858 1.00 54.69 353 PRO A O 1
ATOM 2850 N N . CYS A 1 354 ? -19.207 14.407 2.411 1.00 58.78 354 CYS A N 1
ATOM 2851 C CA . CYS A 1 354 ? -20.417 14.819 3.097 1.00 58.78 354 CYS A CA 1
ATOM 2852 C C . CYS A 1 354 ? -20.151 14.969 4.603 1.00 58.78 354 CYS A C 1
ATOM 2854 O O . CYS A 1 354 ? -19.372 14.217 5.191 1.00 58.78 354 CYS A O 1
ATOM 2856 N N . GLY A 1 355 ? -20.791 15.966 5.225 1.00 61.06 355 GLY A N 1
ATOM 2857 C CA . GLY A 1 355 ? -20.641 16.237 6.657 1.00 61.06 355 GLY A CA 1
ATOM 2858 C C . GLY A 1 355 ? -21.022 15.043 7.542 1.00 61.06 355 GLY A C 1
ATOM 2859 O O . GLY A 1 355 ? -21.605 14.061 7.087 1.00 61.06 355 GLY A O 1
ATOM 2860 N N . THR A 1 356 ? -20.706 15.116 8.834 1.00 61.34 356 THR A N 1
ATOM 2861 C CA . THR A 1 356 ? -20.958 14.025 9.789 1.00 61.34 356 THR A CA 1
ATOM 2862 C C . THR A 1 356 ? -22.396 13.506 9.718 1.00 61.34 356 THR A C 1
ATOM 2864 O O . THR A 1 356 ? -23.352 14.271 9.834 1.00 61.34 356 THR A O 1
ATOM 2867 N N . GLY A 1 357 ? -22.552 12.189 9.549 1.00 65.25 357 GLY A N 1
ATOM 2868 C CA . GLY A 1 357 ? -23.867 11.549 9.432 1.00 65.25 357 GLY A CA 1
ATOM 2869 C C . GLY A 1 357 ? -24.554 11.757 8.078 1.00 65.25 357 GLY A C 1
ATOM 2870 O O . GLY A 1 357 ? -25.751 11.493 7.964 1.00 65.25 357 GLY A O 1
ATOM 2871 N N . MET A 1 358 ? -23.821 12.207 7.058 1.00 68.94 358 MET A N 1
ATOM 2872 C CA . MET A 1 358 ? -24.297 12.404 5.690 1.00 68.94 358 MET A CA 1
ATOM 2873 C C . MET A 1 358 ? -23.452 11.569 4.715 1.00 68.94 358 MET A C 1
ATOM 2875 O O . MET A 1 358 ? -22.275 11.321 4.955 1.00 68.94 358 MET A O 1
ATOM 2879 N N . MET A 1 359 ? -24.038 11.139 3.602 1.00 60.72 359 MET A N 1
ATOM 2880 C CA . MET A 1 359 ? -23.360 10.403 2.533 1.00 60.72 359 MET A CA 1
ATOM 2881 C C . MET A 1 359 ? -23.753 10.946 1.160 1.00 60.72 359 MET A C 1
ATOM 2883 O O . MET A 1 359 ? -24.857 11.468 0.995 1.00 60.72 359 MET A O 1
ATOM 2887 N N . CYS A 1 360 ? -22.869 10.801 0.174 1.00 58.72 360 CYS A N 1
ATOM 2888 C CA . CYS A 1 360 ? -23.149 11.223 -1.193 1.00 58.72 360 CYS A CA 1
ATOM 2889 C C . CYS A 1 360 ? -24.054 10.194 -1.882 1.00 58.72 360 CYS A C 1
ATOM 2891 O O . CYS A 1 360 ? -23.684 9.031 -2.043 1.00 58.72 360 CYS A O 1
ATOM 2893 N N . ILE A 1 361 ? -25.250 10.620 -2.283 1.00 56.97 361 ILE A N 1
ATOM 2894 C CA . ILE A 1 361 ? -26.183 9.838 -3.096 1.00 56.97 361 ILE A CA 1
ATOM 2895 C C . ILE A 1 361 ? -26.578 10.714 -4.275 1.00 56.97 361 ILE A C 1
ATOM 2897 O O . ILE A 1 361 ? -27.182 11.767 -4.084 1.00 56.97 361 ILE A O 1
ATOM 2901 N N . SER A 1 362 ? -26.251 10.274 -5.492 1.00 61.28 362 SER A N 1
ATOM 2902 C CA . SER A 1 362 ? -26.571 11.013 -6.722 1.00 61.28 362 SER A CA 1
ATOM 2903 C C . SER A 1 362 ? -26.068 12.466 -6.697 1.00 61.28 362 SER A C 1
ATOM 2905 O O . SER A 1 362 ? -26.785 13.366 -7.118 1.00 61.28 362 SER A O 1
ATOM 2907 N N . ARG A 1 363 ? -24.838 12.686 -6.204 1.00 58.47 363 ARG A N 1
ATOM 2908 C CA . ARG A 1 363 ? -24.191 14.009 -6.053 1.00 58.47 363 ARG A CA 1
ATOM 2909 C C . ARG A 1 363 ? -24.841 14.943 -5.022 1.00 58.47 363 ARG A C 1
ATOM 2911 O O . ARG A 1 363 ? -24.509 16.120 -4.967 1.00 58.47 363 ARG A O 1
ATOM 2918 N N . GLU A 1 364 ? -25.720 14.426 -4.169 1.00 57.91 364 GLU A N 1
ATOM 2919 C CA . GLU A 1 364 ? -26.287 15.165 -3.042 1.00 57.91 364 GLU A CA 1
ATOM 2920 C C . GLU A 1 364 ? -25.840 14.541 -1.720 1.00 57.91 364 GLU A C 1
ATOM 2922 O O . GLU A 1 364 ? -25.895 13.321 -1.543 1.00 57.91 364 GLU A O 1
ATOM 2927 N N . CYS A 1 365 ? -25.460 15.373 -0.750 1.00 71.69 365 CYS A N 1
ATOM 2928 C CA . CYS A 1 365 ? -25.249 14.906 0.613 1.00 71.69 365 CYS A CA 1
ATOM 2929 C C . CYS A 1 365 ? -26.593 14.650 1.290 1.00 71.69 365 CYS A C 1
ATOM 2931 O O . CYS A 1 365 ? -27.337 15.574 1.617 1.00 71.69 365 CYS A O 1
ATOM 2933 N N . LYS A 1 366 ? -26.893 13.375 1.523 1.00 72.44 366 LYS A N 1
ATOM 2934 C CA . LYS A 1 366 ? -28.119 12.907 2.170 1.00 72.44 366 LYS A CA 1
ATOM 2935 C C . LYS A 1 366 ? -27.802 12.329 3.536 1.00 72.44 366 LYS A C 1
ATOM 2937 O O . LYS A 1 366 ? -26.760 11.712 3.727 1.00 72.44 366 LYS A O 1
ATOM 2942 N N . ASN A 1 367 ? -28.705 12.518 4.492 1.00 78.81 367 ASN A N 1
ATOM 2943 C CA . ASN A 1 367 ? -28.524 11.981 5.836 1.00 78.81 367 ASN A CA 1
ATOM 2944 C C . ASN A 1 367 ? -28.479 10.445 5.804 1.00 78.81 367 ASN A C 1
ATOM 2946 O O . ASN A 1 367 ? -29.360 9.812 5.225 1.00 78.81 367 ASN A O 1
ATOM 2950 N N . VAL A 1 368 ? -27.479 9.843 6.451 1.00 72.12 368 VAL A N 1
ATOM 2951 C CA . VAL A 1 368 ? -27.270 8.385 6.493 1.00 72.12 368 VAL A CA 1
ATOM 2952 C C . VAL A 1 368 ? -28.466 7.665 7.130 1.00 72.12 368 VAL A C 1
ATOM 2954 O O . VAL A 1 368 ? -28.765 6.529 6.765 1.00 72.12 368 VAL A O 1
ATOM 2957 N N . SER A 1 369 ? -29.226 8.323 8.014 1.00 75.56 369 SER A N 1
ATOM 2958 C CA . SER A 1 369 ? -30.473 7.780 8.570 1.00 75.56 369 SER A CA 1
ATOM 2959 C C . SER A 1 369 ? -31.530 7.469 7.504 1.00 75.56 369 SER A C 1
ATOM 2961 O O . SER A 1 369 ? -32.366 6.597 7.735 1.00 75.56 369 SER A O 1
ATOM 2963 N N . LEU A 1 370 ? -31.476 8.102 6.323 1.00 74.44 370 LEU A N 1
ATOM 2964 C CA . LEU A 1 370 ? -32.369 7.791 5.199 1.00 74.44 370 LEU A CA 1
ATOM 2965 C C . LEU A 1 370 ? -32.181 6.366 4.678 1.00 74.44 370 LEU A C 1
ATOM 2967 O O . LEU A 1 370 ? -33.130 5.779 4.165 1.00 74.44 370 LEU A O 1
ATOM 2971 N N . LEU A 1 371 ? -30.994 5.777 4.853 1.00 66.31 371 LEU A N 1
ATOM 2972 C CA . LEU A 1 371 ? -30.771 4.379 4.498 1.00 66.31 371 LEU A CA 1
ATOM 2973 C C . LEU A 1 371 ? -31.563 3.419 5.395 1.00 66.31 371 LEU A C 1
ATOM 2975 O O . LEU A 1 371 ? -31.767 2.266 5.014 1.00 66.31 371 LEU A O 1
ATOM 2979 N N . GLN A 1 372 ? -31.984 3.854 6.594 1.00 69.81 372 GLN A N 1
ATOM 2980 C CA . GLN A 1 372 ? -32.548 2.994 7.644 1.00 69.81 372 GLN A CA 1
ATOM 2981 C C . GLN A 1 372 ? -31.702 1.724 7.841 1.00 69.81 372 GLN A C 1
ATOM 2983 O O . GLN A 1 372 ? -32.226 0.609 7.884 1.00 69.81 372 GLN A O 1
ATOM 2988 N N . TYR A 1 373 ? -30.377 1.881 7.822 1.00 69.81 373 TYR A N 1
ATOM 2989 C CA . TYR A 1 373 ? -29.438 0.768 7.845 1.00 69.81 373 TYR A CA 1
ATOM 2990 C C . TYR A 1 373 ? -29.474 0.095 9.223 1.00 69.81 373 TYR A C 1
ATOM 2992 O O . TYR A 1 373 ? -29.010 0.650 10.213 1.00 69.81 373 TYR A O 1
ATOM 3000 N N . ASP A 1 374 ? -30.068 -1.094 9.291 1.00 69.19 374 ASP A N 1
ATOM 3001 C CA . ASP A 1 374 ? -30.300 -1.878 10.513 1.00 69.19 374 ASP A CA 1
ATOM 3002 C C . ASP A 1 374 ? -29.198 -2.929 10.756 1.00 69.19 374 ASP A C 1
ATOM 3004 O O . ASP A 1 374 ? -29.314 -3.811 11.609 1.00 69.19 374 ASP A O 1
ATOM 3008 N N . CYS A 1 375 ? -28.108 -2.844 9.996 1.00 67.75 375 CYS A N 1
ATOM 3009 C CA . CYS A 1 375 ? -26.978 -3.752 10.079 1.00 67.75 375 CYS A CA 1
ATOM 3010 C C . CYS A 1 375 ? -25.993 -3.346 11.170 1.00 67.75 375 CYS A C 1
ATOM 3012 O O . CYS A 1 375 ? -24.953 -2.744 10.921 1.00 67.75 375 CYS A O 1
ATOM 3014 N N . ASN A 1 376 ? -26.335 -3.721 12.403 1.00 65.69 376 ASN A N 1
ATOM 3015 C CA . ASN A 1 376 ? -25.395 -3.746 13.519 1.00 65.69 376 ASN A CA 1
ATOM 3016 C C . ASN A 1 376 ? -24.449 -4.963 13.425 1.00 65.69 376 ASN A C 1
ATOM 3018 O O . ASN A 1 376 ? -24.742 -5.943 12.736 1.00 65.69 376 ASN A O 1
ATOM 3022 N N . ALA A 1 377 ? -23.323 -4.930 14.150 1.00 57.84 377 ALA A N 1
ATOM 3023 C CA . ALA A 1 377 ? -22.307 -5.994 14.121 1.00 57.84 377 ALA A CA 1
ATOM 3024 C C . ALA A 1 377 ? -22.870 -7.402 14.427 1.00 57.84 377 ALA A C 1
ATOM 3026 O O . ALA A 1 377 ? -22.357 -8.418 13.959 1.00 57.84 377 ALA A O 1
ATOM 3027 N N . THR A 1 378 ? -23.969 -7.470 15.181 1.00 70.56 378 THR A N 1
ATOM 3028 C CA . THR A 1 378 ? -24.621 -8.722 15.569 1.00 70.56 378 THR A CA 1
ATOM 3029 C C . THR A 1 378 ? -25.612 -9.266 14.547 1.00 70.56 378 THR A C 1
ATOM 3031 O O . THR A 1 378 ? -25.924 -10.450 14.628 1.00 70.56 378 THR A O 1
ATOM 3034 N N . LYS A 1 379 ? -26.089 -8.468 13.580 1.00 78.81 379 LYS A N 1
ATOM 3035 C CA . LYS A 1 379 ? -27.114 -8.897 12.610 1.00 78.81 379 LYS A CA 1
ATOM 3036 C C . LYS A 1 379 ? -26.666 -10.115 11.800 1.00 78.81 379 LYS A C 1
ATOM 3038 O O . LYS A 1 379 ? -27.462 -11.010 11.544 1.00 78.81 379 LYS A O 1
ATOM 3043 N N . CYS A 1 380 ? -25.376 -10.187 11.484 1.00 79.69 380 CYS A N 1
ATOM 3044 C CA . CYS A 1 380 ? -24.765 -11.329 10.804 1.00 79.69 380 CYS A CA 1
ATOM 3045 C C . CYS A 1 380 ? -24.071 -12.298 11.771 1.00 79.69 380 CYS A C 1
ATOM 3047 O O . CYS A 1 380 ? -23.093 -12.945 11.399 1.00 79.69 380 CYS A O 1
ATOM 3049 N N . HIS A 1 381 ? -24.489 -12.326 13.043 1.00 79.69 381 HIS A N 1
ATOM 3050 C CA . HIS A 1 381 ? -23.940 -13.155 14.122 1.00 79.69 381 HIS A CA 1
ATOM 3051 C C . HIS A 1 381 ? -22.408 -13.101 14.259 1.00 79.69 381 HIS A C 1
ATOM 3053 O O . HIS A 1 381 ? -21.776 -14.089 14.633 1.00 79.69 381 HIS A O 1
ATOM 3059 N N . ASN A 1 382 ? -21.789 -11.955 13.941 1.00 73.44 382 ASN A N 1
ATOM 3060 C CA . ASN A 1 382 ? -20.331 -11.792 13.844 1.00 73.44 382 ASN A CA 1
ATOM 3061 C C . ASN A 1 382 ? -19.658 -12.822 12.905 1.00 73.44 382 ASN A C 1
ATOM 3063 O O . ASN A 1 382 ? -18.485 -13.154 13.059 1.00 73.44 382 ASN A O 1
ATOM 3067 N N . ARG A 1 383 ? -20.392 -13.375 11.937 1.00 77.81 383 ARG A N 1
ATOM 3068 C CA . ARG A 1 383 ? -19.986 -14.447 11.007 1.00 77.81 383 ARG A CA 1
ATOM 3069 C C . ARG A 1 383 ? -20.173 -14.061 9.539 1.00 77.81 383 ARG A C 1
ATOM 3071 O O . ARG A 1 383 ? -19.980 -14.896 8.663 1.00 77.81 383 ARG A O 1
ATOM 3078 N N . GLY A 1 384 ? -20.498 -12.802 9.277 1.00 76.62 384 GLY A N 1
ATOM 3079 C CA . GLY A 1 384 ? -20.613 -12.225 7.946 1.00 76.62 384 GLY A CA 1
ATOM 3080 C C . GLY A 1 384 ? -20.574 -10.705 7.997 1.00 76.62 384 GLY A C 1
ATOM 3081 O O . GLY A 1 384 ? -20.561 -10.118 9.080 1.00 76.62 384 GLY A O 1
ATOM 3082 N N . ILE A 1 385 ? -20.555 -10.086 6.823 1.00 75.94 385 ILE A N 1
ATOM 3083 C CA . ILE A 1 385 ? -20.579 -8.632 6.646 1.00 75.94 385 ILE A CA 1
ATOM 3084 C C . ILE A 1 385 ? -21.879 -8.271 5.946 1.00 75.94 385 ILE A C 1
ATOM 3086 O O . ILE A 1 385 ? -22.283 -8.936 4.995 1.00 75.94 385 ILE A O 1
ATOM 3090 N N . CYS A 1 386 ? -22.549 -7.234 6.426 1.00 78.38 386 CYS A N 1
ATOM 3091 C CA . CYS A 1 386 ? -23.772 -6.774 5.800 1.00 78.38 386 CYS A CA 1
ATOM 3092 C C . CYS A 1 386 ? -23.473 -5.889 4.584 1.00 78.38 386 CYS A C 1
ATOM 3094 O O . CYS A 1 386 ? -22.578 -5.046 4.634 1.00 78.38 386 CYS A O 1
ATOM 3096 N N . ASN A 1 387 ? -24.214 -6.096 3.497 1.00 64.38 387 ASN A N 1
ATOM 3097 C CA . ASN A 1 387 ? -24.104 -5.297 2.281 1.00 64.38 387 ASN A CA 1
ATOM 3098 C C . ASN A 1 387 ? -25.079 -4.103 2.279 1.00 64.38 387 ASN A C 1
ATOM 3100 O O . ASN A 1 387 ? -25.911 -3.936 3.169 1.00 64.38 387 ASN A O 1
ATOM 3104 N N . ASN A 1 388 ? -25.028 -3.299 1.217 1.00 63.81 388 ASN A N 1
ATOM 3105 C CA . ASN A 1 388 ? -25.909 -2.149 0.994 1.00 63.81 388 ASN A CA 1
ATOM 3106 C C . ASN A 1 388 ? -27.409 -2.501 0.855 1.00 63.81 388 ASN A C 1
ATOM 3108 O O . ASN A 1 388 ? -28.244 -1.609 0.981 1.00 63.81 388 ASN A O 1
ATOM 3112 N N . HIS A 1 389 ? -27.761 -3.775 0.646 1.00 69.31 389 HIS A N 1
ATOM 3113 C CA . HIS A 1 389 ? -29.146 -4.272 0.650 1.00 69.31 389 HIS A CA 1
ATOM 3114 C C . HIS A 1 389 ? -29.627 -4.716 2.038 1.00 69.31 389 HIS A C 1
ATOM 3116 O O . HIS A 1 389 ? -30.752 -5.187 2.174 1.00 69.31 389 HIS A O 1
ATOM 3122 N N . LYS A 1 390 ? -28.809 -4.535 3.085 1.00 78.00 390 LYS A N 1
ATOM 3123 C CA . LYS A 1 390 ? -29.092 -4.955 4.468 1.00 78.00 390 LYS A CA 1
ATOM 3124 C C . LYS A 1 390 ? -29.114 -6.477 4.667 1.00 78.00 390 LYS A C 1
ATOM 3126 O O . LYS A 1 390 ? -29.700 -6.965 5.639 1.00 78.00 390 LYS A O 1
ATOM 3131 N N . HIS A 1 391 ? -28.473 -7.226 3.775 1.00 84.81 391 HIS A N 1
ATOM 3132 C CA . HIS A 1 391 ? -28.362 -8.681 3.834 1.00 84.81 391 HIS A CA 1
ATOM 3133 C C . HIS A 1 391 ? -26.943 -9.106 4.215 1.00 84.81 391 HIS A C 1
ATOM 3135 O O . HIS A 1 391 ? -25.965 -8.434 3.880 1.00 84.81 391 HIS A O 1
ATOM 3141 N N . CYS A 1 392 ? -26.817 -10.227 4.927 1.00 83.44 392 CYS A N 1
ATOM 3142 C CA . CYS A 1 392 ? -25.516 -10.722 5.355 1.00 83.44 392 CYS A CA 1
ATOM 3143 C C . CYS A 1 392 ? -24.829 -11.523 4.259 1.00 83.44 392 CYS A C 1
ATOM 3145 O O . CYS A 1 392 ? -25.349 -12.528 3.781 1.00 83.44 392 CYS A O 1
ATOM 3147 N N . HIS A 1 393 ? -23.602 -11.128 3.954 1.00 82.25 393 HIS A N 1
ATOM 3148 C CA . HIS A 1 393 ? -22.641 -11.943 3.245 1.00 82.25 393 HIS A CA 1
ATOM 3149 C C . HIS A 1 393 ? -21.842 -12.764 4.259 1.00 82.25 393 HIS A C 1
ATOM 3151 O O . HIS A 1 393 ? -20.960 -12.252 4.951 1.00 82.25 393 HIS A O 1
ATOM 3157 N N . CYS A 1 394 ? -22.175 -14.042 4.378 1.00 81.19 394 CYS A N 1
ATOM 3158 C CA . CYS A 1 394 ? -21.576 -14.936 5.351 1.00 81.19 394 CYS A CA 1
ATOM 3159 C C . CYS A 1 394 ? -20.177 -15.375 4.947 1.00 81.19 394 CYS A C 1
ATOM 3161 O O . CYS A 1 394 ? -19.907 -15.709 3.791 1.00 81.19 394 CYS A O 1
ATOM 3163 N N . SER A 1 395 ? -19.290 -15.412 5.937 1.00 73.88 395 SER A N 1
ATOM 3164 C CA . SER A 1 395 ? -17.979 -16.026 5.800 1.00 73.88 395 SER A CA 1
ATOM 3165 C C . SER A 1 395 ? -18.130 -17.512 5.490 1.00 73.88 395 SER A C 1
ATOM 3167 O O . SER A 1 395 ? -19.088 -18.162 5.918 1.00 73.88 395 SER A O 1
ATOM 3169 N N . TYR A 1 396 ? -17.146 -18.067 4.788 1.00 72.56 396 TYR A N 1
ATOM 3170 C CA . TYR A 1 396 ? -17.066 -19.503 4.543 1.00 72.56 396 TYR A CA 1
ATOM 3171 C C . TYR A 1 396 ? -17.224 -20.304 5.849 1.00 72.56 396 TYR A C 1
ATOM 3173 O O . TYR A 1 396 ? -16.631 -19.957 6.876 1.00 72.56 396 TYR A O 1
ATOM 3181 N N . GLY A 1 397 ? -18.036 -21.361 5.805 1.00 70.62 397 GLY A N 1
ATOM 3182 C CA . GLY A 1 397 ? -18.465 -22.126 6.976 1.00 70.62 397 GLY A CA 1
ATOM 3183 C C . GLY A 1 397 ? -19.843 -21.728 7.512 1.00 70.62 397 GLY A C 1
ATOM 3184 O O . GLY A 1 397 ? -20.393 -22.470 8.317 1.00 70.62 397 GLY A O 1
ATOM 3185 N N . TRP A 1 398 ? -20.440 -20.623 7.047 1.00 82.06 398 TRP A N 1
ATOM 3186 C CA . TRP A 1 398 ? -21.750 -20.138 7.501 1.00 82.06 398 TRP A CA 1
ATOM 3187 C C . TRP A 1 398 ? -22.690 -19.836 6.329 1.00 82.06 398 TRP A C 1
ATOM 3189 O O . TRP A 1 398 ? -22.248 -19.433 5.259 1.00 82.06 398 TRP A O 1
ATOM 3199 N N . ALA A 1 399 ? -23.992 -20.043 6.508 1.00 84.94 399 ALA A N 1
ATOM 3200 C CA . ALA A 1 399 ? -25.017 -19.855 5.490 1.00 84.94 399 ALA A CA 1
ATOM 3201 C C . ALA A 1 399 ? -25.798 -18.546 5.704 1.00 84.94 399 ALA A C 1
ATOM 3203 O O . ALA A 1 399 ? -26.156 -18.230 6.845 1.00 84.94 399 ALA A O 1
ATOM 3204 N N . PRO A 1 400 ? -26.134 -17.815 4.627 1.00 87.25 400 PRO A N 1
ATOM 3205 C CA . PRO A 1 400 ? -27.105 -16.725 4.694 1.00 87.25 400 PRO A CA 1
ATOM 3206 C C . PRO A 1 400 ? -28.507 -17.257 5.065 1.00 87.25 400 PRO A C 1
ATOM 3208 O O . PRO A 1 400 ? -28.772 -18.451 4.883 1.00 87.25 400 PRO A O 1
ATOM 3211 N N . PRO A 1 401 ? -29.426 -16.420 5.590 1.00 88.81 401 PRO A N 1
ATOM 3212 C CA . PRO A 1 401 ? -29.430 -14.949 5.561 1.00 88.81 401 PRO A CA 1
ATOM 3213 C C . PRO A 1 401 ? -28.728 -14.232 6.718 1.00 88.81 401 PRO A C 1
ATOM 3215 O O . PRO A 1 401 ? -28.505 -13.032 6.614 1.00 88.81 401 PRO A O 1
ATOM 3218 N N . ASP A 1 402 ? -28.404 -14.921 7.809 1.00 88.75 402 ASP A N 1
ATOM 3219 C CA . ASP A 1 402 ? -27.944 -14.308 9.064 1.00 88.75 402 ASP A CA 1
ATOM 3220 C C . ASP A 1 402 ? -26.625 -14.897 9.588 1.00 88.75 402 ASP A C 1
ATOM 3222 O O . ASP A 1 402 ? -26.118 -14.467 10.623 1.00 88.75 402 ASP A O 1
ATOM 3226 N N . CYS A 1 403 ? -26.040 -15.865 8.880 1.00 87.50 403 CYS A N 1
ATOM 3227 C CA . CYS A 1 403 ? -24.798 -16.546 9.254 1.00 87.50 403 CYS A CA 1
ATOM 3228 C C . CYS A 1 403 ? -24.898 -17.345 10.562 1.00 87.50 403 CYS A C 1
ATOM 3230 O O . CYS A 1 403 ? -23.891 -17.596 11.233 1.00 87.50 403 CYS A O 1
ATOM 3232 N N . LEU A 1 404 ? -26.111 -17.769 10.928 1.00 89.19 404 LEU A N 1
ATOM 3233 C CA . LEU A 1 404 ? -26.344 -18.600 12.104 1.00 89.19 404 LEU A CA 1
ATOM 3234 C C . LEU A 1 404 ? -26.003 -20.075 11.838 1.00 89.19 404 LEU A C 1
ATOM 3236 O O . LEU A 1 404 ? -25.392 -20.737 12.679 1.00 89.19 404 LEU A O 1
ATOM 3240 N N . LYS A 1 405 ? -26.408 -20.584 10.670 1.00 87.19 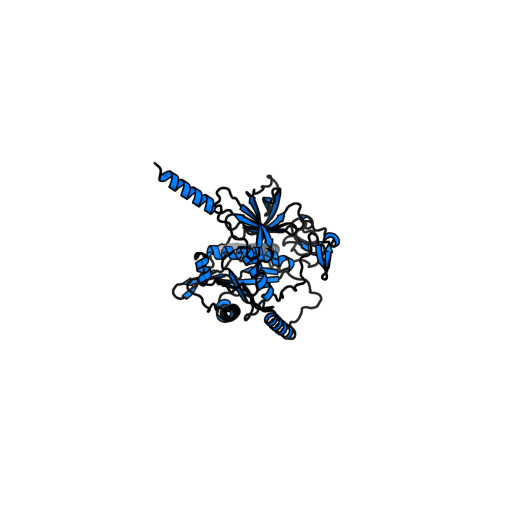405 LYS A N 1
ATOM 3241 C CA . LYS A 1 405 ? -26.282 -21.998 10.280 1.00 87.19 405 LYS A CA 1
ATOM 3242 C C . LYS A 1 405 ? -24.998 -22.246 9.505 1.00 87.19 405 LYS A C 1
ATOM 3244 O O . LYS A 1 405 ? -24.494 -21.335 8.860 1.00 87.19 405 LYS A O 1
ATOM 3249 N N . GLU A 1 406 ? -24.488 -23.470 9.540 1.00 79.75 406 GLU A N 1
ATOM 3250 C CA . GLU A 1 406 ? -23.325 -23.851 8.734 1.00 79.75 406 GLU A CA 1
ATOM 3251 C C . GLU A 1 406 ? -23.647 -23.832 7.232 1.00 79.75 406 GLU A C 1
ATOM 3253 O O . GLU A 1 406 ? -24.766 -24.146 6.818 1.00 79.75 406 GLU A O 1
ATOM 3258 N N . GLY A 1 407 ? -22.668 -23.454 6.407 1.00 80.88 407 GLY A N 1
ATOM 3259 C CA . GLY A 1 407 ? -22.827 -23.388 4.955 1.00 80.88 407 GLY A CA 1
ATOM 3260 C C . GLY A 1 407 ? -21.567 -22.976 4.202 1.00 80.88 407 GLY A C 1
ATOM 3261 O O . GLY A 1 407 ? -20.490 -22.824 4.771 1.00 80.88 407 GLY A O 1
ATOM 3262 N N . TYR A 1 408 ? -21.706 -22.774 2.895 1.00 73.94 408 TYR A N 1
ATOM 3263 C CA . TYR A 1 408 ? -20.587 -22.459 1.998 1.00 73.94 408 TYR A CA 1
ATOM 3264 C C . TYR A 1 408 ? -20.229 -20.959 1.946 1.00 73.94 408 TYR A C 1
ATOM 3266 O O . TYR A 1 408 ? -19.477 -20.536 1.073 1.00 73.94 408 TYR A O 1
ATOM 3274 N N . GLY A 1 409 ? -20.744 -20.137 2.864 1.00 78.69 409 GLY A N 1
ATOM 3275 C CA . GLY A 1 409 ? -20.624 -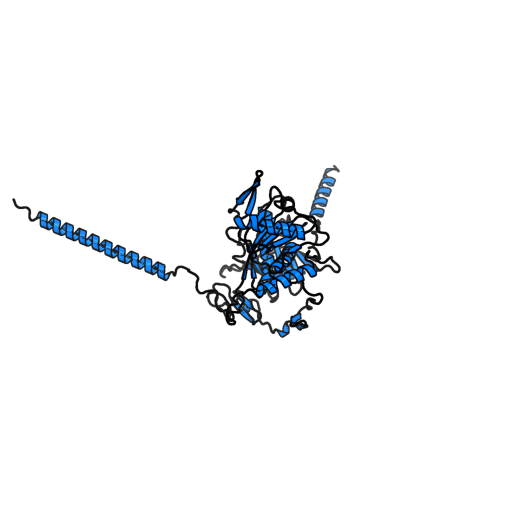18.679 2.795 1.00 78.69 409 GLY A CA 1
ATOM 3276 C C . GLY A 1 409 ? -21.630 -18.049 1.830 1.00 78.69 409 GLY A C 1
ATOM 3277 O O . GLY A 1 409 ? -22.546 -18.711 1.338 1.00 78.69 409 GLY A O 1
ATOM 3278 N N . GLY A 1 410 ? -21.431 -16.765 1.540 1.00 77.00 410 GLY A N 1
ATOM 3279 C CA . GLY A 1 410 ? -22.229 -16.004 0.578 1.00 77.00 410 GLY A CA 1
ATOM 3280 C C . GLY A 1 410 ? -23.432 -15.285 1.192 1.00 77.00 410 GLY A C 1
ATOM 3281 O O . GLY A 1 410 ? -23.654 -15.332 2.400 1.00 77.00 410 GLY A O 1
ATOM 3282 N N . SER A 1 411 ? -24.205 -14.595 0.354 1.00 81.81 411 SER A N 1
ATOM 3283 C CA . SER A 1 411 ? -25.436 -13.883 0.729 1.00 81.81 411 SER A CA 1
ATOM 3284 C C . SER A 1 411 ? -26.669 -14.556 0.121 1.00 81.81 411 SER A C 1
ATOM 3286 O O . SER A 1 411 ? -26.556 -15.323 -0.836 1.00 81.81 411 SER A O 1
ATOM 3288 N N . ILE A 1 412 ? -27.860 -14.225 0.628 1.00 78.81 412 ILE A N 1
ATOM 3289 C CA . ILE A 1 412 ? -29.112 -14.508 -0.089 1.00 78.81 412 ILE A CA 1
ATOM 3290 C C . ILE A 1 412 ? -29.163 -13.819 -1.460 1.00 78.81 412 ILE A C 1
ATOM 3292 O O . ILE A 1 412 ? -29.855 -14.310 -2.343 1.00 78.81 412 ILE A O 1
ATOM 3296 N N . ASP A 1 413 ? -28.394 -12.742 -1.653 1.00 71.88 413 ASP A N 1
ATOM 3297 C CA . ASP A 1 413 ? -28.321 -12.013 -2.928 1.00 71.88 413 ASP A CA 1
ATOM 3298 C C . ASP A 1 413 ? -27.416 -12.706 -3.950 1.00 71.88 413 ASP A C 1
ATOM 3300 O O . ASP A 1 413 ? -27.742 -12.794 -5.128 1.00 71.88 413 ASP A O 1
ATOM 3304 N N . SER A 1 414 ? -26.252 -13.185 -3.499 1.00 66.19 414 SER A N 1
ATOM 3305 C CA . SER A 1 414 ? -25.195 -13.714 -4.369 1.00 66.19 414 SER A CA 1
ATOM 3306 C C . SER A 1 414 ? -25.220 -15.237 -4.498 1.00 66.19 414 SER A C 1
ATOM 3308 O O . SER A 1 414 ? -24.523 -15.798 -5.341 1.00 66.19 414 SER A O 1
ATOM 3310 N N . GLY A 1 415 ? -25.955 -15.921 -3.617 1.00 63.00 415 GLY A N 1
ATOM 3311 C CA . GLY A 1 415 ? -25.831 -17.360 -3.422 1.00 63.00 415 GLY A CA 1
ATOM 3312 C C . GLY A 1 415 ? -24.497 -17.763 -2.768 1.00 63.00 415 GLY A C 1
ATOM 3313 O O . GLY A 1 415 ? -23.676 -16.904 -2.421 1.00 63.00 415 GLY A O 1
ATOM 3314 N N . PRO A 1 416 ? -24.283 -19.076 -2.559 1.00 59.41 416 PRO A N 1
ATOM 3315 C CA . PRO A 1 416 ? -23.093 -19.604 -1.899 1.00 59.41 416 PRO A CA 1
ATOM 3316 C C . PRO A 1 416 ? -21.831 -19.524 -2.766 1.00 59.41 416 PRO A C 1
ATOM 3318 O O . PRO A 1 416 ? -21.889 -19.632 -3.991 1.00 59.41 416 PRO A O 1
ATOM 3321 N N . ILE A 1 417 ? -20.668 -19.424 -2.116 1.00 53.78 417 ILE A N 1
ATOM 3322 C CA . ILE A 1 417 ? -19.354 -19.480 -2.769 1.00 53.78 417 ILE A CA 1
ATOM 3323 C C . ILE A 1 417 ? -19.135 -20.925 -3.252 1.00 53.78 417 ILE A C 1
ATOM 3325 O O . ILE A 1 417 ? -18.953 -21.805 -2.423 1.00 53.78 417 ILE A O 1
ATOM 3329 N N . SER A 1 418 ? -19.216 -21.165 -4.571 1.00 51.94 418 SER A N 1
ATOM 3330 C CA . SER A 1 418 ? -18.867 -22.403 -5.309 1.00 51.94 418 SER A CA 1
ATOM 3331 C C . SER A 1 418 ? -19.102 -23.757 -4.600 1.00 51.94 418 SER A C 1
ATOM 3333 O O . SER A 1 418 ? -18.384 -24.145 -3.684 1.00 51.94 418 SER A O 1
ATOM 3335 N N . LYS A 1 419 ? -20.001 -24.595 -5.141 1.00 45.38 419 LYS A N 1
ATOM 3336 C CA . LYS A 1 419 ? -20.159 -26.005 -4.708 1.00 45.38 419 LYS A CA 1
ATOM 3337 C C . LYS A 1 419 ? -18.947 -26.904 -5.028 1.00 45.38 419 LYS A C 1
ATOM 3339 O O . LYS A 1 419 ? -18.914 -28.043 -4.570 1.00 45.38 419 LYS A O 1
ATOM 3344 N N . ASN A 1 420 ? -17.968 -26.423 -5.799 1.00 39.00 420 ASN A N 1
ATOM 3345 C CA . ASN A 1 420 ? -16.842 -27.217 -6.301 1.00 39.00 420 ASN A CA 1
ATOM 3346 C C . ASN A 1 420 ? -15.588 -27.063 -5.433 1.00 39.00 420 ASN A C 1
ATOM 3348 O O . ASN A 1 420 ? -14.512 -26.724 -5.922 1.00 39.00 420 ASN A O 1
ATOM 3352 N N . TRP A 1 421 ? -15.709 -27.345 -4.138 1.00 35.84 421 TRP A N 1
ATOM 3353 C CA . TRP A 1 421 ? -14.543 -27.752 -3.363 1.00 35.84 421 TRP A CA 1
ATOM 3354 C C . TRP A 1 421 ? -14.435 -29.272 -3.458 1.00 35.84 421 TRP A C 1
ATOM 3356 O O . TRP A 1 421 ? -15.263 -29.991 -2.900 1.00 35.84 421 TRP A O 1
ATOM 3366 N N . ASN A 1 422 ? -13.397 -29.765 -4.138 1.00 39.44 422 ASN A N 1
ATOM 3367 C CA . ASN A 1 422 ? -12.957 -31.160 -4.054 1.00 39.44 422 ASN A CA 1
ATOM 3368 C C . ASN A 1 422 ? -12.337 -31.422 -2.667 1.00 39.44 422 ASN A C 1
ATOM 3370 O O . ASN A 1 422 ? -11.189 -31.837 -2.542 1.00 39.44 422 ASN A O 1
ATOM 3374 N N . GLY A 1 423 ? -13.092 -31.165 -1.598 1.00 40.75 423 GLY A N 1
ATOM 3375 C CA . GLY A 1 423 ? -12.861 -31.842 -0.337 1.00 40.75 423 GLY A CA 1
ATOM 3376 C C . GLY A 1 423 ? -13.230 -33.291 -0.591 1.00 40.75 423 GLY A C 1
ATOM 3377 O O . GLY A 1 423 ? -14.397 -33.579 -0.853 1.00 40.75 423 GLY A O 1
ATOM 3378 N N . VAL A 1 424 ? -12.235 -34.179 -0.617 1.00 44.34 424 VAL A N 1
ATOM 3379 C CA . VAL A 1 424 ? -12.448 -35.617 -0.789 1.00 44.34 424 VAL A CA 1
ATOM 3380 C C . VAL A 1 424 ? -13.581 -36.024 0.148 1.00 44.34 424 VAL A C 1
ATOM 3382 O O . VAL A 1 424 ? -13.436 -35.951 1.367 1.00 44.34 424 VAL A O 1
ATOM 3385 N N . SER A 1 425 ? -14.733 -36.368 -0.435 1.00 43.41 425 SER A N 1
ATOM 3386 C CA . SER A 1 425 ? -15.919 -36.740 0.325 1.00 43.41 425 SER A CA 1
ATOM 3387 C C . SER A 1 425 ? -15.507 -37.846 1.286 1.00 43.41 425 SER A C 1
ATOM 3389 O O . SER A 1 425 ? -15.025 -38.894 0.855 1.00 43.41 425 SER A O 1
ATOM 3391 N N . VAL A 1 426 ? -15.649 -37.611 2.590 1.00 51.91 426 VAL A N 1
ATOM 3392 C CA . VAL A 1 426 ? -15.315 -38.600 3.628 1.00 51.91 426 VAL A CA 1
ATOM 3393 C C . VAL A 1 426 ? -16.042 -39.924 3.342 1.00 51.91 426 VAL A C 1
ATOM 3395 O O . VAL A 1 426 ? -15.491 -40.998 3.576 1.00 51.91 426 VAL A O 1
ATOM 3398 N N . GLY A 1 427 ? -17.217 -39.860 2.701 1.00 52.12 427 GLY A N 1
ATOM 3399 C CA . GLY A 1 427 ? -17.941 -41.025 2.192 1.00 52.12 427 GLY A CA 1
ATOM 3400 C C . GLY A 1 427 ? -17.183 -41.834 1.130 1.00 52.12 427 GLY A C 1
ATOM 3401 O O . GLY A 1 427 ? -17.242 -43.060 1.156 1.00 52.12 427 GLY A O 1
ATOM 3402 N N . SER A 1 428 ? -16.414 -41.191 0.245 1.00 55.47 428 SER A N 1
ATOM 3403 C CA . SER A 1 428 ? -15.594 -41.872 -0.769 1.00 55.47 428 SER A CA 1
ATOM 3404 C C . SER A 1 428 ? -14.386 -42.586 -0.158 1.00 55.47 428 SER A C 1
ATOM 3406 O O . SER A 1 428 ? -14.038 -43.677 -0.611 1.00 55.47 428 SER A O 1
ATOM 3408 N N . ILE A 1 429 ? -13.769 -42.027 0.891 1.00 59.31 429 ILE A N 1
ATOM 3409 C CA . ILE A 1 429 ? -12.666 -42.689 1.614 1.00 59.31 429 ILE A CA 1
ATOM 3410 C C . ILE A 1 429 ? -13.205 -43.896 2.384 1.00 59.31 429 ILE A C 1
ATOM 3412 O O . ILE A 1 429 ? -12.673 -44.995 2.248 1.00 59.31 429 ILE A O 1
ATOM 3416 N N . VAL A 1 430 ? -14.296 -43.719 3.137 1.00 68.31 430 VAL A N 1
ATOM 3417 C CA . VAL A 1 430 ? -14.928 -44.808 3.899 1.00 68.31 430 VAL A CA 1
ATOM 3418 C C . VAL A 1 430 ? -15.403 -45.924 2.963 1.00 68.31 430 VAL A C 1
ATOM 3420 O O . VAL A 1 430 ? -15.144 -47.096 3.229 1.00 68.31 430 VAL A O 1
ATOM 3423 N N . GLY A 1 431 ? -16.011 -45.574 1.824 1.00 68.44 431 GLY A N 1
ATOM 3424 C CA . GLY A 1 431 ? -16.404 -46.533 0.792 1.00 68.44 431 GLY A CA 1
ATOM 3425 C C . GLY A 1 431 ? -15.212 -47.293 0.207 1.00 68.44 431 GLY A C 1
ATOM 3426 O O . GLY A 1 431 ? -15.245 -48.518 0.128 1.00 68.44 431 GLY A O 1
ATOM 3427 N N . SER A 1 432 ? -14.122 -46.594 -0.125 1.00 73.38 432 SER A N 1
ATOM 3428 C CA . SER A 1 432 ? -12.910 -47.223 -0.671 1.00 73.38 432 SER A CA 1
ATOM 3429 C C . SER A 1 432 ? -12.247 -48.175 0.333 1.00 73.38 432 SER A C 1
ATOM 3431 O O . SER A 1 432 ? -11.820 -49.266 -0.042 1.00 73.38 432 SER A O 1
ATOM 3433 N N . VAL A 1 433 ? -12.212 -47.815 1.621 1.00 80.19 433 VAL A N 1
ATOM 3434 C CA . VAL A 1 433 ? -11.664 -48.664 2.695 1.00 80.19 433 VAL A CA 1
ATOM 3435 C C . VAL A 1 433 ? -12.544 -49.897 2.947 1.00 80.19 433 VAL A C 1
ATOM 3437 O O . VAL A 1 433 ? -12.022 -50.996 3.152 1.00 80.19 433 VAL A O 1
ATOM 3440 N N . LEU A 1 434 ? -13.872 -49.760 2.883 1.00 79.31 434 LEU A N 1
ATOM 3441 C CA . LEU A 1 434 ? -14.806 -50.889 2.993 1.00 79.31 434 LEU A CA 1
ATOM 3442 C C . LEU A 1 434 ? -14.688 -51.853 1.802 1.00 79.31 434 LEU A C 1
ATOM 3444 O O . LEU A 1 434 ? -14.698 -53.073 1.973 1.00 79.31 434 LEU A O 1
ATOM 3448 N N . VAL A 1 435 ? -14.504 -51.333 0.588 1.00 83.44 435 VAL A N 1
ATOM 3449 C CA . VAL A 1 435 ? -14.275 -52.173 -0.597 1.00 83.44 435 VAL A CA 1
ATOM 3450 C C . VAL A 1 435 ? -12.923 -52.889 -0.498 1.00 83.44 435 VAL A C 1
ATOM 3452 O O . VAL A 1 435 ? -12.840 -54.091 -0.735 1.00 83.44 435 VAL A O 1
ATOM 3455 N N . LEU A 1 436 ? -11.863 -52.204 -0.065 1.00 84.12 436 LEU A N 1
ATOM 3456 C CA . LEU A 1 436 ? -10.545 -52.827 0.073 1.00 84.12 436 LEU A CA 1
ATOM 3457 C C . LEU A 1 436 ? -10.518 -53.907 1.172 1.00 84.12 436 LEU A C 1
ATOM 3459 O O . LEU A 1 436 ? -9.914 -54.967 0.989 1.00 84.12 436 LEU A O 1
ATOM 3463 N N . SER A 1 437 ? -11.207 -53.683 2.294 1.00 81.56 437 SER A N 1
ATOM 3464 C CA . SER A 1 437 ? -11.323 -54.675 3.377 1.00 81.56 437 SER A CA 1
ATOM 3465 C C . SER A 1 437 ? -12.152 -55.902 2.975 1.00 81.56 437 SER A C 1
ATOM 3467 O O . SER A 1 437 ? -11.778 -57.029 3.295 1.00 81.56 437 SER A O 1
ATOM 3469 N N . THR A 1 438 ? -13.228 -55.729 2.203 1.00 83.38 438 THR A N 1
ATOM 3470 C CA . THR A 1 438 ? -14.014 -56.867 1.688 1.00 83.38 438 THR A CA 1
ATOM 3471 C C . THR A 1 438 ? -13.252 -57.680 0.639 1.00 83.38 438 THR A C 1
ATOM 3473 O O . THR A 1 438 ? -13.262 -58.911 0.695 1.00 83.38 438 THR A O 1
ATOM 3476 N N . VAL A 1 439 ? -12.517 -57.026 -0.268 1.00 88.56 439 VAL A N 1
ATOM 3477 C CA . VAL A 1 439 ? -11.683 -57.707 -1.274 1.00 88.56 439 VAL A CA 1
ATOM 3478 C C . VAL A 1 439 ? -10.539 -58.481 -0.617 1.00 88.56 439 VAL A C 1
ATOM 3480 O O . VAL A 1 439 ? -10.318 -59.646 -0.945 1.00 88.56 439 VAL A O 1
ATOM 3483 N N . THR A 1 440 ? -9.837 -57.883 0.348 1.00 84.62 440 THR A N 1
ATOM 3484 C CA . THR A 1 440 ? -8.756 -58.569 1.080 1.00 84.62 440 THR A CA 1
ATOM 3485 C C . THR A 1 440 ? -9.271 -59.767 1.878 1.00 84.62 440 THR A C 1
ATOM 3487 O O . THR A 1 440 ? -8.643 -60.827 1.842 1.00 84.62 440 THR A O 1
ATOM 3490 N N . ALA A 1 441 ? -10.442 -59.660 2.514 1.00 86.94 441 ALA A N 1
ATOM 3491 C CA . ALA A 1 441 ? -11.083 -60.789 3.185 1.00 86.94 441 ALA A CA 1
ATOM 3492 C C . ALA A 1 441 ? -11.469 -61.912 2.204 1.00 86.94 441 ALA A C 1
ATOM 3494 O O . ALA A 1 441 ? -11.211 -63.084 2.483 1.00 86.94 441 ALA A O 1
ATOM 3495 N N . ALA A 1 442 ? -12.029 -61.575 1.038 1.00 88.12 442 ALA A N 1
ATOM 3496 C CA . ALA A 1 442 ? -12.406 -62.552 0.016 1.00 88.12 442 ALA A CA 1
ATOM 3497 C C . ALA A 1 442 ? -11.184 -63.272 -0.580 1.00 88.12 442 ALA A C 1
ATOM 3499 O O . ALA A 1 442 ? -11.187 -64.499 -0.706 1.00 88.12 442 ALA A O 1
ATOM 3500 N N . VAL A 1 443 ? -10.110 -62.535 -0.884 1.00 88.31 443 VAL A N 1
ATOM 3501 C CA . VAL A 1 443 ? -8.840 -63.111 -1.354 1.00 88.31 443 VAL A CA 1
ATOM 3502 C C . VAL A 1 443 ? -8.223 -63.997 -0.272 1.00 88.31 443 VAL A C 1
ATOM 3504 O O . VAL A 1 443 ? -7.846 -65.133 -0.560 1.00 88.31 443 VAL A O 1
ATOM 3507 N N . GLY A 1 444 ? -8.184 -63.533 0.981 1.00 87.38 444 GLY A N 1
ATOM 3508 C CA . GLY A 1 444 ? -7.703 -64.321 2.117 1.00 87.38 444 GLY A CA 1
ATOM 3509 C C . GLY A 1 444 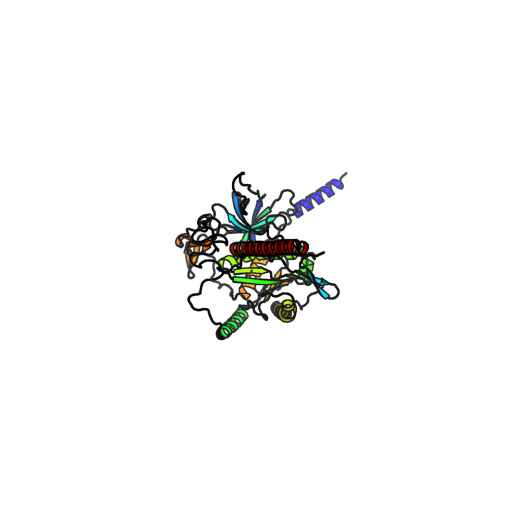? -8.488 -65.622 2.300 1.00 87.38 444 GLY A C 1
ATOM 3510 O O . GLY A 1 444 ? -7.895 -66.688 2.466 1.00 87.38 444 GLY A O 1
ATOM 3511 N N . MET A 1 445 ? -9.816 -65.566 2.174 1.00 88.69 445 MET A N 1
ATOM 3512 C CA . MET A 1 445 ? -10.686 -66.740 2.245 1.00 88.69 445 MET A CA 1
ATOM 3513 C C . MET A 1 445 ? -10.454 -67.696 1.067 1.00 88.69 445 MET A C 1
ATOM 3515 O O . MET A 1 445 ? -10.386 -68.908 1.268 1.00 88.69 445 MET A O 1
ATOM 3519 N N . GLY A 1 446 ? -10.249 -67.177 -0.147 1.00 87.56 446 GLY A N 1
ATOM 3520 C CA . GLY A 1 446 ? -9.899 -67.976 -1.324 1.00 87.56 446 GLY A CA 1
ATOM 3521 C C . GLY A 1 446 ? -8.551 -68.692 -1.184 1.00 87.56 446 GLY A C 1
ATOM 3522 O O . GLY A 1 446 ? -8.448 -69.887 -1.477 1.00 87.56 446 GLY A O 1
ATOM 3523 N N . VAL A 1 447 ? -7.527 -67.998 -0.676 1.00 87.81 447 VAL A N 1
ATOM 3524 C CA . VAL A 1 447 ? -6.207 -68.583 -0.383 1.00 87.81 447 VAL A CA 1
ATOM 3525 C C . VAL A 1 447 ? -6.319 -69.647 0.708 1.00 87.81 447 VAL A C 1
ATOM 3527 O O . VAL A 1 447 ? -5.779 -70.743 0.548 1.00 87.81 447 VAL A O 1
ATOM 3530 N N . TYR A 1 448 ? -7.073 -69.374 1.776 1.00 89.25 448 TYR A N 1
ATOM 3531 C CA . TYR A 1 448 ? -7.334 -70.339 2.843 1.00 89.25 448 TYR A CA 1
ATOM 3532 C C . TYR A 1 448 ? -8.021 -71.603 2.312 1.00 89.25 448 TYR A C 1
ATOM 3534 O O . TYR A 1 448 ? -7.553 -72.715 2.563 1.00 89.25 448 TYR A O 1
ATOM 3542 N N . TYR A 1 449 ? -9.078 -71.457 1.509 1.00 86.56 449 TYR A N 1
ATOM 3543 C CA . TYR A 1 449 ? -9.767 -72.597 0.904 1.00 86.56 449 TYR A CA 1
ATOM 3544 C C . TYR A 1 449 ? -8.856 -73.393 -0.029 1.00 86.56 449 TYR A C 1
ATOM 3546 O O . TYR A 1 449 ? -8.860 -74.624 0.032 1.00 86.56 449 TYR A O 1
ATOM 3554 N N . ARG A 1 450 ? -8.026 -72.726 -0.845 1.00 84.31 450 ARG A N 1
ATOM 3555 C CA . ARG A 1 450 ? -7.012 -73.407 -1.666 1.00 84.31 450 ARG A CA 1
ATOM 3556 C C . ARG A 1 450 ? -6.004 -74.174 -0.817 1.00 84.31 450 ARG A C 1
ATOM 3558 O O . ARG A 1 450 ? -5.676 -75.308 -1.161 1.00 84.31 450 ARG A O 1
ATOM 3565 N N . PHE A 1 451 ? -5.533 -73.595 0.284 1.00 83.38 451 PHE A N 1
ATOM 3566 C CA . PHE A 1 451 ? -4.605 -74.255 1.199 1.00 83.38 451 PHE A CA 1
ATOM 3567 C C . PHE A 1 451 ? -5.236 -75.493 1.853 1.00 83.38 451 PHE A C 1
ATOM 3569 O O . PHE A 1 451 ? -4.633 -76.568 1.866 1.00 83.38 451 PHE A O 1
ATOM 3576 N N . VAL A 1 452 ? -6.481 -75.383 2.325 1.00 83.81 452 VAL A N 1
ATOM 3577 C CA . VAL A 1 452 ? -7.226 -76.503 2.918 1.00 83.81 452 VAL A CA 1
ATOM 3578 C C . VAL A 1 452 ? -7.505 -77.598 1.887 1.00 83.81 452 VAL A C 1
ATOM 3580 O O . VAL A 1 452 ? -7.279 -78.773 2.186 1.00 83.81 452 VAL A O 1
ATOM 3583 N N . LEU A 1 453 ? -7.941 -77.251 0.668 1.00 80.56 453 LEU A N 1
ATOM 3584 C CA . LEU A 1 453 ? -8.146 -78.231 -0.404 1.00 80.56 453 LEU A CA 1
ATOM 3585 C C . LEU A 1 453 ? -6.839 -78.929 -0.777 1.00 80.56 453 LEU A C 1
ATOM 3587 O O . LEU A 1 453 ? -6.821 -80.153 -0.867 1.00 80.56 453 LEU A O 1
ATOM 3591 N N . SER A 1 454 ? -5.750 -78.175 -0.943 1.00 77.31 454 SER A N 1
ATOM 3592 C CA . SER A 1 454 ? -4.430 -78.730 -1.254 1.00 77.31 454 SER A CA 1
ATOM 3593 C C . SER A 1 454 ? -3.971 -79.706 -0.167 1.00 77.31 454 SER A C 1
ATOM 3595 O O . SER A 1 454 ? -3.585 -80.834 -0.469 1.00 77.31 454 SER A O 1
ATOM 3597 N N . ASN A 1 455 ? -4.139 -79.355 1.113 1.00 73.94 455 ASN A N 1
ATOM 3598 C CA . ASN A 1 455 ? -3.834 -80.256 2.227 1.00 73.94 455 ASN A CA 1
ATOM 3599 C C . ASN A 1 455 ? -4.747 -81.489 2.276 1.00 73.94 455 ASN A C 1
ATOM 3601 O O . ASN A 1 455 ? -4.287 -82.582 2.613 1.00 73.94 455 ASN A O 1
ATOM 3605 N N . LYS A 1 456 ? -6.030 -81.355 1.924 1.00 74.50 456 LYS A N 1
ATOM 3606 C CA . LYS A 1 456 ? -6.979 -82.478 1.879 1.00 74.50 456 LYS A CA 1
ATOM 3607 C C . LYS A 1 456 ? -6.676 -83.427 0.714 1.00 74.50 456 LYS A C 1
ATOM 3609 O O . LYS A 1 456 ? -6.719 -84.640 0.904 1.00 74.50 456 LYS A O 1
ATOM 3614 N N . ILE A 1 457 ? -6.302 -82.894 -0.451 1.00 74.06 457 ILE A N 1
ATOM 3615 C CA . ILE A 1 457 ? -5.844 -83.663 -1.618 1.00 74.06 457 ILE A CA 1
ATOM 3616 C C . ILE A 1 457 ? -4.514 -84.355 -1.305 1.00 74.06 457 ILE A C 1
ATOM 3618 O O . ILE A 1 457 ? -4.386 -85.552 -1.545 1.00 74.06 457 ILE A O 1
ATOM 3622 N N . ARG A 1 458 ? -3.558 -83.659 -0.677 1.00 67.81 458 ARG A N 1
ATOM 3623 C CA . ARG A 1 458 ? -2.265 -84.227 -0.266 1.00 67.81 458 ARG A CA 1
ATOM 3624 C C . ARG A 1 458 ? -2.427 -85.370 0.745 1.00 67.81 458 ARG A C 1
ATOM 3626 O O . ARG A 1 458 ? -1.795 -86.407 0.579 1.00 67.81 458 ARG A O 1
ATOM 3633 N N . ARG A 1 459 ? -3.340 -85.239 1.719 1.00 64.06 459 ARG A N 1
ATOM 3634 C CA . ARG A 1 459 ? -3.711 -86.323 2.659 1.00 64.06 459 ARG A CA 1
ATOM 3635 C C . ARG A 1 459 ? -4.436 -87.499 1.996 1.00 64.06 459 ARG A C 1
ATOM 3637 O O . ARG A 1 459 ? -4.384 -88.610 2.516 1.00 64.06 459 ARG A O 1
ATOM 3644 N N . LYS A 1 460 ? -5.149 -87.265 0.889 1.00 62.31 460 LYS A N 1
ATOM 3645 C CA . LYS A 1 460 ? -5.814 -88.325 0.114 1.00 62.31 460 LYS A CA 1
ATOM 3646 C C . LYS A 1 460 ? -4.813 -89.054 -0.789 1.00 62.31 460 LYS A C 1
ATOM 3648 O O . LYS A 1 460 ? -4.868 -90.271 -0.862 1.00 62.31 460 LYS A O 1
ATOM 3653 N N . SER A 1 461 ? -3.859 -88.330 -1.377 1.00 58.94 461 SER A N 1
ATOM 3654 C CA . SER A 1 461 ? -2.753 -88.889 -2.167 1.00 58.94 461 SER A CA 1
ATOM 3655 C C . SER A 1 461 ? -1.814 -89.755 -1.314 1.00 58.94 461 SER A C 1
ATOM 3657 O O . SER A 1 461 ? -1.486 -90.869 -1.701 1.00 58.94 461 SER A O 1
ATOM 3659 N N . SER A 1 462 ? -1.504 -89.343 -0.077 1.00 58.41 462 SER A N 1
ATOM 3660 C CA . SER A 1 462 ? -0.699 -90.148 0.860 1.00 58.41 462 SER A CA 1
ATOM 3661 C C . SER A 1 462 ? -1.395 -91.411 1.399 1.00 58.41 462 SER A C 1
ATOM 3663 O O . SER A 1 462 ? -0.791 -92.149 2.168 1.00 58.41 462 SER A O 1
ATOM 3665 N N . ARG A 1 463 ? -2.672 -91.650 1.058 1.00 58.12 463 ARG A N 1
ATOM 3666 C CA . ARG A 1 463 ? -3.395 -92.906 1.342 1.00 58.12 463 ARG A CA 1
ATOM 3667 C C . ARG A 1 463 ? -3.495 -93.826 0.117 1.00 58.12 463 ARG A C 1
ATOM 3669 O O . ARG A 1 463 ? -4.064 -94.903 0.237 1.00 58.12 463 ARG A O 1
ATOM 3676 N N . ILE A 1 464 ? -2.976 -93.405 -1.041 1.00 58.66 464 ILE A N 1
ATOM 3677 C CA . ILE A 1 464 ? -3.028 -94.135 -2.321 1.00 58.66 464 ILE A CA 1
ATOM 3678 C C . ILE A 1 464 ? -1.589 -94.370 -2.834 1.00 58.66 464 ILE A C 1
ATOM 3680 O O . ILE A 1 464 ? -1.316 -94.309 -4.026 1.00 58.66 464 ILE A O 1
ATOM 3684 N N . SER A 1 465 ? -0.643 -94.631 -1.926 1.00 48.97 465 SER A N 1
ATOM 3685 C CA . SER A 1 465 ? 0.628 -95.278 -2.277 1.00 48.97 465 SER A CA 1
ATOM 3686 C C . SER A 1 465 ? 0.475 -96.784 -2.031 1.00 48.97 465 SER A C 1
ATOM 3688 O O . SER A 1 465 ? 0.291 -97.167 -0.874 1.00 48.97 465 SER A O 1
ATOM 3690 N N . PRO A 1 466 ? 0.491 -97.627 -3.079 1.00 51.47 466 PRO A N 1
ATOM 3691 C CA . PRO A 1 466 ? 0.551 -99.076 -2.940 1.00 51.47 466 PRO A CA 1
ATOM 3692 C C . PRO A 1 466 ? 1.959 -99.516 -2.517 1.00 51.47 466 PRO A C 1
ATOM 3694 O O . PRO A 1 466 ? 2.942 -98.838 -2.817 1.00 51.47 466 PRO A O 1
ATOM 3697 N N . SER A 1 467 ? 1.981 -100.650 -1.817 1.00 46.25 467 SER A N 1
ATOM 3698 C CA . SER A 1 467 ? 3.106 -101.558 -1.554 1.00 46.25 467 SER A CA 1
ATOM 3699 C C . SER A 1 467 ? 4.085 -101.731 -2.708 1.00 46.25 467 SER A C 1
ATOM 3701 O O . SER A 1 467 ? 3.577 -101.900 -3.843 1.00 46.25 467 SER A O 1
#

Sequence (467 aa):
MSGSLAWLLIMFLRNLLSVIGGQTPPQGFRYASYEVTIPRKLIFKYGQQETQDVSYLLQIEGKGQVVRLRRKRGTIPRDFPIFTYNKEGDLLSDYHYYIRDDCFYSGFIQDKPLSSVTLSTCSGGLRGLLQLNNETYQIEPVQPSATFQHVVYRLEIEEGAMHMRCGLTEEEQRRQEAMIQDAEHVAVKSAPAGLWWPHKRHAEVAFVVEHERYVKFNKNETDIAMKLLEAIHVINSFFEPLFLDVSVAGLEIWTEKNLIDVDKSMGATLKAFSIWRRNTLLNHLKNDAAHLIVYRSYRGIIGIAYVGQICSEHFATGVVASKNFNLFDFSVLFAHEFGHNLGMSHDESDCTPCGTGMMCISRECKNVSLLQYDCNATKCHNRGICNNHKHCHCSYGWAPPDCLKEGYGGSIDSGPISKNWNGVSVGSIVGSVLVLSTVTAAVGMGVYYRFVLSNKIRRKSSRISPS

Secondary structure (DSSP, 8-state):
--HHHHHHHHHHHHHHHHHT--PPPPTTEEEEEEEEE--EEE---TTS---SEEEEEEEETTEEEEEEEEE--SSS-SS--EEEE-TT-PEEEE------SSSEEEEEETT-TT-EEEEE-TTSS-EEEEEETTEEEEEEE-TT-SS--EEEEEEEEPTT----EES--HHHHHHHHHHHHHHHTTT--PPPTT--S-PPEEEEEEEEE-HHHHHHTTT-HHHHHHHHHHHHHHHHHHHGGGTEEEEEEEEEE-SSS-SS---SSHHHHHHHHHHHIIIIIHHH---SEEEEEE---BTTEEEEE-TT-TT-TTT-EEEEE-SS--HHHHHHHHHHHHHHHTTPPPPPTT-PPPPTTEEEETTEEEEGGGG-----TTTTTTSEEE-TTS-EEEPTEEETTTS-EEES-BBTTTB-S-S------HHHHHHHHHHHHHHHHHHHHHHHHHHHHHHHHHHHHTT----